Protein AF-A0A3D0HEE7-F1 (afdb_monomer_lite)

Structure (mmCIF, N/CA/C/O backbone):
data_AF-A0A3D0HEE7-F1
#
_entry.id   AF-A0A3D0HEE7-F1
#
loop_
_atom_site.group_PDB
_atom_site.id
_atom_site.type_symbol
_atom_site.label_atom_id
_atom_site.label_alt_id
_atom_site.label_comp_id
_atom_site.label_asym_id
_atom_site.label_entity_id
_atom_site.label_seq_id
_atom_site.pdbx_PDB_ins_code
_atom_site.Cartn_x
_atom_site.Cartn_y
_atom_site.Cartn_z
_atom_site.occupancy
_atom_site.B_iso_or_equiv
_atom_site.auth_seq_id
_atom_site.auth_comp_id
_atom_site.auth_asym_id
_atom_site.auth_atom_id
_atom_site.pdbx_PDB_model_num
ATOM 1 N N . MET A 1 1 ? 53.585 36.780 -58.826 1.00 62.38 1 MET A N 1
ATOM 2 C CA . MET A 1 1 ? 53.073 35.511 -59.386 1.00 62.38 1 MET A CA 1
ATOM 3 C C . MET A 1 1 ? 53.153 34.496 -58.259 1.00 62.38 1 MET A C 1
ATOM 5 O O . MET A 1 1 ? 54.187 34.485 -57.606 1.00 62.38 1 MET A O 1
ATOM 9 N N . LEU A 1 2 ? 52.079 33.764 -57.949 1.00 75.31 2 LEU A N 1
ATOM 10 C CA . LEU A 1 2 ? 52.122 32.747 -56.888 1.00 75.31 2 LEU A CA 1
ATOM 11 C C . LEU A 1 2 ? 53.076 31.621 -57.304 1.00 75.31 2 LEU A C 1
ATOM 13 O O . LEU A 1 2 ? 53.064 31.214 -58.468 1.00 75.31 2 LEU A O 1
ATOM 17 N N . SER A 1 3 ? 53.871 31.120 -56.365 1.00 85.75 3 SER A N 1
ATOM 18 C CA . SER A 1 3 ? 54.627 29.878 -56.530 1.00 85.75 3 SER A CA 1
ATOM 19 C C . SER A 1 3 ? 53.680 28.700 -56.788 1.00 85.75 3 SER A C 1
ATOM 21 O O . SER A 1 3 ? 52.496 28.739 -56.442 1.00 85.75 3 SER A O 1
ATOM 23 N N . ILE A 1 4 ? 54.189 27.620 -57.384 1.00 86.88 4 ILE A N 1
ATOM 24 C CA . ILE A 1 4 ? 53.381 26.418 -57.633 1.00 86.88 4 ILE A CA 1
ATOM 25 C C . ILE A 1 4 ? 52.840 25.830 -56.328 1.00 86.88 4 ILE A C 1
ATOM 27 O O . ILE A 1 4 ? 51.664 25.477 -56.265 1.00 86.88 4 ILE A O 1
ATOM 31 N N . ALA A 1 5 ? 53.643 25.831 -55.263 1.00 81.44 5 ALA A N 1
ATOM 32 C CA . ALA A 1 5 ? 53.202 25.420 -53.934 1.00 81.44 5 ALA A CA 1
ATOM 33 C C . ALA A 1 5 ? 52.016 26.265 -53.422 1.00 81.44 5 ALA A C 1
ATOM 35 O O . ALA A 1 5 ? 51.034 25.713 -52.927 1.00 81.44 5 ALA A O 1
ATOM 36 N N . GLU A 1 6 ? 52.047 27.590 -53.601 1.00 81.81 6 GLU A N 1
ATOM 37 C CA . GLU A 1 6 ? 50.934 28.475 -53.222 1.00 81.81 6 GLU A CA 1
ATOM 38 C C . GLU A 1 6 ? 49.688 28.258 -54.095 1.00 81.81 6 GLU A C 1
ATOM 40 O O . GLU A 1 6 ? 48.564 28.295 -53.587 1.00 81.81 6 GLU A O 1
ATOM 45 N N . ARG A 1 7 ? 49.856 27.990 -55.397 1.00 87.06 7 ARG A N 1
ATOM 46 C CA . ARG A 1 7 ? 48.740 27.661 -56.304 1.00 87.06 7 ARG A CA 1
ATOM 47 C C . ARG A 1 7 ? 48.080 26.335 -55.932 1.00 87.06 7 ARG A C 1
ATOM 49 O O . ARG A 1 7 ? 46.853 26.266 -55.886 1.00 87.06 7 ARG A O 1
ATOM 56 N N . ILE A 1 8 ? 48.875 25.318 -55.599 1.00 87.25 8 ILE A N 1
ATOM 57 C CA . ILE A 1 8 ? 48.394 24.028 -55.088 1.00 87.25 8 ILE A CA 1
ATOM 58 C C . ILE A 1 8 ? 47.672 24.227 -53.755 1.00 87.25 8 ILE A C 1
ATOM 60 O O . ILE A 1 8 ? 46.572 23.712 -53.576 1.00 87.25 8 ILE A O 1
ATOM 64 N N . MET A 1 9 ? 48.227 25.022 -52.837 1.00 82.75 9 MET A N 1
ATOM 65 C CA . MET A 1 9 ? 47.586 25.313 -51.552 1.00 82.75 9 MET A CA 1
ATOM 66 C C . MET A 1 9 ? 46.239 26.027 -51.736 1.00 82.75 9 MET A C 1
ATOM 68 O O . MET A 1 9 ? 45.242 25.639 -51.126 1.00 82.75 9 MET A O 1
ATOM 72 N N . LYS A 1 10 ? 46.172 27.012 -52.638 1.00 81.50 10 LYS A N 1
ATOM 73 C CA . LYS A 1 10 ? 44.930 27.702 -53.015 1.00 81.50 10 LYS A CA 1
ATOM 74 C C . LYS A 1 10 ? 43.906 26.738 -53.625 1.00 81.50 10 LYS A C 1
ATOM 76 O O . LYS A 1 10 ? 42.733 26.776 -53.252 1.00 81.50 10 LYS A O 1
ATOM 81 N N . ALA A 1 11 ? 44.335 25.863 -54.533 1.00 83.56 11 ALA A N 1
ATOM 82 C CA . ALA A 1 11 ? 43.492 24.838 -55.144 1.00 83.56 11 ALA A CA 1
ATOM 83 C C . ALA A 1 11 ? 42.947 23.850 -54.097 1.00 83.56 11 ALA A C 1
ATOM 85 O O . ALA A 1 11 ? 41.751 23.559 -54.091 1.00 83.56 11 ALA A O 1
ATOM 86 N N . ARG A 1 12 ? 43.797 23.424 -53.157 1.00 83.69 12 ARG A N 1
ATOM 87 C CA . ARG A 1 12 ? 43.468 22.530 -52.040 1.00 83.69 12 ARG A CA 1
ATOM 88 C C . ARG A 1 12 ? 42.413 23.131 -51.108 1.00 83.69 12 ARG A C 1
ATOM 90 O O . ARG A 1 12 ? 41.409 22.486 -50.827 1.00 83.69 12 ARG A O 1
ATOM 97 N N . ILE A 1 13 ? 42.593 24.387 -50.692 1.00 77.12 13 ILE A N 1
ATOM 98 C CA . ILE A 1 13 ? 41.612 25.115 -49.866 1.00 77.12 13 ILE A CA 1
ATOM 99 C C . ILE A 1 13 ? 40.290 25.278 -50.628 1.00 77.12 13 ILE A C 1
ATOM 101 O O . ILE A 1 13 ? 39.218 25.015 -50.085 1.00 77.12 13 ILE A O 1
ATOM 105 N N . SER A 1 14 ? 40.357 25.662 -51.907 1.00 79.56 14 SER A N 1
ATOM 106 C CA . SER A 1 14 ? 39.171 25.812 -52.757 1.00 79.56 14 SER A CA 1
ATOM 107 C C . SER A 1 14 ? 38.390 24.505 -52.916 1.00 79.56 14 SER A C 1
ATOM 109 O O . SER A 1 14 ? 37.164 24.559 -53.020 1.00 79.56 14 SER A O 1
ATOM 111 N N . LEU A 1 15 ? 39.072 23.359 -52.974 1.00 78.56 15 LEU A N 1
ATOM 112 C CA . LEU A 1 15 ? 38.446 22.046 -53.091 1.00 78.56 15 LEU A CA 1
ATOM 113 C C . LEU A 1 15 ? 37.768 21.642 -51.775 1.00 78.56 15 LEU A C 1
ATOM 115 O O . LEU A 1 15 ? 36.607 21.243 -51.793 1.00 78.56 15 LEU A O 1
ATOM 119 N N . SER A 1 16 ? 38.426 21.861 -50.633 1.00 75.69 16 SER A N 1
ATOM 120 C CA . SER A 1 16 ? 37.852 21.592 -49.307 1.00 75.69 16 SER A CA 1
ATOM 121 C C . SER A 1 16 ? 36.607 22.421 -48.985 1.00 75.69 16 SER A C 1
ATOM 123 O O . SER A 1 16 ? 35.701 21.917 -48.330 1.00 75.69 16 SER A O 1
ATOM 125 N N . LEU A 1 17 ? 36.533 23.670 -49.456 1.00 72.25 17 LEU A N 1
ATOM 126 C CA . LEU A 1 17 ? 35.349 24.519 -49.262 1.00 72.25 17 LEU A CA 1
ATOM 127 C C . LEU A 1 17 ? 34.154 24.087 -50.123 1.00 72.25 17 LEU A C 1
ATOM 129 O O . LEU A 1 17 ? 33.011 24.309 -49.738 1.00 72.25 17 LEU A O 1
ATOM 133 N N . ARG A 1 18 ? 34.412 23.500 -51.297 1.00 70.19 18 ARG A N 1
ATOM 134 C CA . ARG A 1 18 ? 33.369 23.076 -52.246 1.00 70.19 18 ARG A CA 1
ATOM 135 C C . ARG A 1 18 ? 32.916 21.636 -52.046 1.00 70.19 18 ARG A C 1
ATOM 137 O O . ARG A 1 18 ? 31.786 21.321 -52.390 1.00 70.19 18 ARG A O 1
ATOM 144 N N . GLN A 1 19 ? 33.788 20.781 -51.518 1.00 72.81 19 GLN A N 1
ATOM 145 C CA . GLN A 1 19 ? 33.532 19.360 -51.293 1.00 72.81 19 GLN A CA 1
ATOM 146 C C . GLN A 1 19 ? 33.894 19.001 -49.842 1.00 72.81 19 GLN A C 1
ATOM 148 O O . GLN A 1 19 ? 34.951 18.409 -49.598 1.00 72.81 19 GLN A O 1
ATOM 153 N N . PRO A 1 20 ? 33.041 19.363 -48.860 1.00 67.00 20 PRO A N 1
ATOM 154 C CA . PRO A 1 20 ? 33.352 19.226 -47.434 1.00 67.00 20 PRO A CA 1
ATOM 155 C C . PRO A 1 20 ? 33.678 17.788 -47.018 1.00 67.00 20 PRO A C 1
ATOM 157 O O . PRO A 1 20 ? 34.506 17.567 -46.139 1.00 67.00 20 PRO A O 1
ATOM 160 N N . TYR A 1 21 ? 33.075 16.803 -47.692 1.00 62.25 21 TYR A N 1
ATOM 161 C CA . TYR A 1 21 ? 33.286 15.383 -47.410 1.00 62.25 21 TYR A CA 1
ATOM 162 C C . TYR A 1 21 ? 34.691 14.894 -47.806 1.00 62.25 21 TYR A C 1
ATOM 164 O O . TYR A 1 21 ? 35.278 14.059 -47.127 1.00 62.25 21 TYR A O 1
ATOM 172 N N . LEU A 1 22 ? 35.280 15.474 -48.858 1.00 65.12 22 LEU A N 1
ATOM 173 C CA . LEU A 1 22 ? 36.634 15.157 -49.328 1.00 65.12 22 LEU A CA 1
ATOM 174 C C . LEU A 1 22 ? 37.719 15.987 -48.621 1.00 65.12 22 LEU A C 1
ATOM 176 O O . LEU A 1 22 ? 38.914 15.713 -48.758 1.00 65.12 22 LEU A O 1
ATOM 180 N N . ALA A 1 23 ? 37.319 16.998 -47.843 1.00 65.94 23 ALA A N 1
ATOM 181 C CA . ALA A 1 23 ? 38.228 17.950 -47.219 1.00 65.94 23 ALA A CA 1
ATOM 182 C C . ALA A 1 23 ? 39.166 17.305 -46.189 1.00 65.94 23 ALA A C 1
ATOM 184 O O . ALA A 1 23 ? 40.331 17.690 -46.108 1.00 65.94 23 ALA A O 1
ATOM 185 N N . SER A 1 24 ? 38.685 16.325 -45.420 1.00 69.94 24 SER A N 1
ATOM 186 C CA . SER A 1 24 ? 39.468 15.673 -44.363 1.00 69.94 24 SER A CA 1
ATOM 187 C C . SER A 1 24 ? 40.602 14.814 -44.930 1.00 69.94 24 SER A C 1
ATOM 189 O O . SER A 1 24 ? 41.731 14.902 -44.444 1.00 69.94 24 SER A O 1
ATOM 191 N N . ALA A 1 25 ? 40.329 14.043 -45.986 1.00 67.38 25 ALA A N 1
ATOM 192 C CA . ALA A 1 25 ? 41.329 13.261 -46.708 1.00 67.38 25 ALA A CA 1
ATOM 193 C C . ALA A 1 25 ? 42.332 14.191 -47.402 1.00 67.38 25 ALA A C 1
ATOM 195 O O . ALA A 1 25 ? 43.539 14.105 -47.170 1.00 67.38 25 ALA A O 1
ATOM 196 N N . LEU A 1 26 ? 41.829 15.173 -48.156 1.00 68.75 26 LEU A N 1
ATOM 197 C CA . LEU A 1 26 ? 42.674 16.103 -48.892 1.00 68.75 26 LEU A CA 1
ATOM 198 C C . LEU A 1 26 ? 43.578 16.938 -47.983 1.00 68.75 26 LEU A C 1
ATOM 200 O O . LEU A 1 26 ? 44.691 17.237 -48.393 1.00 68.75 26 LEU A O 1
ATOM 204 N N . MET A 1 27 ? 43.153 17.326 -46.776 1.00 73.62 27 MET A N 1
ATOM 205 C CA . MET A 1 27 ? 43.966 18.117 -45.832 1.00 73.62 27 MET A CA 1
ATOM 206 C C . MET A 1 27 ? 44.990 17.288 -45.047 1.00 73.62 27 MET A C 1
ATOM 208 O O . MET A 1 27 ? 45.925 17.855 -44.485 1.00 73.62 27 MET A O 1
ATOM 212 N N . ARG A 1 28 ? 44.856 15.959 -45.039 1.00 79.94 28 ARG A N 1
ATOM 213 C CA . ARG A 1 28 ? 45.776 15.051 -44.340 1.00 79.94 28 ARG A CA 1
ATOM 214 C C . ARG A 1 28 ? 46.882 14.495 -45.231 1.00 79.94 28 ARG A C 1
ATOM 216 O O . ARG A 1 28 ? 47.957 14.212 -44.716 1.00 79.94 28 ARG A O 1
ATOM 223 N N . LEU A 1 29 ? 46.653 14.388 -46.541 1.00 81.44 29 LEU A N 1
ATOM 224 C CA . LEU A 1 29 ? 47.665 13.900 -47.484 1.00 81.44 29 LEU A CA 1
ATOM 225 C C . LEU A 1 29 ? 48.810 14.922 -47.651 1.00 81.44 29 LEU A C 1
ATOM 227 O O . LEU A 1 29 ? 48.549 16.077 -48.012 1.00 81.44 29 LEU A O 1
ATOM 231 N N . PRO A 1 30 ? 50.081 14.563 -47.404 1.00 85.00 30 PRO A N 1
ATOM 232 C CA . PRO A 1 30 ? 51.214 15.408 -47.759 1.00 85.00 30 PRO A CA 1
ATOM 233 C C . PRO A 1 30 ? 51.262 15.621 -49.278 1.00 85.00 30 PRO A C 1
ATOM 235 O O . PRO A 1 30 ? 50.996 14.694 -50.037 1.00 85.00 30 PRO A O 1
ATOM 238 N N . ILE A 1 31 ? 51.597 16.838 -49.725 1.00 88.38 31 ILE A N 1
ATOM 239 C CA . ILE A 1 31 ? 51.805 17.145 -51.148 1.00 88.38 31 ILE A CA 1
ATOM 240 C C . ILE A 1 31 ? 53.261 17.557 -51.339 1.00 88.38 31 ILE A C 1
ATOM 242 O O . ILE A 1 31 ? 53.693 18.560 -50.766 1.00 88.38 31 ILE A O 1
ATOM 246 N N . VAL A 1 32 ? 54.010 16.781 -52.118 1.00 88.38 32 VAL A N 1
ATOM 247 C CA . VAL A 1 32 ? 55.464 16.913 -52.257 1.00 88.38 32 VAL A CA 1
ATOM 248 C C . VAL A 1 32 ? 55.847 17.062 -53.727 1.00 88.38 32 VAL A C 1
ATOM 250 O O . VAL A 1 32 ? 55.299 16.402 -54.607 1.00 88.38 32 VAL A O 1
ATOM 253 N N . GLU A 1 33 ? 56.800 17.949 -54.002 1.00 88.94 33 GLU A N 1
ATOM 254 C CA . GLU A 1 33 ? 57.370 18.104 -55.339 1.00 88.94 33 GLU A CA 1
ATOM 255 C C . GLU A 1 33 ? 58.234 16.881 -55.684 1.00 88.94 33 GLU A C 1
ATOM 257 O O . GLU A 1 33 ? 59.219 16.583 -55.000 1.00 88.94 33 GLU A O 1
ATOM 262 N N . ALA A 1 34 ? 57.892 16.178 -56.761 1.00 83.31 34 ALA A N 1
ATOM 263 C CA . ALA A 1 34 ? 58.688 15.070 -57.267 1.00 83.31 34 ALA A CA 1
ATOM 264 C C . ALA A 1 34 ? 59.794 15.616 -58.177 1.00 83.31 34 ALA A C 1
ATOM 266 O O . ALA A 1 34 ? 59.595 15.745 -59.384 1.00 83.31 34 ALA A O 1
ATOM 267 N N . ARG A 1 35 ? 60.967 15.924 -57.601 1.00 74.81 35 ARG A N 1
ATOM 268 C CA . ARG A 1 35 ? 62.171 16.421 -58.305 1.00 74.81 35 ARG A CA 1
ATOM 269 C C . ARG A 1 35 ? 62.713 15.403 -59.327 1.00 74.81 35 ARG A C 1
ATOM 271 O O . ARG A 1 35 ? 63.718 14.745 -59.079 1.00 74.81 35 ARG A O 1
ATOM 278 N N . GLY A 1 36 ? 62.018 15.255 -60.456 1.00 61.12 36 GLY A N 1
ATOM 279 C CA . GLY A 1 36 ? 62.330 14.345 -61.567 1.00 61.12 36 GLY A CA 1
ATOM 280 C C . GLY A 1 36 ? 61.667 12.961 -61.508 1.00 61.12 36 GLY A C 1
ATOM 281 O O . GLY A 1 36 ? 61.885 12.160 -62.407 1.00 61.12 36 GLY A O 1
ATOM 282 N N . GLY A 1 37 ? 60.867 12.664 -60.476 1.00 67.06 37 GLY A N 1
ATOM 283 C CA . GLY A 1 37 ? 60.304 11.322 -60.249 1.00 67.06 37 GLY A CA 1
ATOM 284 C C . GLY A 1 37 ? 58.913 11.062 -60.841 1.00 67.06 37 GLY A C 1
ATOM 285 O O . GLY A 1 37 ? 58.484 9.915 -60.880 1.00 67.06 37 GLY A O 1
ATOM 286 N N . CYS A 1 38 ? 58.195 12.098 -61.285 1.00 75.12 38 CYS A N 1
ATOM 287 C CA . CYS A 1 38 ? 56.841 11.971 -61.827 1.00 75.12 38 CYS A CA 1
ATOM 288 C C . CYS A 1 38 ? 56.672 12.893 -63.047 1.00 75.12 38 CYS A C 1
ATOM 290 O O . CYS A 1 38 ? 57.059 14.061 -62.962 1.00 75.12 38 CYS A O 1
ATOM 292 N N . PRO A 1 39 ? 56.117 12.415 -64.177 1.00 79.31 39 PRO A N 1
ATOM 293 C CA . PRO A 1 39 ? 55.866 13.258 -65.347 1.00 79.31 39 PRO A CA 1
ATOM 294 C C . PRO A 1 39 ? 54.726 14.268 -65.118 1.00 79.31 39 PRO A C 1
ATOM 296 O O . PRO A 1 39 ? 54.768 15.366 -65.675 1.00 79.31 39 PRO A O 1
ATOM 299 N N . THR A 1 40 ? 53.742 13.922 -64.281 1.00 86.44 40 THR A N 1
ATOM 300 C CA . THR A 1 40 ? 52.500 14.677 -64.038 1.00 86.44 40 THR A CA 1
ATOM 301 C C . THR A 1 40 ? 52.239 14.829 -62.532 1.00 86.44 40 THR A C 1
ATOM 303 O O . THR A 1 40 ? 53.121 15.276 -61.797 1.00 86.44 40 THR A O 1
ATOM 306 N N . PHE A 1 41 ? 51.033 14.511 -62.061 1.00 89.00 41 PHE A N 1
ATOM 307 C CA . PHE A 1 41 ? 50.750 14.231 -60.660 1.00 89.00 41 PHE A CA 1
ATOM 308 C C . PHE A 1 41 ? 50.663 12.710 -60.468 1.00 89.00 41 PHE A C 1
ATOM 310 O O . PHE A 1 41 ? 50.524 11.982 -61.451 1.00 89.00 41 PHE A O 1
ATOM 317 N N . ALA A 1 42 ? 50.855 12.250 -59.233 1.00 85.69 42 ALA A N 1
ATOM 318 C CA . ALA A 1 42 ? 50.716 10.846 -58.857 1.00 85.69 42 ALA A CA 1
ATOM 319 C C . ALA A 1 42 ? 50.397 10.708 -57.363 1.00 85.69 42 ALA A C 1
ATOM 321 O O . ALA A 1 42 ? 50.655 11.623 -56.573 1.00 85.69 42 ALA A O 1
ATOM 322 N N . THR A 1 43 ? 49.951 9.524 -56.949 1.00 86.38 43 THR A N 1
ATOM 323 C CA . THR A 1 43 ? 49.805 9.160 -55.538 1.00 86.38 43 THR A CA 1
ATOM 324 C C . THR A 1 43 ? 50.278 7.737 -55.251 1.00 86.38 43 THR A C 1
ATOM 326 O O . THR A 1 43 ? 50.143 6.844 -56.082 1.00 86.38 43 THR A O 1
ATOM 329 N N . ASP A 1 44 ? 50.822 7.521 -54.052 1.00 80.06 44 ASP A N 1
ATOM 330 C CA . ASP A 1 44 ? 51.111 6.192 -53.493 1.00 80.06 44 ASP A CA 1
ATOM 331 C C . ASP A 1 44 ? 50.023 5.711 -52.506 1.00 80.06 44 ASP A C 1
ATOM 333 O O . ASP A 1 44 ? 50.206 4.708 -51.817 1.00 80.06 44 ASP A O 1
ATOM 337 N N . GLY A 1 45 ? 48.899 6.436 -52.412 1.00 78.44 45 GLY A N 1
ATOM 338 C CA . GLY A 1 45 ? 47.826 6.196 -51.441 1.00 78.44 45 GLY A CA 1
ATOM 339 C C . GLY A 1 45 ? 47.967 6.987 -50.135 1.00 78.44 45 GLY A C 1
ATOM 340 O O . GLY A 1 45 ? 46.984 7.146 -49.412 1.00 78.44 45 GLY A O 1
ATOM 341 N N . PHE A 1 46 ? 49.151 7.533 -49.845 1.00 81.25 46 PHE A N 1
ATOM 342 C CA . PHE A 1 46 ? 49.441 8.266 -48.606 1.00 81.25 46 PHE A CA 1
ATOM 343 C C . PHE A 1 46 ? 49.979 9.678 -48.853 1.00 81.25 46 PHE A C 1
ATOM 345 O O . PHE A 1 46 ? 49.777 10.558 -48.018 1.00 81.25 46 PHE A O 1
ATOM 352 N N . THR A 1 47 ? 50.626 9.904 -49.993 1.00 83.19 47 THR A N 1
ATOM 353 C CA . THR A 1 47 ? 51.262 11.151 -50.421 1.00 83.19 47 THR A CA 1
ATOM 354 C C . THR A 1 47 ? 50.821 11.488 -51.843 1.00 83.19 47 THR A C 1
ATOM 356 O O . THR A 1 47 ? 50.669 10.605 -52.691 1.00 83.19 47 THR A O 1
ATOM 359 N N . LEU A 1 48 ? 50.615 12.778 -52.113 1.00 88.19 48 LEU A N 1
ATOM 360 C CA . LEU A 1 48 ? 50.447 13.302 -53.466 1.00 88.19 48 LEU A CA 1
ATOM 361 C C . LEU A 1 48 ? 51.774 13.879 -53.956 1.00 88.19 48 LEU A C 1
ATOM 363 O O . LEU A 1 48 ? 52.400 14.703 -53.286 1.00 88.19 48 LEU A O 1
ATOM 367 N N . PHE A 1 49 ? 52.177 13.483 -55.151 1.00 87.62 49 PHE A N 1
ATOM 368 C CA . PHE A 1 49 ? 53.383 13.945 -55.817 1.00 87.62 49 PHE A CA 1
ATOM 369 C C . PHE A 1 49 ? 53.010 14.831 -56.998 1.00 87.62 49 PHE A C 1
ATOM 371 O O . PHE A 1 49 ? 52.053 14.536 -57.712 1.00 87.62 49 PHE A O 1
ATOM 378 N N . TYR A 1 50 ? 53.770 15.900 -57.232 1.00 89.69 50 TYR A N 1
ATOM 379 C CA . TYR A 1 50 ? 53.565 16.759 -58.399 1.00 89.69 50 TYR A CA 1
ATOM 380 C C . TYR A 1 50 ? 54.869 17.105 -59.115 1.00 89.69 50 TYR A C 1
ATOM 382 O O . TYR A 1 50 ? 55.905 17.331 -58.489 1.00 89.69 50 TYR A O 1
ATOM 390 N N . SER A 1 51 ? 54.789 17.187 -60.440 1.00 88.62 51 SER A N 1
ATOM 391 C CA . SER A 1 51 ? 55.806 17.768 -61.312 1.00 88.62 51 SER A CA 1
ATOM 392 C C . SER A 1 51 ? 55.620 19.280 -61.396 1.00 88.62 51 SER A C 1
ATOM 394 O O . SER A 1 51 ? 54.579 19.758 -61.856 1.00 88.62 51 SER A O 1
ATOM 396 N N . GLU A 1 52 ? 56.629 20.053 -60.984 1.00 87.44 52 GLU A N 1
ATOM 397 C CA . GLU A 1 52 ? 56.572 21.518 -61.063 1.00 87.44 52 GLU A CA 1
ATOM 398 C C . GLU A 1 52 ? 56.375 21.987 -62.512 1.00 87.44 52 GLU A C 1
ATOM 400 O O . GLU A 1 52 ? 55.516 22.826 -62.787 1.00 87.44 52 GLU A O 1
ATOM 405 N N . ARG A 1 53 ? 57.106 21.380 -63.456 1.00 86.88 53 ARG A N 1
ATOM 406 C CA . ARG A 1 53 ? 57.019 21.691 -64.889 1.00 86.88 53 ARG A CA 1
ATOM 407 C C . ARG A 1 53 ? 55.613 21.459 -65.443 1.00 86.88 53 ARG A C 1
ATOM 409 O O . ARG A 1 53 ? 55.132 22.270 -66.229 1.00 86.88 53 ARG A O 1
ATOM 416 N N . TYR A 1 54 ? 54.958 20.369 -65.045 1.00 87.19 54 TYR A N 1
ATOM 417 C CA . TYR A 1 54 ? 53.590 20.080 -65.477 1.00 87.19 54 TYR A CA 1
ATOM 418 C C . TYR A 1 54 ? 52.590 21.052 -64.835 1.00 87.19 54 TYR A C 1
ATOM 420 O O . TYR A 1 54 ? 51.784 21.659 -65.535 1.00 87.19 54 TYR A O 1
ATOM 428 N N . ALA A 1 55 ? 52.701 21.289 -63.524 1.00 87.94 55 ALA A N 1
ATOM 429 C CA . ALA A 1 55 ? 51.823 22.199 -62.786 1.00 87.94 55 ALA A CA 1
ATOM 430 C C . ALA A 1 55 ? 51.921 23.668 -63.255 1.00 87.94 55 ALA A C 1
ATOM 432 O O . ALA A 1 55 ? 50.937 24.410 -63.184 1.00 87.94 55 ALA A O 1
ATOM 433 N N . GLN A 1 56 ? 53.085 24.100 -63.756 1.00 88.00 56 GLN A N 1
ATOM 434 C CA . GLN A 1 56 ? 53.267 25.416 -64.382 1.00 88.00 56 GLN A CA 1
ATOM 435 C C . GLN A 1 56 ? 52.408 25.596 -65.643 1.00 88.00 56 GLN A C 1
ATOM 437 O O . GLN A 1 56 ? 51.974 26.715 -65.911 1.00 88.00 56 GLN A O 1
ATOM 442 N N . GLY A 1 57 ? 52.144 24.517 -66.386 1.00 87.00 57 GLY A N 1
ATOM 443 C CA . GLY A 1 57 ? 51.361 24.543 -67.623 1.00 87.00 57 GLY A CA 1
ATOM 444 C C . GLY A 1 57 ? 49.842 24.514 -67.433 1.00 87.00 57 GLY A C 1
ATOM 445 O O . GLY A 1 57 ? 49.126 24.771 -68.394 1.00 87.00 57 GLY A O 1
ATOM 446 N N . LEU A 1 58 ? 49.353 24.218 -66.224 1.00 90.50 58 LEU A N 1
ATOM 447 C CA . LEU A 1 58 ? 47.921 24.117 -65.924 1.00 90.50 58 LEU A CA 1
ATOM 448 C C . LEU A 1 58 ? 47.338 25.461 -65.489 1.00 90.50 58 LEU A C 1
ATOM 450 O O . LEU A 1 58 ? 47.973 26.195 -64.719 1.00 90.50 58 LEU A O 1
ATOM 454 N N . ASP A 1 59 ? 46.099 25.750 -65.884 1.00 91.38 59 ASP A N 1
ATOM 455 C CA . ASP A 1 59 ? 45.330 26.841 -65.279 1.00 91.38 59 ASP A CA 1
ATOM 456 C C . ASP A 1 59 ? 44.804 26.476 -63.867 1.00 91.38 59 ASP A C 1
ATOM 458 O O . ASP A 1 59 ? 44.953 25.355 -63.380 1.00 91.38 59 ASP A O 1
ATOM 462 N N . ASP A 1 60 ? 44.223 27.440 -63.141 1.00 87.81 60 ASP A N 1
ATOM 463 C CA . ASP A 1 60 ? 43.735 27.215 -61.766 1.00 87.81 60 ASP A CA 1
ATOM 464 C C . ASP A 1 60 ? 42.529 26.243 -61.692 1.00 87.81 60 ASP A C 1
ATOM 466 O O . ASP A 1 60 ? 42.242 25.684 -60.627 1.00 87.81 60 ASP A O 1
ATOM 470 N N . ALA A 1 61 ? 41.772 26.057 -62.777 1.00 87.00 61 ALA A N 1
ATOM 471 C CA . ALA A 1 61 ? 40.675 25.093 -62.843 1.00 87.00 61 ALA A CA 1
ATOM 472 C C . ALA A 1 61 ? 41.203 23.680 -63.125 1.00 87.00 61 ALA A C 1
ATOM 474 O O . ALA A 1 61 ? 40.847 22.758 -62.392 1.00 87.00 61 ALA A O 1
ATOM 475 N N . GLU A 1 62 ? 42.110 23.540 -64.088 1.00 90.94 62 GLU A N 1
ATOM 476 C CA . GLU A 1 62 ? 42.798 22.293 -64.428 1.00 90.94 62 GLU A CA 1
ATOM 477 C C . GLU A 1 62 ? 43.640 21.773 -6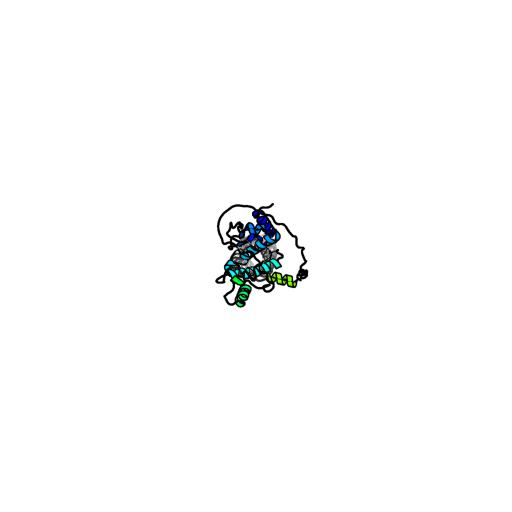3.258 1.00 90.94 62 GLU A C 1
ATOM 479 O O . GLU A 1 62 ? 43.566 20.593 -62.921 1.00 90.94 62 GLU A O 1
ATOM 484 N N . LEU A 1 63 ? 44.368 22.653 -62.558 1.00 90.56 63 LEU A N 1
ATOM 485 C CA . LEU A 1 63 ? 45.141 22.284 -61.367 1.00 90.56 63 LEU A CA 1
ATOM 486 C C . LEU A 1 63 ? 44.245 21.717 -60.256 1.00 90.56 63 LEU A C 1
ATOM 488 O O . LEU A 1 63 ? 44.616 20.756 -59.583 1.00 90.56 63 LEU A O 1
ATOM 492 N N . ARG A 1 64 ? 43.047 22.287 -60.066 1.00 89.25 64 ARG A N 1
ATOM 493 C CA . ARG A 1 64 ? 42.054 21.746 -59.121 1.00 89.25 64 ARG A CA 1
ATOM 494 C C . ARG A 1 64 ? 41.500 20.402 -59.582 1.00 89.25 64 ARG A C 1
ATOM 496 O O . ARG A 1 64 ? 41.307 19.534 -58.737 1.00 89.25 64 ARG A O 1
ATOM 503 N N . GLY A 1 65 ? 41.250 20.237 -60.880 1.00 88.81 65 GLY A N 1
ATOM 504 C CA . GLY A 1 65 ? 40.793 18.975 -61.462 1.00 88.81 65 GLY A CA 1
ATOM 505 C C . GLY A 1 65 ? 41.802 17.846 -61.271 1.00 88.81 65 GLY A C 1
ATOM 506 O O . GLY A 1 65 ? 41.429 16.783 -60.788 1.00 88.81 65 GLY A O 1
ATOM 507 N N . VAL A 1 66 ? 43.084 18.097 -61.550 1.00 90.50 66 VAL A N 1
ATOM 508 C CA . VAL A 1 66 ? 44.159 17.107 -61.360 1.00 90.50 66 VAL A CA 1
ATOM 509 C C . VAL A 1 66 ? 44.342 16.757 -59.881 1.00 90.50 66 VAL A C 1
ATOM 511 O O . VAL A 1 66 ? 44.451 15.588 -59.536 1.00 90.50 66 VAL A O 1
ATOM 514 N N . LEU A 1 67 ? 44.291 17.737 -58.974 1.00 89.31 67 LEU A N 1
ATOM 515 C CA . LEU A 1 67 ? 44.343 17.450 -57.534 1.00 89.31 67 LEU A CA 1
ATOM 516 C C . LEU A 1 67 ? 43.153 16.606 -57.054 1.00 89.31 67 LEU A C 1
ATOM 518 O O . LEU A 1 67 ? 43.324 15.739 -56.199 1.00 89.31 67 LEU A O 1
ATOM 522 N N . ALA A 1 68 ? 41.955 16.855 -57.587 1.00 89.25 68 ALA A N 1
ATOM 523 C CA . ALA A 1 68 ? 40.786 16.033 -57.296 1.00 89.25 68 ALA A CA 1
ATOM 524 C C . ALA A 1 68 ? 40.932 14.615 -57.875 1.00 89.25 68 ALA A C 1
ATOM 526 O O . ALA A 1 68 ? 40.553 13.658 -57.212 1.00 89.25 68 ALA A O 1
ATOM 527 N N . HIS A 1 69 ? 41.523 14.475 -59.063 1.00 91.38 69 HIS A N 1
ATOM 528 C CA . HIS A 1 69 ? 41.818 13.190 -59.703 1.00 91.38 69 HIS A CA 1
ATOM 529 C C . HIS A 1 69 ? 42.731 12.314 -58.843 1.00 91.38 69 HIS A C 1
ATOM 531 O O . HIS A 1 69 ? 42.342 11.202 -58.487 1.00 91.38 69 HIS A O 1
ATOM 537 N N . GLU A 1 70 ? 43.872 12.838 -58.397 1.00 91.00 70 GLU A N 1
ATOM 538 C CA . GLU A 1 70 ? 44.769 12.075 -57.520 1.00 91.00 70 GLU A CA 1
ATOM 539 C C . GLU A 1 70 ? 44.110 11.703 -56.190 1.00 91.00 70 GLU A C 1
ATOM 541 O O . GLU A 1 70 ? 44.283 10.598 -55.678 1.00 91.00 70 GLU A O 1
ATOM 546 N N . LEU A 1 71 ? 43.305 12.610 -55.630 1.00 88.38 71 LEU A N 1
ATOM 547 C CA . LEU A 1 71 ? 42.550 12.320 -54.417 1.00 88.38 71 LEU A CA 1
ATOM 548 C C . LEU A 1 71 ? 41.554 11.174 -54.638 1.00 88.38 71 LEU A C 1
ATOM 550 O O . LEU A 1 71 ? 41.387 10.336 -53.754 1.00 88.38 71 LEU A O 1
ATOM 554 N N . MET A 1 72 ? 40.907 11.112 -55.802 1.00 86.50 72 MET A N 1
ATOM 555 C CA . MET A 1 72 ? 39.953 10.052 -56.122 1.00 86.50 72 MET A CA 1
ATOM 556 C C . MET A 1 72 ? 40.619 8.680 -56.253 1.00 86.50 72 MET A C 1
ATOM 558 O O . MET A 1 72 ? 39.992 7.687 -55.884 1.00 86.50 72 MET A O 1
ATOM 562 N N . HIS A 1 73 ? 41.890 8.599 -56.662 1.00 86.88 73 HIS A N 1
ATOM 563 C CA . HIS A 1 73 ? 42.637 7.338 -56.594 1.00 86.88 73 HIS A CA 1
ATOM 564 C C . HIS A 1 73 ? 42.774 6.813 -55.161 1.00 86.88 73 HIS A C 1
ATOM 566 O O . HIS A 1 73 ? 42.667 5.603 -54.950 1.00 86.88 73 HIS A O 1
ATOM 572 N N . VAL A 1 74 ? 42.949 7.711 -54.183 1.00 85.06 74 VAL A N 1
ATOM 573 C CA . VAL A 1 74 ? 43.001 7.373 -52.751 1.00 85.06 74 VAL A CA 1
ATOM 574 C C . VAL A 1 74 ? 41.610 7.017 -52.222 1.00 85.06 74 VAL A C 1
ATOM 576 O O . VAL A 1 74 ? 41.431 5.985 -51.584 1.00 85.06 74 VAL A O 1
ATOM 579 N N . VAL A 1 75 ? 40.608 7.851 -52.511 1.00 84.75 75 VAL A N 1
ATOM 580 C CA . VAL A 1 75 ? 39.233 7.690 -52.001 1.00 84.75 75 VAL A CA 1
ATOM 581 C C . VAL A 1 75 ? 38.577 6.410 -52.516 1.00 84.75 75 VAL A C 1
ATOM 583 O O . VAL A 1 75 ? 37.847 5.761 -51.774 1.00 84.75 75 VAL A O 1
ATOM 586 N N . LEU A 1 76 ? 38.839 6.033 -53.769 1.00 84.00 76 LEU A N 1
ATOM 587 C CA . LEU A 1 76 ? 38.292 4.819 -54.380 1.00 84.00 76 LEU A CA 1
ATOM 588 C C . LEU A 1 76 ? 39.177 3.580 -54.185 1.00 84.00 76 LEU A C 1
ATOM 590 O O . LEU A 1 76 ? 38.903 2.557 -54.817 1.00 84.00 76 LEU A O 1
ATOM 594 N N . ASP A 1 77 ? 40.227 3.683 -53.363 1.00 82.88 77 ASP A N 1
ATOM 595 C CA . ASP A 1 77 ? 41.226 2.639 -53.107 1.00 82.88 77 ASP A CA 1
ATOM 596 C C . ASP A 1 77 ? 41.728 1.961 -54.396 1.00 82.88 77 ASP A C 1
ATOM 598 O O . ASP A 1 77 ? 41.707 0.738 -54.562 1.00 82.88 77 ASP A O 1
ATOM 602 N N . SER A 1 78 ? 42.157 2.777 -55.365 1.00 81.94 78 SER A N 1
ATOM 603 C CA . SER A 1 78 ? 42.621 2.276 -56.667 1.00 81.94 78 SER A CA 1
ATOM 604 C C . SER A 1 78 ? 43.841 1.360 -56.522 1.00 81.94 78 SER A C 1
ATOM 606 O O . SER A 1 78 ? 43.975 0.392 -57.271 1.00 81.94 78 SER A O 1
ATOM 608 N N . ALA A 1 79 ? 44.713 1.633 -55.546 1.00 77.81 79 ALA A N 1
ATOM 609 C CA . ALA A 1 79 ? 45.903 0.830 -55.279 1.00 77.81 79 ALA A CA 1
ATOM 610 C C . ALA A 1 79 ? 45.562 -0.530 -54.642 1.00 77.81 79 ALA A C 1
ATOM 612 O O . ALA A 1 79 ? 46.070 -1.554 -55.110 1.00 77.81 79 ALA A O 1
ATOM 613 N N . GLY A 1 80 ? 44.684 -0.567 -53.630 1.00 80.19 80 GLY A N 1
ATOM 614 C CA . GLY A 1 80 ? 44.275 -1.805 -52.958 1.00 80.19 80 GLY A CA 1
ATOM 615 C C . GLY A 1 80 ? 43.419 -2.714 -53.841 1.00 80.19 80 GLY A C 1
ATOM 616 O O . GLY A 1 80 ? 43.585 -3.936 -53.831 1.00 80.19 80 GLY A O 1
ATOM 617 N N . ARG A 1 81 ? 42.571 -2.129 -54.696 1.00 86.00 81 ARG A N 1
ATOM 618 C CA . ARG A 1 81 ? 41.683 -2.878 -55.607 1.00 86.00 81 ARG A CA 1
ATOM 619 C C . ARG A 1 81 ? 42.375 -3.486 -56.826 1.00 86.00 81 ARG A C 1
ATOM 621 O O . ARG A 1 81 ? 41.776 -4.334 -57.488 1.00 86.00 81 ARG A O 1
ATOM 628 N N . ARG A 1 82 ? 43.625 -3.110 -57.129 1.00 84.50 82 ARG A N 1
ATOM 629 C CA . ARG A 1 82 ? 44.353 -3.637 -58.298 1.00 84.50 82 ARG A CA 1
ATOM 630 C C . ARG A 1 82 ? 44.545 -5.154 -58.240 1.00 84.50 82 ARG A C 1
ATOM 632 O O . ARG A 1 82 ? 44.351 -5.818 -59.256 1.00 84.50 82 ARG A O 1
ATOM 639 N N . GLN A 1 83 ? 44.915 -5.693 -57.076 1.00 84.56 83 GLN A N 1
ATOM 640 C CA . GLN A 1 83 ? 45.268 -7.111 -56.902 1.00 84.56 83 GLN A CA 1
ATOM 641 C C . GLN A 1 83 ? 46.307 -7.569 -57.956 1.00 84.56 83 GLN A C 1
ATOM 643 O O . GLN A 1 83 ? 47.290 -6.863 -58.205 1.00 84.56 83 GLN A O 1
ATOM 648 N N . ASP A 1 84 ? 46.082 -8.714 -58.605 1.00 81.00 84 ASP A N 1
ATOM 649 C CA . ASP A 1 84 ? 46.990 -9.318 -59.590 1.00 81.00 84 ASP A CA 1
ATOM 650 C C . ASP A 1 84 ? 46.860 -8.722 -61.009 1.00 81.00 84 ASP A C 1
ATOM 652 O O . ASP A 1 84 ? 47.508 -9.186 -61.950 1.00 81.00 84 ASP A O 1
ATOM 656 N N . ARG A 1 85 ? 46.035 -7.679 -61.195 1.00 82.31 85 ARG A N 1
ATOM 657 C CA . ARG A 1 85 ? 45.819 -7.034 -62.500 1.00 82.31 85 ARG A CA 1
ATOM 658 C C . ARG A 1 85 ? 47.048 -6.255 -62.972 1.00 82.31 85 ARG A C 1
ATOM 660 O O . ARG A 1 85 ? 47.813 -5.699 -62.172 1.00 82.31 85 ARG A O 1
ATOM 667 N N . SER A 1 86 ? 47.192 -6.156 -64.296 1.00 81.69 86 SER A N 1
ATOM 668 C CA . SER A 1 86 ? 48.243 -5.360 -64.940 1.00 81.69 86 SER A CA 1
ATOM 669 C C . SER A 1 86 ? 48.162 -3.908 -64.479 1.00 81.69 86 SER A C 1
ATOM 671 O O . SER A 1 86 ? 47.130 -3.264 -64.647 1.00 81.69 86 SER A O 1
ATOM 673 N N . HIS A 1 87 ? 49.259 -3.384 -63.927 1.00 77.50 87 HIS A N 1
ATOM 674 C CA . HIS A 1 87 ? 49.321 -2.014 -63.414 1.00 77.50 87 HIS A CA 1
ATOM 675 C C . HIS A 1 87 ? 48.951 -0.974 -64.473 1.00 77.50 87 HIS A C 1
ATOM 677 O O . HIS A 1 87 ? 48.140 -0.096 -64.206 1.00 77.50 87 HIS A O 1
ATOM 683 N N . ALA A 1 88 ? 49.485 -1.107 -65.690 1.00 76.00 88 ALA A N 1
ATOM 684 C CA . ALA A 1 88 ? 49.227 -0.156 -66.768 1.00 76.00 88 ALA A CA 1
ATOM 685 C C . ALA A 1 88 ? 47.750 -0.148 -67.197 1.00 76.00 88 ALA A C 1
ATOM 687 O O . ALA A 1 88 ? 47.146 0.912 -67.321 1.00 76.00 88 ALA A O 1
ATOM 688 N N . LEU A 1 89 ? 47.154 -1.330 -67.386 1.00 78.44 89 LEU A N 1
ATOM 689 C CA . LEU A 1 89 ? 45.762 -1.439 -67.826 1.00 78.44 89 LEU A CA 1
ATOM 690 C C . LEU A 1 89 ? 44.777 -1.062 -66.711 1.00 78.44 89 LEU A C 1
ATOM 692 O O . LEU A 1 89 ? 43.751 -0.442 -66.976 1.00 78.44 89 LEU A O 1
ATOM 696 N N . TRP A 1 90 ? 45.110 -1.398 -65.462 1.00 85.00 90 TRP A N 1
ATOM 697 C CA . TRP A 1 90 ? 44.328 -1.013 -64.293 1.00 85.00 90 TRP A CA 1
ATOM 698 C C . TRP A 1 90 ? 44.308 0.497 -64.100 1.00 85.00 90 TRP A C 1
ATOM 700 O O . TRP A 1 90 ? 43.230 1.048 -63.915 1.00 85.00 90 TRP A O 1
ATOM 710 N N . ASN A 1 91 ? 45.463 1.160 -64.234 1.00 83.81 91 ASN A N 1
ATOM 711 C CA . ASN A 1 91 ? 45.537 2.615 -64.146 1.00 83.81 91 ASN A CA 1
ATOM 712 C C . ASN A 1 91 ? 44.644 3.277 -65.203 1.00 83.81 91 ASN A C 1
ATOM 714 O O . ASN A 1 91 ? 43.806 4.107 -64.881 1.00 83.81 91 ASN A O 1
ATOM 718 N N . VAL A 1 92 ? 44.730 2.822 -66.456 1.00 83.94 92 VAL A N 1
ATOM 719 C CA . VAL A 1 92 ? 43.873 3.322 -67.544 1.00 83.94 92 VAL A CA 1
ATOM 720 C C . VAL A 1 92 ? 42.384 3.123 -67.230 1.00 83.94 92 VAL A C 1
ATOM 722 O O . VAL A 1 92 ? 41.581 4.031 -67.443 1.00 83.94 92 VAL A O 1
ATOM 725 N N . ALA A 1 93 ? 42.001 1.956 -66.706 1.00 84.50 93 ALA A N 1
ATOM 726 C CA . ALA A 1 93 ? 40.617 1.674 -66.336 1.00 84.50 93 ALA A CA 1
ATOM 727 C C . ALA A 1 93 ? 40.118 2.581 -65.198 1.00 84.50 93 ALA A C 1
ATOM 729 O O . ALA A 1 93 ? 39.008 3.114 -65.280 1.00 84.50 93 ALA A O 1
ATOM 730 N N . THR A 1 94 ? 40.936 2.800 -64.164 1.00 88.69 94 THR A N 1
ATOM 731 C CA . THR A 1 94 ? 40.606 3.715 -63.063 1.00 88.69 94 THR A CA 1
ATOM 732 C C . THR A 1 94 ? 40.509 5.159 -63.536 1.00 88.69 94 THR A C 1
ATOM 734 O O . THR A 1 94 ? 39.573 5.855 -63.142 1.00 88.69 94 THR A O 1
ATOM 737 N N . ASP A 1 95 ? 41.390 5.588 -64.440 1.00 88.94 95 ASP A N 1
ATOM 738 C CA . ASP A 1 95 ? 41.414 6.957 -64.955 1.00 88.94 95 ASP A CA 1
ATOM 739 C C . ASP A 1 95 ? 40.140 7.269 -65.746 1.00 88.94 95 ASP A C 1
ATOM 741 O O . ASP A 1 95 ? 39.560 8.338 -65.561 1.00 88.94 95 ASP A O 1
ATOM 745 N N . TYR A 1 96 ? 39.644 6.335 -66.572 1.00 85.50 96 TYR A N 1
ATOM 746 C CA . TYR A 1 96 ? 38.370 6.513 -67.283 1.00 85.50 96 TYR A CA 1
ATOM 747 C C . TYR A 1 96 ? 37.192 6.732 -66.324 1.00 85.50 96 TYR A C 1
ATOM 749 O O . TYR A 1 96 ? 36.339 7.586 -66.582 1.00 85.50 96 TYR A O 1
ATOM 757 N N . VAL A 1 97 ? 37.146 5.982 -65.219 1.00 87.06 97 VAL A N 1
ATOM 758 C CA . VAL A 1 97 ? 36.077 6.093 -64.215 1.00 87.06 97 VAL A CA 1
ATOM 759 C C . VAL A 1 97 ? 36.205 7.395 -63.428 1.00 87.06 97 VAL A C 1
ATOM 761 O O . VAL A 1 97 ? 35.234 8.144 -63.315 1.00 87.06 97 VAL A O 1
ATOM 764 N N . ILE A 1 98 ? 37.403 7.709 -62.931 1.00 89.69 98 ILE A N 1
ATOM 765 C CA . ILE A 1 98 ? 37.665 8.920 -62.144 1.00 89.69 98 ILE A CA 1
ATOM 766 C C . ILE A 1 98 ? 37.407 10.173 -62.982 1.00 89.69 98 ILE A C 1
ATOM 768 O O . ILE A 1 98 ? 36.702 11.076 -62.529 1.00 89.69 98 ILE A O 1
ATOM 772 N N . ASN A 1 99 ? 37.906 10.222 -64.220 1.00 87.50 99 ASN A N 1
ATOM 773 C CA . ASN A 1 99 ? 37.672 11.354 -65.114 1.00 87.50 99 ASN A CA 1
ATOM 774 C C . ASN A 1 99 ? 36.185 11.507 -65.449 1.00 87.50 99 ASN A C 1
ATOM 776 O O . ASN A 1 99 ? 35.692 12.635 -65.522 1.00 87.50 99 ASN A O 1
ATOM 780 N N . GLY A 1 100 ? 35.455 10.395 -65.597 1.00 82.06 100 GLY A N 1
ATOM 781 C CA . GLY A 1 100 ? 34.002 10.397 -65.768 1.00 82.06 100 GLY A CA 1
ATOM 782 C C . GLY A 1 100 ? 33.273 11.035 -64.583 1.00 82.06 100 GLY A C 1
ATOM 783 O O . GLY A 1 100 ? 32.498 11.972 -64.779 1.00 82.06 100 GLY A O 1
ATOM 784 N N . ILE A 1 101 ? 33.575 10.586 -63.359 1.00 83.25 101 ILE A N 1
ATOM 785 C CA . ILE A 1 101 ? 32.989 11.120 -62.117 1.00 83.25 101 ILE A CA 1
ATOM 786 C C . ILE A 1 101 ? 33.306 12.612 -61.970 1.00 83.25 101 ILE A C 1
ATOM 788 O O . ILE A 1 101 ? 32.409 13.424 -61.754 1.00 83.25 101 ILE A O 1
ATOM 792 N N . LEU A 1 102 ? 34.572 13.004 -62.135 1.00 85.88 102 LEU A N 1
ATOM 793 C CA . LEU A 1 102 ? 34.988 14.398 -61.973 1.00 85.88 102 LEU A CA 1
ATOM 794 C C . LEU A 1 102 ? 34.344 15.323 -63.008 1.00 85.88 102 LEU A C 1
ATOM 796 O O . LEU A 1 102 ? 33.924 16.427 -62.657 1.00 85.88 102 LEU A O 1
ATOM 800 N N . THR A 1 103 ? 34.203 14.866 -64.255 1.00 84.06 103 THR A N 1
ATOM 801 C CA . THR A 1 103 ? 33.509 15.631 -65.301 1.00 84.06 103 THR A CA 1
ATOM 802 C C . THR A 1 103 ? 32.034 15.831 -64.945 1.00 84.06 103 THR A C 1
ATOM 804 O O . THR A 1 103 ? 31.525 16.944 -65.064 1.00 84.06 103 THR A O 1
ATOM 807 N N . GLN A 1 104 ? 31.356 14.795 -64.435 1.00 79.62 104 GLN A N 1
ATOM 808 C CA . GLN A 1 104 ? 29.967 14.897 -63.960 1.00 79.62 104 GLN A CA 1
ATOM 809 C C . GLN A 1 104 ? 29.828 15.837 -62.754 1.00 79.62 104 GLN A C 1
ATOM 811 O O . GLN A 1 104 ? 28.849 16.570 -62.648 1.00 79.62 104 GLN A O 1
ATOM 816 N N . CYS A 1 105 ? 30.836 15.884 -61.881 1.00 79.44 105 CYS A N 1
ATOM 817 C CA . CYS A 1 105 ? 30.904 16.827 -60.765 1.00 79.44 105 CYS A CA 1
ATOM 818 C C . CYS A 1 105 ? 31.321 18.256 -61.177 1.00 79.44 105 CYS A C 1
ATOM 820 O O . CYS A 1 105 ? 31.511 19.111 -60.307 1.00 79.44 105 CYS A O 1
ATOM 822 N N . GLY A 1 106 ? 31.476 18.535 -62.477 1.00 84.00 106 GLY A N 1
ATOM 823 C CA . GLY A 1 106 ? 31.780 19.867 -63.003 1.00 84.00 106 GLY A CA 1
ATOM 824 C C . GLY A 1 106 ? 33.241 20.302 -62.850 1.00 84.00 106 GLY A C 1
ATOM 825 O O . GLY A 1 106 ? 33.522 21.504 -62.850 1.00 84.00 106 GLY A O 1
ATOM 826 N N . PHE A 1 107 ? 34.179 19.362 -62.694 1.00 85.88 107 PHE A N 1
ATOM 827 C CA . PHE A 1 107 ? 35.610 19.670 -62.690 1.00 85.88 107 PHE A CA 1
ATOM 828 C C . PHE A 1 107 ? 36.154 19.853 -64.109 1.00 85.88 107 PHE A C 1
ATOM 830 O O . PHE A 1 107 ? 35.820 19.108 -65.027 1.00 85.88 107 PHE A O 1
ATOM 837 N N . THR A 1 108 ? 37.059 20.820 -64.266 1.00 88.31 108 THR A N 1
ATOM 838 C CA . THR A 1 108 ? 37.835 21.003 -65.496 1.00 88.31 108 THR A CA 1
ATOM 839 C C . THR A 1 108 ? 39.075 20.120 -65.440 1.00 88.31 108 THR A C 1
ATOM 841 O O . THR A 1 108 ? 39.923 20.315 -64.571 1.00 88.31 108 THR A O 1
ATOM 844 N N . LEU A 1 109 ? 39.191 19.163 -66.360 1.00 86.75 109 LEU A N 1
ATOM 845 C CA . LEU A 1 109 ? 40.376 18.316 -66.510 1.00 86.75 109 LEU A CA 1
ATOM 846 C C . LEU A 1 109 ? 41.254 18.813 -67.675 1.00 86.75 109 LEU A C 1
ATOM 848 O O . LEU A 1 109 ? 40.706 19.348 -68.645 1.00 86.75 109 LEU A O 1
ATOM 852 N N . PRO A 1 110 ? 42.589 18.631 -67.611 1.00 85.38 110 PRO A N 1
ATOM 853 C CA . PRO A 1 110 ? 43.485 18.989 -68.708 1.00 85.38 110 PRO A CA 1
ATOM 854 C C . PRO A 1 110 ? 43.115 18.281 -70.017 1.00 85.38 110 PRO A C 1
ATOM 856 O O . PRO A 1 110 ? 42.637 17.141 -70.028 1.00 85.38 110 PRO A O 1
ATOM 859 N N . ARG A 1 111 ? 43.374 18.943 -71.150 1.00 73.19 111 ARG A N 1
ATOM 860 C CA . ARG A 1 111 ? 43.166 18.342 -72.478 1.00 73.19 111 ARG A CA 1
ATOM 861 C C . ARG A 1 111 ? 44.033 17.089 -72.645 1.00 73.19 111 ARG A C 1
ATOM 863 O O . ARG A 1 111 ? 45.228 17.131 -72.383 1.00 73.19 111 ARG A O 1
ATOM 870 N N . GLY A 1 112 ? 43.432 16.008 -73.144 1.00 65.81 112 GLY A N 1
ATOM 871 C CA . GLY A 1 112 ? 44.111 14.721 -73.347 1.00 65.81 112 GLY A CA 1
ATOM 872 C C . GLY A 1 112 ? 43.877 13.687 -72.240 1.00 65.81 112 GLY A C 1
ATOM 873 O O . GLY A 1 112 ? 44.443 12.602 -72.319 1.00 65.81 112 GLY A O 1
ATOM 874 N N . GLY A 1 113 ? 43.044 13.990 -71.236 1.00 68.00 113 GLY A N 1
ATOM 875 C CA . GLY A 1 113 ? 42.614 13.009 -70.235 1.00 68.00 113 GLY A CA 1
ATOM 876 C C . GLY A 1 113 ? 41.765 11.872 -70.823 1.00 68.00 113 GLY A C 1
ATOM 877 O O . GLY A 1 113 ? 40.997 12.071 -71.767 1.00 68.00 113 GLY A O 1
ATOM 878 N N . LEU A 1 114 ? 41.888 10.679 -70.238 1.00 76.25 114 LEU A N 1
ATOM 879 C CA . LEU A 1 114 ? 41.135 9.483 -70.621 1.00 76.25 114 LEU A CA 1
ATOM 880 C C . LEU A 1 114 ? 39.652 9.650 -70.262 1.00 76.25 114 LEU A C 1
ATOM 882 O O . LEU A 1 114 ? 39.278 9.505 -69.100 1.00 76.25 114 LEU A O 1
ATOM 886 N N . LEU A 1 115 ? 38.802 9.957 -71.244 1.00 78.12 115 LEU A N 1
ATOM 887 C CA . LEU A 1 115 ? 37.359 10.121 -71.050 1.00 78.12 115 LEU A CA 1
ATOM 888 C C . LEU A 1 115 ? 36.580 9.432 -72.174 1.00 78.12 115 LEU A C 1
ATOM 890 O O . LEU A 1 115 ? 36.845 9.646 -73.354 1.00 78.12 115 LEU A O 1
ATOM 894 N N . SER A 1 116 ? 35.589 8.617 -71.814 1.00 76.00 116 SER A N 1
ATOM 895 C CA . SER A 1 116 ? 34.705 7.977 -72.787 1.00 76.00 116 SER A CA 1
ATOM 896 C C . SER A 1 116 ? 33.308 7.781 -72.210 1.00 76.00 116 SER A C 1
ATOM 898 O O . SER A 1 116 ? 33.154 7.173 -71.153 1.00 76.00 116 SER A O 1
ATOM 900 N N . SER A 1 117 ? 32.276 8.240 -72.926 1.00 73.75 117 SER A N 1
ATOM 901 C CA . SER A 1 117 ? 30.871 8.054 -72.531 1.00 73.75 117 SER A CA 1
ATOM 902 C C . SER A 1 117 ? 30.468 6.579 -72.443 1.00 73.75 117 SER A C 1
ATOM 904 O O . SER A 1 117 ? 29.544 6.243 -71.710 1.00 73.75 117 SER A O 1
ATOM 906 N N . ARG A 1 118 ? 31.199 5.689 -73.129 1.00 75.81 118 ARG A N 1
ATOM 907 C CA . ARG A 1 118 ? 30.968 4.237 -73.104 1.00 75.81 118 ARG A CA 1
ATOM 908 C C . ARG A 1 118 ? 31.167 3.611 -71.723 1.00 75.81 118 ARG A C 1
ATOM 910 O O . ARG A 1 118 ? 30.576 2.582 -71.448 1.00 75.81 118 ARG A O 1
ATOM 917 N N . PHE A 1 119 ? 32.016 4.217 -70.894 1.00 79.12 119 PHE A N 1
ATOM 918 C CA . PHE A 1 119 ? 32.335 3.740 -69.548 1.00 79.12 119 PHE A CA 1
ATOM 919 C C . PHE A 1 119 ? 31.549 4.490 -68.468 1.00 79.12 119 PHE A C 1
ATOM 921 O O . PHE A 1 119 ? 31.818 4.344 -67.277 1.00 79.12 119 PHE A O 1
ATOM 928 N N . SER A 1 120 ? 30.581 5.318 -68.874 1.00 72.75 120 SER A N 1
ATOM 929 C CA . SER A 1 120 ? 29.704 5.997 -67.932 1.00 72.75 120 SER A CA 1
ATOM 930 C C . SER A 1 120 ? 28.908 4.959 -67.141 1.00 72.75 120 SER A C 1
ATOM 932 O O . SER A 1 120 ? 28.364 4.026 -67.725 1.00 72.75 120 SER A O 1
ATOM 934 N N . LEU A 1 121 ? 28.853 5.124 -65.816 1.00 74.25 121 LEU A N 1
ATOM 935 C CA . LEU A 1 121 ? 28.185 4.216 -64.870 1.00 74.25 121 LEU A CA 1
ATOM 936 C C . LEU A 1 121 ? 28.831 2.825 -64.706 1.00 74.25 121 LEU A C 1
ATOM 938 O O . LEU A 1 121 ? 28.250 1.971 -64.040 1.00 74.25 121 LEU A O 1
ATOM 942 N N . MET A 1 122 ? 30.027 2.593 -65.256 1.00 81.00 122 MET A N 1
ATOM 943 C CA . MET A 1 122 ? 30.785 1.353 -65.039 1.00 81.00 122 MET A CA 1
ATOM 944 C C . MET A 1 122 ? 31.770 1.485 -63.869 1.00 81.00 122 MET A C 1
ATOM 946 O O . MET A 1 122 ? 32.290 2.568 -63.593 1.00 81.00 122 MET A O 1
ATOM 950 N N . THR A 1 123 ? 32.070 0.371 -63.195 1.00 87.56 123 THR A N 1
ATOM 951 C CA . THR A 1 123 ? 33.156 0.302 -62.201 1.00 87.56 123 THR A CA 1
ATOM 952 C C . THR A 1 123 ? 34.518 0.123 -62.875 1.00 87.56 123 THR A C 1
ATOM 954 O O . THR A 1 123 ? 34.606 -0.327 -64.017 1.00 87.56 123 THR A O 1
ATOM 957 N N . ALA A 1 124 ? 35.607 0.426 -62.159 1.00 85.44 124 ALA A N 1
ATOM 958 C CA . ALA A 1 124 ? 36.968 0.246 -62.677 1.00 85.44 124 ALA A CA 1
ATOM 959 C C . ALA A 1 124 ? 37.254 -1.211 -63.090 1.00 85.44 124 ALA A C 1
ATOM 961 O O . ALA A 1 124 ? 37.926 -1.442 -64.090 1.00 85.44 124 ALA A O 1
ATOM 962 N N . GLU A 1 125 ? 36.694 -2.194 -62.381 1.00 90.44 125 GLU A N 1
ATOM 963 C CA . GLU A 1 125 ? 36.775 -3.613 -62.743 1.00 90.44 125 GLU A CA 1
ATOM 964 C C . GLU A 1 125 ? 36.061 -3.898 -64.062 1.00 90.44 125 GLU A C 1
ATOM 966 O O . GLU A 1 125 ? 36.637 -4.533 -64.936 1.00 90.44 125 GLU A O 1
ATOM 971 N N . GLN A 1 126 ? 34.839 -3.393 -64.241 1.00 86.94 126 GLN A N 1
ATOM 972 C CA . GLN A 1 126 ? 34.090 -3.596 -65.483 1.00 86.94 126 GLN A CA 1
ATOM 973 C C . GLN A 1 126 ? 34.798 -2.953 -66.679 1.00 86.94 126 GLN A C 1
ATOM 975 O O . GLN A 1 126 ? 34.852 -3.542 -67.754 1.00 86.94 126 GLN A O 1
ATOM 980 N N . VAL A 1 127 ? 35.373 -1.760 -66.491 1.00 83.62 127 VAL A N 1
ATOM 981 C CA . VAL A 1 127 ? 36.175 -1.095 -67.526 1.00 83.62 127 VAL A CA 1
ATOM 982 C C . VAL A 1 127 ? 37.445 -1.892 -67.824 1.00 83.62 127 VAL A C 1
ATOM 984 O O . VAL A 1 127 ? 37.808 -2.040 -68.987 1.00 83.62 127 VAL A O 1
ATOM 987 N N . TYR A 1 128 ? 38.108 -2.435 -66.800 1.00 84.94 128 TYR A N 1
ATOM 988 C CA . TYR A 1 128 ? 39.298 -3.266 -66.971 1.00 84.94 128 TYR A CA 1
ATOM 989 C C . TYR A 1 128 ? 39.005 -4.531 -67.788 1.00 84.94 128 TYR A C 1
ATOM 991 O O . TYR A 1 128 ? 39.732 -4.803 -68.742 1.00 84.94 128 TYR A O 1
ATOM 999 N N . GLU A 1 129 ? 37.938 -5.264 -67.459 1.00 86.88 129 GLU A N 1
ATOM 1000 C CA . GLU A 1 129 ? 37.534 -6.468 -68.201 1.00 86.88 129 GLU A CA 1
ATOM 1001 C C . GLU A 1 129 ? 37.142 -6.131 -69.648 1.00 86.88 129 GLU A C 1
ATOM 1003 O O . GLU A 1 129 ? 37.601 -6.783 -70.580 1.00 86.88 129 GLU A O 1
ATOM 1008 N N . GLU A 1 130 ? 36.390 -5.049 -69.867 1.00 83.88 130 GLU A N 1
ATOM 1009 C CA . GLU A 1 130 ? 36.006 -4.604 -71.215 1.00 83.88 130 GLU A CA 1
ATOM 1010 C C . GLU A 1 130 ? 37.227 -4.216 -72.073 1.00 83.88 130 GLU A C 1
ATOM 1012 O O . GLU A 1 130 ? 37.262 -4.455 -73.285 1.00 83.88 130 GLU A O 1
ATOM 1017 N N . LEU A 1 131 ? 38.254 -3.615 -71.460 1.00 81.25 131 LEU A N 1
ATOM 1018 C CA . LEU A 1 131 ? 39.515 -3.303 -72.136 1.00 81.25 131 LEU A CA 1
ATOM 1019 C C . LEU A 1 131 ? 40.359 -4.563 -72.405 1.00 81.25 131 LEU A C 1
ATOM 1021 O O . LEU A 1 131 ? 41.089 -4.592 -73.399 1.00 81.25 131 LEU A O 1
ATOM 1025 N N . LEU A 1 132 ? 40.251 -5.586 -71.551 1.00 80.25 132 LEU A N 1
ATOM 1026 C CA . LEU A 1 132 ? 40.949 -6.867 -71.678 1.00 80.25 132 LEU A CA 1
ATOM 1027 C C . LEU A 1 132 ? 40.338 -7.742 -72.788 1.00 80.25 132 LEU A C 1
ATOM 1029 O O . LEU A 1 132 ? 41.072 -8.246 -73.643 1.00 80.25 132 LEU A O 1
ATOM 1033 N N . ASP A 1 133 ? 39.008 -7.860 -72.829 1.00 72.38 133 ASP A N 1
ATOM 1034 C CA . ASP A 1 133 ? 38.265 -8.693 -73.789 1.00 72.38 133 ASP A CA 1
ATOM 1035 C C . ASP A 1 133 ? 38.416 -8.206 -75.235 1.00 72.38 133 ASP A C 1
ATOM 1037 O O . ASP A 1 133 ? 38.501 -8.994 -76.180 1.00 72.38 133 ASP A O 1
ATOM 1041 N N . ARG A 1 134 ? 38.509 -6.887 -75.433 1.00 64.19 134 ARG A N 1
ATOM 1042 C CA . ARG A 1 134 ? 38.626 -6.296 -76.775 1.00 64.19 134 ARG A CA 1
ATOM 1043 C C . ARG A 1 134 ? 39.994 -6.487 -77.425 1.00 64.19 134 ARG A C 1
ATOM 1045 O O . ARG A 1 134 ? 40.117 -6.255 -78.630 1.00 64.19 134 ARG A O 1
ATOM 1052 N N . LYS A 1 135 ? 41.028 -6.881 -76.677 1.00 55.12 135 LYS A N 1
ATOM 1053 C CA . LYS A 1 135 ? 42.389 -7.040 -77.205 1.00 55.12 135 LYS A CA 1
ATOM 1054 C C . LYS A 1 135 ? 43.082 -8.218 -76.540 1.00 55.12 135 LYS A C 1
ATOM 1056 O O . LYS A 1 135 ? 43.737 -8.053 -75.519 1.00 55.12 135 LYS A O 1
ATOM 1061 N N . GLY A 1 136 ? 43.007 -9.389 -77.172 1.00 50.44 136 GLY A N 1
ATOM 1062 C CA . GLY A 1 136 ? 43.731 -10.587 -76.748 1.00 50.44 136 GLY A CA 1
ATOM 1063 C C . GLY A 1 136 ? 45.221 -10.324 -76.483 1.00 50.44 136 GLY A C 1
ATOM 1064 O O . GLY A 1 136 ? 46.033 -10.342 -77.403 1.00 50.44 136 GLY A O 1
ATOM 1065 N N . GLY A 1 137 ? 45.564 -10.074 -75.217 1.00 51.28 137 GLY A N 1
ATOM 1066 C CA . GLY A 1 137 ? 46.865 -10.225 -74.555 1.00 51.28 137 GLY A CA 1
ATOM 1067 C C . GLY A 1 137 ? 48.126 -9.542 -75.112 1.00 51.28 137 GLY A C 1
ATOM 1068 O O . GLY A 1 137 ? 49.138 -9.560 -74.418 1.00 51.28 137 GLY A O 1
ATOM 1069 N N . ARG A 1 138 ? 48.149 -8.964 -76.319 1.00 47.31 138 ARG A N 1
ATOM 1070 C CA . ARG A 1 138 ? 49.377 -8.421 -76.942 1.00 47.31 138 ARG A CA 1
ATOM 1071 C C . ARG A 1 138 ? 49.112 -7.170 -77.784 1.00 47.31 138 ARG A C 1
ATOM 1073 O O . ARG A 1 138 ? 49.159 -7.251 -79.001 1.00 47.31 138 ARG A O 1
ATOM 1080 N N . ALA A 1 139 ? 48.808 -6.041 -77.142 1.00 51.31 139 ALA A N 1
ATOM 1081 C CA . ALA A 1 139 ? 49.031 -4.673 -77.660 1.00 51.31 139 ALA A CA 1
ATOM 1082 C C . ALA A 1 139 ? 48.489 -3.620 -76.668 1.00 51.31 139 ALA A C 1
ATOM 1084 O O . ALA A 1 139 ? 47.722 -2.732 -77.042 1.00 51.31 139 ALA A O 1
ATOM 1085 N N . ILE A 1 140 ? 48.818 -3.741 -75.376 1.00 49.88 140 ILE A N 1
ATOM 1086 C CA . ILE A 1 140 ? 48.424 -2.729 -74.377 1.00 49.88 140 ILE A CA 1
ATOM 1087 C C . ILE A 1 140 ? 49.293 -1.470 -74.547 1.00 49.88 140 ILE A C 1
ATOM 1089 O O . ILE A 1 140 ? 48.776 -0.358 -74.494 1.00 49.88 140 ILE A O 1
ATOM 1093 N N . GLU A 1 141 ? 50.581 -1.645 -74.861 1.00 47.59 141 GLU A N 1
ATOM 1094 C CA . GLU A 1 141 ? 51.550 -0.555 -75.061 1.00 47.59 141 GLU A CA 1
ATOM 1095 C C . GLU A 1 141 ? 51.300 0.281 -76.328 1.00 47.59 141 GLU A C 1
ATOM 1097 O O . GLU A 1 141 ? 51.655 1.451 -76.346 1.00 47.59 141 GLU A O 1
ATOM 1102 N N . GLU A 1 142 ? 50.669 -0.293 -77.360 1.00 46.97 142 GLU A N 1
ATOM 1103 C CA . GLU A 1 142 ? 50.304 0.410 -78.605 1.00 46.97 142 GLU A CA 1
ATOM 1104 C C . GLU A 1 142 ? 48.953 1.146 -78.516 1.00 46.97 142 GLU A C 1
ATOM 1106 O O . GLU A 1 142 ? 48.678 2.007 -79.348 1.00 46.97 142 GLU A O 1
ATOM 1111 N N . PHE A 1 143 ? 48.091 0.797 -77.546 1.00 48.75 143 PHE A N 1
ATOM 1112 C CA . PHE A 1 143 ? 46.777 1.430 -77.353 1.00 48.75 143 PHE A CA 1
ATOM 1113 C C . PHE A 1 143 ? 46.803 2.624 -76.389 1.00 48.75 143 PHE A C 1
ATOM 1115 O O . PHE A 1 143 ? 46.300 3.698 -76.717 1.00 48.75 143 PHE A O 1
ATOM 1122 N N . ILE A 1 144 ? 47.489 2.475 -75.249 1.00 48.88 144 ILE A N 1
ATOM 1123 C CA . ILE A 1 144 ? 48.221 3.603 -74.635 1.00 48.88 144 ILE A CA 1
ATOM 1124 C C . ILE A 1 144 ? 49.112 4.162 -75.768 1.00 48.88 144 ILE A C 1
ATOM 1126 O O . ILE A 1 144 ? 49.415 3.418 -76.662 1.00 48.88 144 ILE A O 1
ATOM 1130 N N . ALA A 1 145 ? 49.534 5.405 -75.888 1.00 42.84 145 ALA A N 1
ATOM 1131 C CA . ALA A 1 145 ? 50.181 5.919 -77.124 1.00 42.84 145 ALA A CA 1
ATOM 1132 C C . ALA A 1 145 ? 49.262 6.123 -78.353 1.00 42.84 145 ALA A C 1
ATOM 1134 O O . ALA A 1 145 ? 49.413 7.170 -78.974 1.00 42.84 145 ALA A O 1
ATOM 1135 N N . SER A 1 146 ? 48.298 5.251 -78.704 1.00 42.84 146 SER A N 1
ATOM 1136 C CA . SER A 1 146 ? 47.322 5.576 -79.777 1.00 42.84 146 SER A CA 1
ATOM 1137 C C . SER A 1 146 ? 46.133 6.411 -79.291 1.00 42.84 146 SER A C 1
ATOM 1139 O O . SER A 1 146 ? 45.660 7.281 -80.015 1.00 42.84 146 SER A O 1
ATOM 1141 N N . ASP A 1 147 ? 45.659 6.152 -78.067 1.00 40.09 147 ASP A N 1
ATOM 1142 C CA . ASP A 1 147 ? 44.580 6.909 -77.401 1.00 40.09 147 ASP A CA 1
ATOM 1143 C C . ASP A 1 147 ? 45.145 8.012 -76.475 1.00 40.09 147 ASP A C 1
ATOM 1145 O O . ASP A 1 147 ? 44.403 8.792 -75.881 1.00 40.09 147 ASP A O 1
ATOM 1149 N N . SER A 1 148 ? 46.478 8.100 -76.364 1.00 38.97 148 SER A N 1
ATOM 1150 C CA . SER A 1 148 ? 47.199 9.155 -75.646 1.00 38.97 148 SER A CA 1
ATOM 1151 C C . SER A 1 148 ? 47.643 10.247 -76.627 1.00 38.97 148 SER A C 1
ATOM 1153 O O . SER A 1 148 ? 48.532 10.023 -77.444 1.00 38.97 148 SER A O 1
ATOM 1155 N N . LEU A 1 149 ? 47.080 11.457 -76.538 1.00 35.66 149 LEU A N 1
ATOM 1156 C CA . LEU A 1 149 ? 47.680 12.636 -77.184 1.00 35.66 149 LEU A CA 1
ATOM 1157 C C . LEU A 1 149 ? 48.937 13.081 -76.396 1.00 35.66 149 LEU A C 1
ATOM 1159 O O . LEU A 1 149 ? 49.020 12.862 -75.188 1.00 35.66 149 LEU A O 1
ATOM 1163 N N . PRO A 1 150 ? 49.962 13.638 -77.065 1.00 35.00 150 PRO A N 1
ATOM 1164 C CA . PRO A 1 150 ? 51.362 13.366 -76.754 1.00 35.00 150 PRO A CA 1
ATOM 1165 C C . PRO A 1 150 ? 51.880 14.157 -75.552 1.00 35.00 150 PRO A C 1
ATOM 1167 O O . PRO A 1 150 ? 52.206 15.335 -75.667 1.00 35.00 150 PRO A O 1
ATOM 1170 N N . ILE A 1 151 ? 52.090 13.479 -74.427 1.00 32.34 151 ILE A N 1
ATOM 1171 C CA . ILE A 1 151 ? 53.098 13.874 -73.438 1.00 32.34 151 ILE A CA 1
ATOM 1172 C C . ILE A 1 151 ? 53.763 12.594 -72.949 1.00 32.34 151 ILE A C 1
ATOM 1174 O O . ILE A 1 151 ? 53.418 12.119 -71.881 1.00 32.34 151 ILE A O 1
ATOM 1178 N N . LEU A 1 152 ? 54.641 11.992 -73.761 1.00 32.75 152 LEU A N 1
ATOM 1179 C CA . LEU A 1 152 ? 55.699 11.061 -73.323 1.00 32.75 152 LEU A CA 1
ATOM 1180 C C . LEU A 1 152 ? 56.458 10.494 -74.533 1.00 32.75 152 LEU A C 1
ATOM 1182 O O . LEU A 1 152 ? 56.416 9.303 -74.793 1.00 32.75 152 LEU A O 1
ATOM 1186 N N . GLN A 1 153 ? 57.186 11.332 -75.276 1.00 29.19 153 GLN A N 1
ATOM 1187 C CA . GLN A 1 153 ? 58.324 10.855 -76.075 1.00 29.19 153 GLN A CA 1
ATOM 1188 C C . GLN A 1 153 ? 59.386 11.953 -76.186 1.00 29.19 153 GLN A C 1
ATOM 1190 O O . GLN A 1 153 ? 59.267 12.851 -77.017 1.00 29.19 153 GLN A O 1
ATOM 1195 N N . LYS A 1 154 ? 60.409 11.879 -75.324 1.00 25.88 154 LYS A N 1
ATOM 1196 C CA . LYS A 1 154 ? 61.843 12.035 -75.646 1.00 25.88 154 LYS A CA 1
ATOM 1197 C C . LYS A 1 154 ? 62.655 12.249 -74.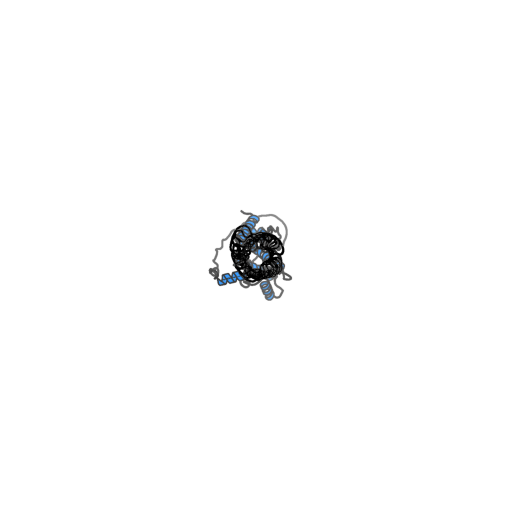367 1.00 25.88 154 LYS A C 1
ATOM 1199 O O . LYS A 1 154 ? 62.795 13.374 -73.911 1.00 25.88 154 LYS A O 1
ATOM 1204 N N . GLU A 1 155 ? 63.276 11.184 -73.881 1.00 27.86 155 GLU A N 1
ATOM 1205 C CA . GLU A 1 155 ? 64.648 11.261 -73.376 1.00 27.86 155 GLU A CA 1
ATOM 1206 C C . GLU A 1 155 ? 65.377 9.995 -73.812 1.00 27.86 155 GLU A C 1
ATOM 1208 O O . GLU A 1 155 ? 65.162 8.941 -73.230 1.00 27.86 155 GLU A O 1
ATOM 1213 N N . GLN A 1 156 ? 66.215 10.107 -74.846 1.00 28.34 156 GLN A N 1
ATOM 1214 C CA . GLN A 1 156 ? 67.501 9.415 -74.938 1.00 28.34 156 GLN A CA 1
ATOM 1215 C C . GLN A 1 156 ? 68.408 10.221 -75.876 1.00 28.34 156 GLN A C 1
ATOM 1217 O O . GLN A 1 156 ? 68.071 10.391 -77.043 1.00 28.34 156 GLN A O 1
ATOM 1222 N N . GLU A 1 157 ? 69.501 10.749 -75.312 1.00 26.80 157 GLU A N 1
ATOM 1223 C CA . GLU A 1 157 ? 70.873 10.828 -75.859 1.00 26.80 157 GLU A CA 1
ATOM 1224 C C . GLU A 1 157 ? 71.619 12.106 -75.415 1.00 26.80 157 GLU A C 1
ATOM 1226 O O . GLU A 1 157 ? 71.268 13.216 -75.791 1.00 26.80 157 GLU A O 1
ATOM 1231 N N . GLY A 1 158 ? 72.679 11.902 -74.619 1.00 25.86 158 GLY A N 1
ATOM 1232 C CA . GLY A 1 158 ? 74.024 12.443 -74.872 1.00 25.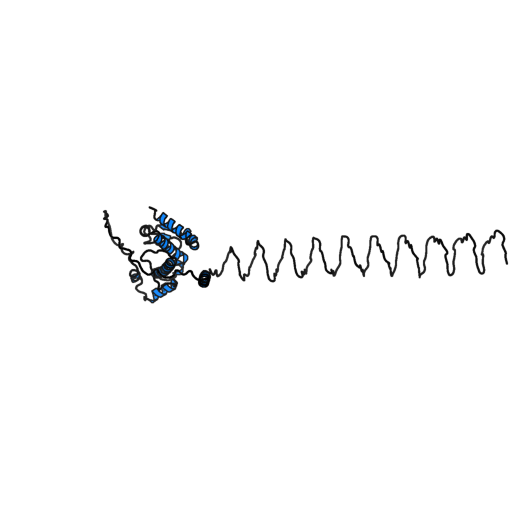86 158 GLY A CA 1
ATOM 1233 C C . GLY A 1 158 ? 74.317 13.949 -74.756 1.00 25.86 158 GLY A C 1
ATOM 1234 O O . GLY A 1 158 ? 73.983 14.720 -75.638 1.00 25.86 158 GLY A O 1
ATOM 1235 N N . ASP A 1 159 ? 75.123 14.280 -73.738 1.00 25.53 159 ASP A N 1
ATOM 1236 C CA . ASP A 1 159 ? 76.314 15.161 -73.768 1.00 25.53 159 ASP A CA 1
ATOM 1237 C C . ASP A 1 159 ? 76.222 16.639 -74.243 1.00 25.53 159 ASP A C 1
ATOM 1239 O O . ASP A 1 159 ? 75.931 16.954 -75.389 1.00 25.53 159 ASP A O 1
ATOM 1243 N N . GLY A 1 160 ? 76.673 17.547 -73.364 1.00 27.31 160 GLY A N 1
ATOM 1244 C CA . GLY A 1 160 ? 77.605 18.617 -73.746 1.00 27.31 160 GLY A CA 1
ATOM 1245 C C . GLY A 1 160 ? 77.090 19.905 -74.418 1.00 27.31 160 GLY A C 1
ATOM 1246 O O . GLY A 1 160 ? 76.820 19.947 -75.609 1.00 27.31 160 GLY A O 1
ATOM 1247 N N . ARG A 1 161 ? 77.260 21.018 -73.678 1.00 26.34 161 ARG A N 1
ATOM 1248 C CA . ARG A 1 161 ? 77.452 22.432 -74.109 1.00 26.34 161 ARG A CA 1
ATOM 1249 C C . ARG A 1 161 ? 76.226 23.342 -74.329 1.00 26.34 161 ARG A C 1
ATOM 1251 O O . ARG A 1 161 ? 75.468 23.218 -75.273 1.00 26.34 161 ARG A O 1
ATOM 1258 N N . SER A 1 162 ? 76.198 24.379 -73.480 1.00 28.94 162 SER A N 1
ATOM 1259 C CA . SER A 1 162 ? 75.999 25.817 -73.756 1.00 28.94 162 SER A CA 1
ATOM 1260 C C . SER A 1 162 ? 75.167 26.252 -74.974 1.00 28.94 162 SER A C 1
ATOM 1262 O O . SER A 1 162 ? 75.609 26.116 -76.111 1.00 28.94 162 SER A O 1
ATOM 1264 N N . GLY A 1 163 ? 74.107 27.025 -74.700 1.00 26.12 163 GLY A N 1
ATOM 1265 C CA . GLY A 1 163 ? 73.816 28.228 -75.485 1.00 26.12 163 GLY A CA 1
ATOM 1266 C C . GLY A 1 163 ? 72.402 28.375 -76.053 1.00 26.12 163 GLY A C 1
ATOM 1267 O O . GLY A 1 163 ? 72.067 27.760 -77.051 1.00 26.12 163 GLY A O 1
ATOM 1268 N N . ARG A 1 164 ? 71.695 29.375 -75.504 1.00 23.81 164 ARG A N 1
ATOM 1269 C CA . ARG A 1 164 ? 70.769 30.311 -76.180 1.00 23.81 164 ARG A CA 1
ATOM 1270 C C . ARG A 1 164 ? 69.384 29.804 -76.635 1.00 23.81 164 ARG A C 1
ATOM 1272 O O . ARG A 1 164 ? 69.244 28.986 -77.531 1.00 23.81 164 ARG A O 1
ATOM 1279 N N . LEU A 1 165 ? 68.359 30.447 -76.067 1.00 29.92 165 LEU A N 1
ATOM 1280 C CA . LEU A 1 165 ? 66.984 30.522 -76.580 1.00 29.92 165 LEU A CA 1
ATOM 1281 C C . LEU A 1 165 ? 66.947 31.073 -78.019 1.00 29.92 165 LEU A C 1
ATOM 1283 O O . LEU A 1 165 ? 67.771 31.929 -78.365 1.00 29.92 165 LEU A O 1
ATOM 1287 N N . PRO A 1 166 ? 65.904 30.711 -78.784 1.00 25.78 166 PRO A N 1
ATOM 1288 C CA . PRO A 1 166 ? 65.128 31.762 -79.432 1.00 25.78 166 PRO A CA 1
ATOM 1289 C C . PRO A 1 166 ? 63.614 31.619 -79.217 1.00 25.78 166 PRO A C 1
ATOM 1291 O O . PRO A 1 166 ? 63.043 30.531 -79.241 1.00 25.78 166 PRO A O 1
ATOM 1294 N N . GLU A 1 167 ? 62.988 32.779 -79.026 1.00 30.48 167 GLU A N 1
ATOM 1295 C CA . GLU A 1 167 ? 61.553 33.032 -79.129 1.00 30.48 167 GLU A CA 1
ATOM 1296 C C . GLU A 1 167 ? 61.046 32.739 -80.547 1.00 30.48 167 GLU A C 1
ATOM 1298 O O . GLU A 1 167 ? 61.685 33.143 -81.521 1.00 30.48 167 GLU A O 1
ATOM 1303 N N . VAL A 1 168 ?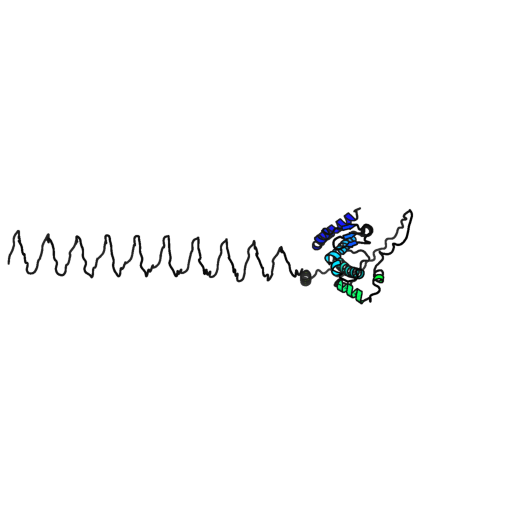 59.859 32.133 -80.672 1.00 26.69 168 VAL A N 1
ATOM 1304 C CA . VAL A 1 168 ? 59.026 32.265 -81.877 1.00 26.69 168 VAL A CA 1
ATOM 1305 C C . VAL A 1 168 ? 57.560 32.391 -81.470 1.00 26.69 168 VAL A C 1
ATOM 1307 O O . VAL A 1 168 ? 56.993 31.538 -80.791 1.00 26.69 168 VAL A O 1
ATOM 1310 N N . SER A 1 169 ? 56.983 33.506 -81.895 1.00 26.64 169 SER A N 1
ATOM 1311 C CA . SER A 1 169 ? 55.606 33.939 -81.704 1.00 26.64 169 SER A CA 1
ATOM 1312 C C . SER A 1 169 ? 54.627 33.290 -82.696 1.00 26.64 169 SER A C 1
ATOM 1314 O O . SER A 1 169 ? 54.998 33.017 -83.835 1.00 26.64 169 SER A O 1
ATOM 1316 N N . ALA A 1 170 ? 53.352 33.260 -82.272 1.00 23.47 170 ALA A N 1
ATOM 1317 C CA . ALA A 1 170 ? 52.093 33.238 -83.048 1.00 23.47 170 ALA A CA 1
ATOM 1318 C C . ALA A 1 170 ? 51.434 31.868 -83.358 1.00 23.47 170 ALA A C 1
ATOM 1320 O O . ALA A 1 170 ? 52.143 30.875 -83.484 1.00 23.47 170 ALA A O 1
ATOM 1321 N N . PRO A 1 171 ? 50.096 31.799 -83.587 1.00 27.05 171 PRO A N 1
ATOM 1322 C CA . PRO A 1 171 ? 49.021 32.779 -83.348 1.00 27.05 171 PRO A CA 1
ATOM 1323 C C . PRO A 1 171 ? 47.834 32.232 -82.512 1.00 27.05 171 PRO A C 1
ATOM 1325 O O . PRO A 1 171 ? 47.648 31.033 -82.320 1.00 27.05 171 PRO A O 1
ATOM 1328 N N . LEU A 1 172 ? 46.992 33.160 -82.047 1.00 30.36 172 LEU A N 1
ATOM 1329 C CA . LEU A 1 172 ? 45.660 32.918 -81.486 1.00 30.36 172 LEU A CA 1
ATOM 1330 C C . LEU A 1 172 ? 44.756 32.264 -82.547 1.00 30.36 172 LEU A C 1
ATOM 1332 O O . LEU A 1 172 ? 44.478 32.885 -83.570 1.00 30.36 172 LEU A O 1
ATOM 1336 N N . VAL A 1 173 ? 44.283 31.040 -82.299 1.00 28.72 173 VAL A N 1
ATOM 1337 C CA . VAL A 1 173 ? 43.207 30.416 -83.086 1.00 28.72 173 VAL A CA 1
ATOM 1338 C C . VAL A 1 173 ? 41.906 30.543 -82.302 1.00 28.72 173 VAL A C 1
ATOM 1340 O O . VAL A 1 173 ? 41.817 30.150 -81.138 1.00 28.72 173 VAL A O 1
ATOM 1343 N N . GLU A 1 174 ? 40.925 31.159 -82.954 1.00 27.41 174 GLU A N 1
ATOM 1344 C CA . GLU A 1 174 ? 39.586 31.446 -82.455 1.00 27.41 174 GLU A CA 1
ATOM 1345 C C . GLU A 1 174 ? 38.882 30.206 -81.886 1.00 27.41 174 GLU A C 1
ATOM 1347 O O . GLU A 1 174 ? 38.930 29.107 -82.441 1.00 27.41 174 GLU A O 1
ATOM 1352 N N . ARG A 1 175 ? 38.186 30.409 -80.762 1.00 30.17 175 ARG A N 1
ATOM 1353 C CA . ARG A 1 175 ? 37.266 29.438 -80.166 1.00 30.17 175 ARG A CA 1
ATOM 1354 C C . ARG A 1 175 ? 36.064 29.248 -81.095 1.00 30.17 175 ARG A C 1
ATOM 1356 O O . ARG A 1 175 ? 35.139 30.057 -81.054 1.00 30.17 175 ARG A O 1
ATOM 1363 N N . SER A 1 176 ? 36.028 28.165 -81.867 1.00 28.67 176 SER A N 1
ATOM 1364 C CA . SER A 1 176 ? 34.761 27.669 -82.405 1.00 28.67 176 SER A CA 1
ATOM 1365 C C . SER A 1 176 ? 33.996 26.943 -81.292 1.00 28.67 176 SER A C 1
ATOM 1367 O O . SER A 1 176 ? 34.533 26.108 -80.562 1.00 28.67 176 SER A O 1
ATOM 1369 N N . ALA A 1 177 ? 32.747 27.357 -81.095 1.00 29.41 177 ALA A N 1
ATOM 1370 C CA . ALA A 1 177 ? 31.843 26.820 -80.094 1.00 29.41 177 ALA A CA 1
ATOM 1371 C C . ALA A 1 177 ? 31.523 25.347 -80.388 1.00 29.41 177 ALA A C 1
ATOM 1373 O O . ALA A 1 177 ? 31.181 24.998 -81.517 1.00 29.41 177 ALA A O 1
ATOM 1374 N N . ASN A 1 178 ? 31.616 24.493 -79.367 1.00 29.06 178 ASN A N 1
ATOM 1375 C CA . ASN A 1 178 ? 31.190 23.101 -79.446 1.00 29.06 178 ASN A CA 1
ATOM 1376 C C . ASN A 1 178 ? 29.707 23.021 -79.017 1.00 29.06 178 ASN A C 1
ATOM 1378 O O . ASN A 1 178 ? 29.413 23.376 -77.873 1.00 29.06 178 ASN A O 1
ATOM 1382 N N . PRO A 1 179 ? 28.766 22.590 -79.875 1.00 30.62 179 PRO A N 1
ATOM 1383 C CA . PRO A 1 179 ? 27.323 22.671 -79.619 1.00 30.62 179 PRO A CA 1
ATOM 1384 C C . PRO A 1 179 ? 26.770 21.506 -78.768 1.00 30.62 179 PRO A C 1
ATOM 1386 O O . PRO A 1 179 ? 25.670 21.027 -79.005 1.00 30.62 179 PRO A O 1
ATOM 1389 N N . ALA A 1 180 ? 27.523 21.034 -77.770 1.00 29.64 180 ALA A N 1
ATOM 1390 C CA . ALA A 1 180 ? 27.162 19.862 -76.956 1.00 29.64 180 ALA A CA 1
ATOM 1391 C C . ALA A 1 180 ? 26.843 20.182 -75.478 1.00 29.64 180 ALA A C 1
ATOM 1393 O O . ALA A 1 180 ? 26.847 19.284 -74.642 1.00 29.64 180 ALA A O 1
ATOM 1394 N N . LEU A 1 181 ? 26.579 21.449 -75.142 1.00 34.34 181 LEU A N 1
ATOM 1395 C CA . LEU A 1 181 ? 26.206 21.894 -73.790 1.00 34.34 181 LEU A CA 1
ATOM 1396 C C . LEU A 1 181 ? 24.778 22.453 -73.777 1.00 34.34 181 LEU A C 1
ATOM 1398 O O . LEU A 1 181 ? 24.542 23.611 -73.455 1.00 34.34 181 LEU A O 1
ATOM 1402 N N . GLU A 1 182 ? 23.816 21.621 -74.158 1.00 34.50 182 GLU A N 1
ATOM 1403 C CA . GLU A 1 182 ? 22.398 21.927 -73.973 1.00 34.50 182 GLU A CA 1
ATOM 1404 C C . GLU A 1 182 ? 21.636 20.629 -73.688 1.00 34.50 182 GLU A C 1
ATOM 1406 O O . GLU A 1 182 ? 20.872 20.138 -74.508 1.00 34.50 182 GLU A O 1
ATOM 1411 N N . LEU A 1 183 ? 21.907 20.009 -72.535 1.00 38.81 183 LEU A N 1
ATOM 1412 C CA . LEU A 1 183 ? 20.968 19.084 -71.905 1.00 38.81 183 LEU A CA 1
ATOM 1413 C C . LEU A 1 183 ? 21.269 18.964 -70.404 1.00 38.81 183 LEU A C 1
ATOM 1415 O O . LEU A 1 183 ? 22.429 18.855 -70.013 1.00 38.81 183 LEU A O 1
ATOM 1419 N N . ALA A 1 184 ? 20.195 18.936 -69.611 1.00 35.16 184 ALA A N 1
ATOM 1420 C CA . ALA A 1 184 ? 20.113 18.826 -68.150 1.00 35.16 184 ALA A CA 1
ATOM 1421 C C . ALA A 1 184 ? 20.229 20.142 -67.348 1.00 35.16 184 ALA A C 1
ATOM 1423 O O . ALA A 1 184 ? 21.156 20.353 -66.571 1.00 35.16 184 ALA A O 1
ATOM 1424 N N . SER A 1 185 ? 19.215 21.003 -67.484 1.00 39.16 185 SER A N 1
ATOM 1425 C CA . SER A 1 185 ? 18.886 22.067 -66.521 1.00 39.16 185 SER A CA 1
ATOM 1426 C C . SER A 1 185 ? 17.581 21.786 -65.760 1.00 39.16 185 SER A C 1
ATOM 1428 O O . SER A 1 185 ? 16.868 22.722 -65.404 1.00 39.16 185 SER A O 1
ATOM 1430 N N . GLU A 1 186 ? 17.228 20.521 -65.539 1.00 50.84 186 GLU A N 1
ATOM 1431 C CA . GLU A 1 186 ? 16.061 20.164 -64.728 1.00 50.84 186 GLU A CA 1
ATOM 1432 C C . GLU A 1 186 ? 16.529 19.729 -63.341 1.00 50.84 186 GLU A C 1
ATOM 1434 O O . GLU A 1 186 ? 17.354 18.825 -63.200 1.00 50.84 186 GLU A O 1
ATOM 1439 N N . GLU A 1 187 ? 16.046 20.428 -62.308 1.00 46.56 187 GLU A N 1
ATOM 1440 C CA . GLU A 1 187 ? 16.222 19.967 -60.935 1.00 46.56 187 GLU A CA 1
ATOM 1441 C C . GLU A 1 187 ? 15.596 18.575 -60.792 1.00 46.56 187 GLU A C 1
ATOM 1443 O O . GLU A 1 187 ? 14.453 18.397 -61.217 1.00 46.56 187 GLU A O 1
ATOM 1448 N N . PRO A 1 188 ? 16.286 17.615 -60.150 1.00 56.97 188 PRO A N 1
ATOM 1449 C CA . PRO A 1 188 ? 15.718 16.298 -59.933 1.00 56.97 188 PRO A CA 1
ATOM 1450 C C . PRO A 1 188 ? 14.425 16.415 -59.125 1.00 56.97 188 PRO A C 1
ATOM 1452 O O . PRO A 1 188 ? 14.344 17.176 -58.147 1.00 56.97 188 PRO A O 1
ATOM 1455 N N . ASP A 1 189 ? 13.405 15.680 -59.552 1.00 62.03 189 ASP A N 1
ATOM 1456 C CA . ASP A 1 189 ? 12.116 15.641 -58.871 1.00 62.03 189 ASP A CA 1
ATOM 1457 C C . ASP A 1 189 ? 12.238 14.982 -57.481 1.00 62.03 189 ASP A C 1
ATOM 1459 O O . ASP A 1 189 ? 13.296 14.491 -57.084 1.00 62.03 189 ASP A O 1
ATOM 1463 N N . ALA A 1 190 ? 11.170 15.021 -56.680 1.00 53.94 190 ALA A N 1
ATOM 1464 C CA . ALA A 1 190 ? 11.202 14.510 -55.308 1.00 53.94 190 ALA A CA 1
ATOM 1465 C C . ALA A 1 190 ? 11.539 13.010 -55.230 1.00 53.94 190 ALA A C 1
ATOM 1467 O O . ALA A 1 190 ? 12.156 12.586 -54.256 1.00 53.94 190 ALA A O 1
ATOM 1468 N N . GLU A 1 191 ? 11.183 12.231 -56.251 1.00 52.38 191 GLU A N 1
ATOM 1469 C CA . GLU A 1 191 ? 11.407 10.787 -56.326 1.00 52.38 191 GLU A CA 1
ATOM 1470 C C . GLU A 1 191 ? 12.844 10.480 -56.767 1.00 52.38 191 GLU A C 1
ATOM 1472 O O . GLU A 1 191 ? 13.503 9.621 -56.184 1.00 52.38 191 GLU A O 1
ATOM 1477 N N . GLN A 1 192 ? 13.390 11.267 -57.696 1.00 53.47 192 GLN A N 1
ATOM 1478 C CA . GLN A 1 192 ? 14.804 11.260 -58.072 1.00 53.47 192 GLN A CA 1
ATOM 1479 C C . GLN A 1 192 ? 15.696 11.738 -56.921 1.00 53.47 192 GLN A C 1
ATOM 1481 O O . GLN A 1 192 ? 16.748 11.150 -56.678 1.00 53.47 192 GLN A O 1
ATOM 1486 N N . LYS A 1 193 ? 15.274 12.754 -56.159 1.00 55.34 193 LYS A N 1
ATOM 1487 C CA . LYS A 1 193 ? 15.950 13.210 -54.933 1.00 55.34 193 LYS A CA 1
ATOM 1488 C C . LYS A 1 193 ? 15.938 12.114 -53.860 1.00 55.34 193 LYS A C 1
ATOM 1490 O O . LYS A 1 193 ? 16.978 11.867 -53.255 1.00 55.34 193 LYS A O 1
ATOM 1495 N N . GLU A 1 194 ? 14.817 11.415 -53.664 1.00 52.84 194 GLU A N 1
ATOM 1496 C CA . GLU A 1 194 ? 14.719 10.248 -52.766 1.00 52.84 194 GLU A CA 1
ATOM 1497 C C . GLU A 1 194 ? 15.594 9.081 -53.247 1.00 52.84 194 GLU A C 1
ATOM 1499 O O . GLU A 1 194 ? 16.299 8.476 -52.445 1.00 52.84 194 GLU A O 1
ATOM 1504 N N . ALA A 1 195 ? 15.629 8.798 -54.551 1.00 49.94 195 ALA A N 1
ATOM 1505 C CA . ALA A 1 195 ? 16.462 7.748 -55.136 1.00 49.94 195 ALA A CA 1
ATOM 1506 C C . ALA A 1 195 ? 17.964 8.060 -55.016 1.00 49.94 195 ALA A C 1
ATOM 1508 O O . ALA A 1 195 ? 18.754 7.174 -54.688 1.00 49.94 195 ALA A O 1
ATOM 1509 N N . ILE A 1 196 ? 18.358 9.323 -55.201 1.00 49.00 196 ILE A N 1
ATOM 1510 C CA . ILE A 1 196 ? 19.727 9.805 -54.969 1.00 49.00 196 ILE A CA 1
ATOM 1511 C C . ILE A 1 196 ? 20.080 9.698 -53.478 1.00 49.00 196 ILE A C 1
ATOM 1513 O O . ILE A 1 196 ? 21.153 9.204 -53.140 1.00 49.00 196 ILE A O 1
ATOM 1517 N N . LEU A 1 197 ? 19.171 10.075 -52.573 1.00 49.84 197 LEU A N 1
ATOM 1518 C CA . LEU A 1 197 ? 19.363 9.921 -51.126 1.00 49.84 197 LEU A CA 1
ATOM 1519 C C . LEU A 1 197 ? 19.455 8.446 -50.699 1.00 49.84 197 LEU A C 1
ATOM 1521 O O . LEU A 1 197 ? 20.260 8.118 -49.828 1.00 49.84 197 LEU A O 1
ATOM 1525 N N . ARG A 1 198 ? 18.699 7.543 -51.337 1.00 47.81 198 ARG A N 1
ATOM 1526 C CA . ARG A 1 198 ? 18.826 6.087 -51.145 1.00 47.81 198 ARG A CA 1
ATOM 1527 C C . ARG A 1 198 ? 20.151 5.546 -51.675 1.00 47.81 198 ARG A C 1
ATOM 1529 O O . ARG A 1 198 ? 20.735 4.689 -51.022 1.00 47.81 198 ARG A O 1
ATOM 1536 N N . GLY A 1 199 ? 20.650 6.066 -52.797 1.00 40.41 199 GLY A N 1
ATOM 1537 C CA . GLY A 1 199 ? 21.968 5.724 -53.345 1.00 40.41 199 GLY A CA 1
ATOM 1538 C C . GLY A 1 199 ? 23.150 6.237 -52.508 1.00 40.41 199 GLY A C 1
ATOM 1539 O O . GLY A 1 199 ? 24.235 5.671 -52.578 1.00 40.41 199 GLY A O 1
ATOM 1540 N N . ILE A 1 200 ? 22.935 7.268 -51.680 1.00 44.72 200 ILE A N 1
ATOM 1541 C CA . ILE A 1 200 ? 23.910 7.832 -50.724 1.00 44.72 200 ILE A CA 1
ATOM 1542 C C . ILE A 1 200 ? 23.721 7.229 -49.312 1.00 44.72 200 ILE A C 1
ATOM 1544 O O . ILE A 1 200 ? 24.272 7.723 -48.326 1.00 44.72 200 ILE A O 1
ATOM 1548 N N . ARG A 1 201 ? 22.968 6.130 -49.154 1.00 44.16 201 ARG A N 1
ATOM 1549 C CA . ARG A 1 201 ? 22.999 5.393 -47.885 1.00 44.16 201 ARG A CA 1
ATOM 1550 C C . ARG A 1 201 ? 24.368 4.742 -47.714 1.00 44.16 201 ARG A C 1
ATOM 1552 O O . ARG A 1 201 ? 24.705 3.775 -48.387 1.00 44.16 201 ARG A O 1
ATOM 1559 N N . LEU A 1 202 ? 25.137 5.263 -46.761 1.00 44.28 202 LEU A N 1
ATOM 1560 C CA . LEU A 1 202 ? 26.279 4.560 -46.196 1.00 44.28 202 LEU A CA 1
ATOM 1561 C C . LEU A 1 202 ? 25.726 3.343 -45.432 1.00 44.28 202 LEU A C 1
ATOM 1563 O O . LEU A 1 202 ? 25.307 3.463 -44.281 1.00 44.28 202 LEU A O 1
ATOM 1567 N N . GLU A 1 203 ? 25.653 2.180 -46.078 1.00 44.50 203 GLU A N 1
ATOM 1568 C CA . GLU A 1 203 ? 25.396 0.922 -45.374 1.00 44.50 203 GLU A CA 1
ATOM 1569 C C . GLU A 1 203 ? 26.632 0.572 -44.545 1.00 44.50 203 GLU A C 1
ATOM 1571 O O . GLU A 1 203 ? 27.582 -0.059 -45.008 1.00 44.50 203 GLU A O 1
ATOM 1576 N N . ILE A 1 204 ? 26.638 1.012 -43.288 1.00 51.97 204 ILE A N 1
ATOM 1577 C CA . ILE A 1 204 ? 27.593 0.514 -42.306 1.00 51.97 204 ILE A CA 1
ATOM 1578 C C . ILE A 1 204 ? 27.101 -0.876 -41.891 1.00 51.97 204 ILE A C 1
ATOM 1580 O O . ILE A 1 204 ? 26.291 -1.009 -40.978 1.00 51.97 204 ILE A O 1
ATOM 1584 N N . ALA A 1 205 ? 27.577 -1.914 -42.584 1.00 46.94 205 ALA A N 1
ATOM 1585 C CA . ALA A 1 205 ? 27.209 -3.311 -42.323 1.00 46.94 205 ALA A CA 1
ATOM 1586 C C . ALA A 1 205 ? 27.514 -3.758 -40.876 1.00 46.94 205 ALA A C 1
ATOM 1588 O O . ALA A 1 205 ? 26.879 -4.671 -40.354 1.00 46.94 205 ALA A O 1
ATOM 1589 N N . SER A 1 206 ? 28.463 -3.092 -40.212 1.00 49.34 206 SER A N 1
ATOM 1590 C CA . SER A 1 206 ? 28.705 -3.202 -38.774 1.00 49.34 206 SER A CA 1
ATOM 1591 C C . SER A 1 206 ? 29.522 -2.005 -38.290 1.00 49.34 206 SER A C 1
ATOM 1593 O O . SER A 1 206 ? 30.611 -1.758 -38.810 1.00 49.34 206 SER A O 1
ATOM 1595 N N . ALA A 1 207 ? 29.030 -1.279 -37.287 1.00 54.88 207 ALA A N 1
ATOM 1596 C CA . ALA A 1 207 ? 29.823 -0.295 -36.557 1.00 54.88 207 ALA A CA 1
ATOM 1597 C C . ALA A 1 207 ? 30.289 -0.923 -35.239 1.00 54.88 207 ALA A C 1
ATOM 1599 O O . ALA A 1 207 ? 29.469 -1.268 -34.393 1.00 54.88 207 ALA A O 1
ATOM 1600 N N . SER A 1 208 ? 31.599 -1.062 -35.045 1.00 53.00 208 SER A N 1
ATOM 1601 C CA . SER A 1 208 ? 32.184 -1.350 -33.732 1.00 53.00 208 SER A CA 1
ATOM 1602 C C . SER A 1 208 ? 32.801 -0.062 -33.185 1.00 53.00 208 SER A C 1
ATOM 1604 O O . SER A 1 208 ? 33.799 0.411 -33.728 1.00 53.00 208 SER A O 1
ATOM 1606 N N . GLY A 1 209 ? 32.209 0.529 -32.144 1.00 57.47 209 GLY A N 1
ATOM 1607 C CA . GLY A 1 209 ? 32.694 1.774 -31.535 1.00 57.47 209 GLY A CA 1
ATOM 1608 C C . GLY A 1 209 ? 31.575 2.672 -31.003 1.00 57.47 209 GLY A C 1
ATOM 1609 O O . GLY A 1 209 ? 30.410 2.289 -30.993 1.00 57.47 209 GLY A O 1
ATOM 1610 N N . SER A 1 210 ? 31.939 3.874 -30.548 1.00 54.91 210 SER A N 1
ATOM 1611 C CA . SER A 1 210 ? 30.983 4.908 -30.128 1.00 54.91 210 SER A CA 1
ATOM 1612 C C . SER A 1 210 ? 30.396 5.600 -31.359 1.00 54.91 210 SER A C 1
ATOM 1614 O O . SER A 1 210 ? 31.148 6.182 -32.140 1.00 54.91 210 SER A O 1
ATOM 1616 N N . LEU A 1 211 ? 29.073 5.556 -31.523 1.00 64.88 211 LEU A N 1
ATOM 1617 C CA . LEU A 1 211 ? 28.354 6.269 -32.579 1.00 64.88 211 LEU A CA 1
ATOM 1618 C C . LEU A 1 211 ? 27.705 7.525 -31.982 1.00 64.88 211 LEU A C 1
ATOM 1620 O O . LEU A 1 211 ? 26.755 7.422 -31.212 1.00 64.88 211 LEU A O 1
ATOM 1624 N N . ASP A 1 212 ? 28.230 8.701 -32.324 1.00 62.28 212 ASP A N 1
ATOM 1625 C CA . ASP A 1 212 ? 27.623 9.989 -31.973 1.00 62.28 212 ASP A CA 1
ATOM 1626 C C . ASP A 1 212 ? 26.631 10.386 -33.077 1.00 62.28 212 ASP A C 1
ATOM 1628 O O . ASP A 1 212 ? 27.031 10.659 -34.212 1.00 62.28 212 ASP A O 1
ATOM 1632 N N . VAL A 1 213 ? 25.331 10.338 -32.773 1.00 64.94 213 VAL A N 1
ATOM 1633 C CA . VAL A 1 213 ? 24.261 10.656 -33.730 1.00 64.94 213 VAL A CA 1
ATOM 1634 C C . VAL A 1 213 ? 23.593 11.962 -33.330 1.00 64.94 213 VAL A C 1
ATOM 1636 O O . VAL A 1 213 ? 22.829 12.020 -32.369 1.00 64.94 213 VAL A O 1
ATOM 1639 N N . ALA A 1 214 ? 23.797 13.002 -34.135 1.00 53.66 214 ALA A N 1
ATOM 1640 C CA . ALA A 1 214 ? 22.983 14.210 -34.084 1.00 53.66 214 ALA A CA 1
ATOM 1641 C C . ALA A 1 214 ? 21.653 13.969 -34.832 1.00 53.66 214 ALA A C 1
ATOM 1643 O O . ALA A 1 214 ? 21.504 14.364 -35.988 1.00 53.66 214 ALA A O 1
ATOM 1644 N N . GLY A 1 215 ? 20.702 13.264 -34.206 1.00 61.88 215 GLY A N 1
ATOM 1645 C CA . GLY A 1 215 ? 19.392 12.967 -34.803 1.00 61.88 215 GLY A CA 1
ATOM 1646 C C . GLY A 1 215 ? 18.628 11.816 -34.136 1.00 61.88 215 GLY A C 1
ATOM 1647 O O . GLY A 1 215 ? 19.032 11.296 -33.101 1.00 61.88 215 GLY A O 1
ATOM 1648 N N . THR A 1 216 ? 17.503 11.415 -34.735 1.00 52.53 216 THR A N 1
ATOM 1649 C CA . THR A 1 216 ? 16.697 10.271 -34.282 1.00 52.53 216 THR A CA 1
ATOM 1650 C C . THR A 1 216 ? 17.283 8.964 -34.808 1.00 52.53 216 THR A C 1
ATOM 1652 O O . THR A 1 216 ? 17.377 8.768 -36.019 1.00 52.53 216 THR A O 1
ATOM 1655 N N . ILE A 1 217 ? 17.619 8.039 -33.909 1.00 64.81 217 ILE A N 1
ATOM 1656 C CA . ILE A 1 217 ? 17.924 6.652 -34.272 1.00 64.81 217 ILE A CA 1
ATOM 1657 C C . ILE A 1 217 ? 16.601 5.883 -34.284 1.00 64.81 217 ILE A C 1
ATOM 1659 O O . ILE A 1 217 ? 15.950 5.755 -33.253 1.00 64.81 217 ILE A O 1
ATOM 1663 N N . THR A 1 218 ? 16.191 5.384 -35.450 1.00 60.09 218 THR A N 1
ATOM 1664 C CA . THR A 1 218 ? 15.110 4.393 -35.560 1.00 60.09 218 THR A CA 1
ATOM 1665 C C . THR A 1 218 ? 15.761 3.066 -35.910 1.00 60.09 218 THR A C 1
ATOM 1667 O O . THR A 1 218 ? 16.254 2.901 -37.025 1.00 60.09 218 THR A O 1
ATOM 1670 N N . ALA A 1 219 ? 15.836 2.155 -34.946 1.00 64.19 219 ALA A N 1
ATOM 1671 C CA . ALA A 1 219 ? 16.447 0.849 -35.131 1.00 64.19 219 ALA A CA 1
ATOM 1672 C C . ALA A 1 219 ? 15.703 -0.192 -34.293 1.00 64.19 219 ALA A C 1
ATOM 1674 O O . ALA A 1 219 ? 15.403 0.067 -33.128 1.00 64.19 219 ALA A O 1
ATOM 1675 N N . ASP A 1 220 ? 15.504 -1.386 -34.850 1.00 59.59 220 ASP A N 1
ATOM 1676 C CA . ASP A 1 220 ? 15.240 -2.598 -34.067 1.00 59.59 220 ASP A CA 1
ATOM 1677 C C . ASP A 1 220 ? 16.569 -3.032 -33.425 1.00 59.59 220 ASP A C 1
ATOM 1679 O O . ASP A 1 220 ? 17.209 -4.009 -33.816 1.00 59.59 220 ASP A O 1
ATOM 1683 N N . ALA A 1 221 ? 17.074 -2.198 -32.516 1.00 62.91 221 ALA A N 1
ATOM 1684 C CA . ALA A 1 221 ? 18.389 -2.357 -31.921 1.00 62.91 221 ALA A CA 1
ATOM 1685 C C . ALA A 1 221 ? 18.295 -3.197 -30.647 1.00 62.91 221 ALA A C 1
ATOM 1687 O O . ALA A 1 221 ? 17.671 -2.803 -29.664 1.00 62.91 221 ALA A O 1
ATOM 1688 N N . VAL A 1 222 ? 18.987 -4.336 -30.631 1.00 64.25 222 VAL A N 1
ATOM 1689 C CA . VAL A 1 222 ? 19.287 -5.052 -29.388 1.00 64.25 222 VAL A CA 1
ATOM 1690 C C . VAL A 1 222 ? 20.508 -4.386 -28.760 1.00 64.25 222 VAL A C 1
ATOM 1692 O O . VAL A 1 222 ? 21.646 -4.658 -29.140 1.00 64.25 222 VAL A O 1
ATOM 1695 N N . GLN A 1 223 ? 20.279 -3.483 -27.806 1.00 70.25 223 GLN A N 1
ATOM 1696 C CA . GLN A 1 223 ? 21.363 -2.894 -27.025 1.00 70.25 223 GLN A CA 1
ATOM 1697 C C . GLN A 1 223 ? 21.902 -3.940 -26.042 1.00 70.25 223 GLN A C 1
ATOM 1699 O O . GLN A 1 223 ? 21.273 -4.257 -25.035 1.00 70.25 223 GLN A O 1
ATOM 1704 N N . THR A 1 224 ? 23.095 -4.466 -26.308 1.00 67.88 224 THR A N 1
ATOM 1705 C CA . THR A 1 224 ? 23.822 -5.309 -25.354 1.00 67.88 224 THR A CA 1
ATOM 1706 C C . THR A 1 224 ? 24.808 -4.452 -24.558 1.00 67.88 224 THR A C 1
ATOM 1708 O O . THR A 1 224 ? 25.709 -3.852 -25.143 1.00 67.88 224 THR A O 1
ATOM 1711 N N . GLY A 1 225 ? 24.660 -4.388 -23.231 1.00 70.56 225 GLY A N 1
ATOM 1712 C CA . GLY A 1 225 ? 25.540 -3.625 -22.332 1.00 70.56 225 GLY A CA 1
ATOM 1713 C C . GLY A 1 225 ? 24.850 -2.439 -21.646 1.00 70.56 225 GLY A C 1
ATOM 1714 O O . GLY A 1 225 ? 23.628 -2.340 -21.644 1.00 70.56 225 GLY A O 1
ATOM 1715 N N . SER A 1 226 ? 25.633 -1.548 -21.027 1.00 73.94 226 SER A N 1
ATOM 1716 C CA . SER A 1 226 ? 25.109 -0.367 -20.323 1.00 73.94 226 SER A CA 1
ATOM 1717 C C . SER A 1 226 ? 24.742 0.737 -21.314 1.00 73.94 226 SER A C 1
ATOM 1719 O O . SER A 1 226 ? 25.580 1.133 -22.121 1.00 73.94 226 SER A O 1
ATOM 1721 N N . SER A 1 227 ? 23.526 1.267 -21.209 1.00 76.62 227 SER A N 1
ATOM 1722 C CA . SER A 1 227 ? 23.089 2.486 -21.894 1.00 76.62 227 SER A CA 1
ATOM 1723 C C . SER A 1 227 ? 22.854 3.584 -20.861 1.00 76.62 227 SER A C 1
ATOM 1725 O O . SER A 1 227 ? 22.391 3.303 -19.756 1.00 76.62 227 SER A O 1
ATOM 1727 N N . THR A 1 228 ? 23.182 4.825 -21.211 1.00 81.12 228 THR A N 1
ATOM 1728 C CA . THR A 1 228 ? 22.882 6.001 -20.390 1.00 81.12 228 THR A CA 1
ATOM 1729 C C . THR A 1 228 ? 22.085 6.972 -21.242 1.00 81.12 228 THR A C 1
ATOM 1731 O O . THR A 1 228 ? 22.618 7.541 -22.192 1.00 81.12 228 THR A O 1
ATOM 1734 N N . VAL A 1 229 ? 20.826 7.197 -20.875 1.00 83.06 229 VAL A N 1
ATOM 1735 C CA . VAL A 1 229 ? 19.979 8.230 -21.475 1.00 83.06 229 VAL A CA 1
ATOM 1736 C C . VAL A 1 229 ? 19.972 9.428 -20.526 1.00 83.06 229 VAL A C 1
ATOM 1738 O O . VAL A 1 229 ? 19.590 9.314 -19.366 1.00 83.06 229 VAL A O 1
ATOM 1741 N N . THR A 1 230 ? 20.445 10.584 -20.992 1.00 79.44 230 THR A N 1
ATOM 1742 C CA . THR A 1 230 ? 20.499 11.830 -20.199 1.00 79.44 230 THR A CA 1
ATOM 1743 C C . THR A 1 230 ? 19.246 12.699 -20.349 1.00 79.44 230 THR A C 1
ATOM 1745 O O . THR A 1 230 ? 19.117 13.717 -19.670 1.00 79.44 230 THR A O 1
ATOM 1748 N N . GLY A 1 231 ? 18.331 12.306 -21.238 1.00 81.12 231 GLY A N 1
ATOM 1749 C CA . GLY A 1 231 ? 17.045 12.955 -21.486 1.00 81.12 231 GLY A CA 1
ATOM 1750 C C . GLY A 1 231 ? 15.856 12.084 -21.079 1.00 81.12 231 GLY A C 1
ATOM 1751 O O . GLY A 1 231 ? 15.994 11.112 -20.343 1.00 81.12 231 GLY A O 1
ATOM 1752 N N . SER A 1 232 ? 14.669 12.444 -21.567 1.00 81.06 232 SER A N 1
ATOM 1753 C CA . SER A 1 232 ? 13.457 11.647 -21.371 1.00 81.06 232 SER A CA 1
ATOM 1754 C C . SER A 1 232 ? 13.441 10.448 -22.313 1.00 81.06 232 SER A C 1
ATOM 1756 O O . SER A 1 232 ? 13.580 10.604 -23.524 1.00 81.06 232 SER A O 1
ATOM 1758 N N . GLU A 1 233 ? 13.213 9.269 -21.754 1.00 83.69 233 GLU A N 1
ATOM 1759 C CA . GLU A 1 233 ? 12.949 8.042 -22.495 1.00 83.69 233 GLU A CA 1
ATOM 1760 C C . GLU A 1 233 ? 11.471 7.678 -22.329 1.00 83.69 233 GLU A C 1
ATOM 1762 O O . GLU A 1 233 ? 10.893 7.852 -21.254 1.00 83.69 233 GLU A O 1
ATOM 1767 N N . SER A 1 234 ? 10.840 7.207 -23.401 1.00 86.00 234 SER A N 1
ATOM 1768 C CA . SER A 1 234 ? 9.473 6.697 -23.364 1.00 86.00 234 SER A CA 1
ATOM 1769 C C . SER A 1 234 ? 9.471 5.291 -23.933 1.00 86.00 234 SER A C 1
ATOM 1771 O O . SER A 1 234 ? 9.883 5.077 -25.070 1.00 86.00 234 SER A O 1
ATOM 1773 N N . VAL A 1 235 ? 8.991 4.344 -23.132 1.00 87.81 235 VAL A N 1
ATOM 1774 C CA . VAL A 1 235 ? 8.702 2.981 -23.568 1.00 87.81 235 VAL A CA 1
ATOM 1775 C C . VAL A 1 235 ? 7.194 2.908 -23.781 1.00 87.81 235 VAL A C 1
ATOM 1777 O O . VAL A 1 235 ? 6.425 3.121 -22.848 1.00 87.81 235 VAL A O 1
ATOM 1780 N N . SER A 1 236 ? 6.762 2.690 -25.022 1.00 84.44 236 SER A N 1
ATOM 1781 C CA . SER A 1 236 ? 5.339 2.642 -25.394 1.00 84.44 236 SER A CA 1
ATOM 1782 C C . SER A 1 236 ? 4.705 1.257 -25.227 1.00 84.44 236 SER A C 1
ATOM 1784 O O . SER A 1 236 ? 3.489 1.128 -25.356 1.00 84.44 236 SER A O 1
ATOM 1786 N N . GLY A 1 237 ? 5.520 0.236 -24.956 1.00 86.12 237 GLY A N 1
ATOM 1787 C CA . GLY A 1 237 ? 5.095 -1.126 -24.643 1.00 86.12 237 GLY A CA 1
ATOM 1788 C C . GLY A 1 237 ? 5.520 -1.547 -23.238 1.00 86.12 237 GLY A C 1
ATOM 1789 O O . GLY A 1 237 ? 5.692 -0.712 -22.349 1.00 86.12 237 GLY A O 1
ATOM 1790 N N . ASP A 1 238 ? 5.713 -2.850 -23.056 1.00 87.19 238 ASP A N 1
ATOM 1791 C CA . ASP A 1 238 ? 6.147 -3.409 -21.781 1.00 87.19 238 ASP A CA 1
ATOM 1792 C C . ASP A 1 238 ? 7.637 -3.139 -21.537 1.00 87.19 238 ASP A C 1
ATOM 1794 O O . ASP A 1 238 ? 8.473 -3.281 -22.431 1.00 87.19 238 ASP A O 1
ATOM 1798 N N . LEU A 1 239 ? 7.969 -2.782 -20.298 1.00 88.56 239 LEU A N 1
ATOM 1799 C CA . LEU A 1 239 ? 9.340 -2.702 -19.810 1.00 88.56 239 LEU A CA 1
ATOM 1800 C C . LEU A 1 239 ? 9.562 -3.839 -18.811 1.00 88.56 239 LEU A C 1
ATOM 1802 O O . LEU A 1 239 ? 9.069 -3.779 -17.685 1.00 88.56 239 LEU A O 1
ATOM 1806 N N . ASP A 1 240 ? 10.318 -4.855 -19.218 1.00 88.88 240 ASP A N 1
ATOM 1807 C CA . ASP A 1 240 ? 10.790 -5.906 -18.317 1.00 88.88 240 ASP A CA 1
ATOM 1808 C C . ASP A 1 240 ? 12.214 -5.584 -17.843 1.00 88.88 240 ASP A C 1
ATOM 1810 O O . ASP A 1 240 ? 13.140 -5.430 -18.643 1.00 88.88 240 ASP A O 1
ATOM 1814 N N . VAL A 1 241 ? 12.391 -5.467 -16.528 1.00 90.31 241 VAL A N 1
ATOM 1815 C CA . VAL A 1 241 ? 13.691 -5.229 -15.895 1.00 90.31 241 VAL A CA 1
ATOM 1816 C C . VAL A 1 241 ? 14.007 -6.432 -15.018 1.00 90.31 241 VAL A C 1
ATOM 1818 O O . VAL A 1 241 ? 13.624 -6.484 -13.854 1.00 90.31 241 VAL A O 1
ATOM 1821 N N . GLY A 1 242 ? 14.783 -7.380 -15.546 1.00 85.81 242 GLY A N 1
ATOM 1822 C CA . GLY A 1 242 ? 15.208 -8.576 -14.802 1.00 85.81 242 GLY A CA 1
ATOM 1823 C C . GLY A 1 242 ? 16.183 -8.314 -13.639 1.00 85.81 242 GLY A C 1
ATOM 1824 O O . GLY A 1 242 ? 16.661 -9.254 -13.009 1.00 85.81 242 GLY A O 1
ATOM 1825 N N . GLY A 1 243 ? 16.521 -7.050 -13.370 1.00 88.12 243 GLY A N 1
ATOM 1826 C CA . GLY A 1 243 ? 17.443 -6.621 -12.321 1.00 88.12 243 GLY A CA 1
ATOM 1827 C C . GLY A 1 243 ? 16.854 -5.533 -11.421 1.00 88.12 243 GLY A C 1
ATOM 1828 O O . GLY A 1 243 ? 15.645 -5.342 -11.336 1.00 88.12 243 GLY A O 1
ATOM 1829 N N . LYS A 1 244 ? 17.722 -4.785 -10.729 1.00 89.25 244 LYS A N 1
ATOM 1830 C CA . LYS A 1 244 ? 17.290 -3.668 -9.879 1.00 89.25 244 LYS A CA 1
ATOM 1831 C C . LYS A 1 244 ? 16.773 -2.513 -10.741 1.00 89.25 244 LYS A C 1
ATOM 1833 O O . LYS A 1 244 ? 17.560 -1.856 -11.417 1.00 89.25 244 LYS A O 1
ATOM 1838 N N . PHE A 1 245 ? 15.488 -2.204 -10.619 1.00 90.88 245 PHE A N 1
ATOM 1839 C CA . PHE A 1 245 ? 14.909 -0.960 -11.115 1.00 90.88 245 PHE A CA 1
ATOM 1840 C C . PHE A 1 245 ? 14.904 0.089 -9.996 1.00 90.88 245 PHE A C 1
ATOM 1842 O O . PHE A 1 245 ? 14.470 -0.186 -8.879 1.00 90.88 245 PHE A O 1
ATOM 1849 N N . SER A 1 246 ? 15.436 1.281 -10.264 1.00 92.31 246 SER A N 1
ATOM 1850 C CA . SER A 1 246 ? 15.525 2.360 -9.277 1.00 92.31 246 SER A CA 1
ATOM 1851 C C . SER A 1 246 ? 15.016 3.651 -9.890 1.00 92.31 246 SER A C 1
ATOM 1853 O O . SER A 1 246 ? 15.601 4.154 -10.844 1.00 92.31 246 SER A O 1
ATOM 1855 N N . VAL A 1 247 ? 13.977 4.222 -9.289 1.00 93.38 247 VAL A N 1
ATOM 1856 C CA . VAL A 1 247 ? 13.476 5.556 -9.623 1.00 93.38 247 VAL A CA 1
ATOM 1857 C C . VAL A 1 247 ? 13.874 6.485 -8.483 1.00 93.38 247 VAL A C 1
ATOM 1859 O O . VAL A 1 247 ? 13.489 6.265 -7.340 1.00 93.38 247 VAL A O 1
ATOM 1862 N N . THR A 1 248 ? 14.705 7.486 -8.768 1.00 90.12 248 THR A N 1
ATOM 1863 C CA . THR A 1 248 ? 15.150 8.474 -7.766 1.00 90.12 248 THR A CA 1
ATOM 1864 C C . THR A 1 248 ? 14.194 9.658 -7.641 1.00 90.12 248 THR A C 1
ATOM 1866 O O . THR A 1 248 ? 14.226 10.369 -6.640 1.00 90.12 248 THR A O 1
ATOM 1869 N N . GLY A 1 249 ? 13.362 9.878 -8.661 1.00 89.50 249 GLY A N 1
ATOM 1870 C CA . GLY A 1 249 ? 12.272 10.847 -8.652 1.00 89.50 249 GLY A CA 1
ATOM 1871 C C . GLY A 1 249 ? 10.924 10.209 -8.314 1.00 89.50 249 GLY A C 1
ATOM 1872 O O . GLY A 1 249 ? 10.843 9.141 -7.713 1.00 89.50 249 GLY A O 1
ATOM 1873 N N . ASN A 1 250 ? 9.848 10.864 -8.744 1.00 90.00 250 ASN A N 1
ATOM 1874 C CA . ASN A 1 250 ? 8.494 10.354 -8.556 1.00 90.00 250 ASN A CA 1
ATOM 1875 C C . ASN A 1 250 ? 8.198 9.230 -9.556 1.00 90.00 250 ASN A C 1
ATOM 1877 O O . ASN A 1 250 ? 8.475 9.369 -10.746 1.00 90.00 250 ASN A O 1
ATOM 1881 N N . SER A 1 251 ? 7.564 8.158 -9.084 1.00 93.31 251 SER A N 1
ATOM 1882 C CA . SER A 1 251 ? 6.955 7.134 -9.934 1.00 93.31 251 SER A CA 1
ATOM 1883 C C . SER A 1 251 ? 5.437 7.231 -9.822 1.00 93.31 251 SER A C 1
ATOM 1885 O O . SER A 1 251 ? 4.899 7.389 -8.728 1.00 93.31 251 SER A O 1
ATOM 1887 N N . THR A 1 252 ? 4.737 7.164 -10.950 1.00 93.44 252 THR A N 1
ATOM 1888 C CA . THR A 1 252 ? 3.274 7.071 -10.990 1.00 93.44 252 THR A CA 1
ATOM 1889 C C . THR A 1 252 ? 2.907 5.820 -11.763 1.00 93.44 252 THR A C 1
ATOM 1891 O O . THR A 1 252 ? 3.317 5.655 -12.907 1.00 93.44 252 THR A O 1
ATOM 1894 N N . THR A 1 253 ? 2.123 4.942 -11.144 1.00 94.19 253 THR A N 1
ATOM 1895 C CA . THR A 1 253 ? 1.546 3.772 -11.811 1.00 94.19 253 THR A CA 1
ATOM 1896 C C . THR A 1 253 ? 0.064 4.046 -12.019 1.00 94.19 253 THR A C 1
ATOM 1898 O O . THR A 1 253 ? -0.663 4.243 -11.052 1.00 94.19 253 THR A O 1
ATOM 1901 N N . GLY A 1 254 ? -0.379 4.115 -13.276 1.00 90.06 254 GLY A N 1
ATOM 1902 C CA . GLY A 1 254 ? -1.794 4.352 -13.596 1.00 90.06 254 GLY A CA 1
ATOM 1903 C C . GLY A 1 254 ? -2.684 3.117 -13.412 1.00 90.06 254 GLY A C 1
ATOM 1904 O O . GLY A 1 254 ? -3.895 3.252 -13.275 1.00 90.06 254 GLY A O 1
ATOM 1905 N N . GLY A 1 255 ? -2.085 1.923 -13.423 1.00 91.38 255 GLY A N 1
ATOM 1906 C CA . GLY A 1 255 ? -2.758 0.644 -13.199 1.00 91.38 255 GLY A CA 1
ATOM 1907 C C . GLY A 1 255 ? -2.434 0.031 -11.835 1.00 91.38 255 GLY A C 1
ATOM 1908 O O . GLY A 1 255 ? -2.105 0.726 -10.876 1.00 91.38 255 GLY A O 1
ATOM 1909 N N . ASN A 1 256 ? -2.506 -1.297 -11.761 1.00 92.12 256 ASN A N 1
ATOM 1910 C CA . ASN A 1 256 ? -2.180 -2.033 -10.544 1.00 92.12 256 ASN A CA 1
ATOM 1911 C C . ASN A 1 256 ? -0.662 -2.105 -10.345 1.00 92.12 256 ASN A C 1
ATOM 1913 O O . ASN A 1 256 ? 0.071 -2.429 -11.277 1.00 92.12 256 ASN A O 1
ATOM 1917 N N . SER A 1 257 ? -0.209 -1.890 -9.111 1.00 94.00 257 SER A N 1
ATOM 1918 C CA . SER A 1 257 ? 1.144 -2.237 -8.677 1.00 94.00 257 SER A CA 1
ATOM 1919 C C . SER A 1 257 ? 1.066 -3.460 -7.770 1.00 94.00 257 SER A C 1
ATOM 1921 O O . SER A 1 257 ? 0.256 -3.496 -6.844 1.00 94.00 257 SER A O 1
ATOM 1923 N N . THR A 1 258 ? 1.865 -4.484 -8.058 1.00 95.31 258 THR A N 1
ATOM 1924 C CA . THR A 1 258 ? 1.984 -5.680 -7.216 1.00 95.31 258 THR A CA 1
ATOM 1925 C C . THR A 1 258 ? 3.412 -5.768 -6.711 1.00 95.31 258 THR A C 1
ATOM 1927 O O . THR A 1 258 ? 4.343 -5.888 -7.501 1.00 95.31 258 THR A O 1
ATOM 1930 N N . VAL A 1 259 ? 3.575 -5.736 -5.390 1.00 95.25 259 VAL A N 1
ATOM 1931 C CA . VAL A 1 259 ? 4.853 -5.968 -4.716 1.00 95.25 259 VAL A CA 1
ATOM 1932 C C . VAL A 1 259 ? 4.754 -7.324 -4.030 1.00 95.25 259 VAL A C 1
ATOM 1934 O O . VAL A 1 259 ? 3.931 -7.512 -3.141 1.00 95.25 259 VAL A O 1
ATOM 1937 N N . THR A 1 260 ? 5.540 -8.298 -4.484 1.00 92.81 260 THR A N 1
ATOM 1938 C CA . THR A 1 260 ? 5.547 -9.658 -3.911 1.00 92.81 260 THR A CA 1
ATOM 1939 C C . THR A 1 260 ? 6.461 -9.785 -2.694 1.00 92.81 260 THR A C 1
ATOM 1941 O O . THR A 1 260 ? 6.341 -10.740 -1.932 1.00 92.81 260 THR A O 1
ATOM 1944 N N . GLY A 1 261 ? 7.405 -8.853 -2.545 1.00 92.88 261 GLY A N 1
ATOM 1945 C CA . GLY A 1 261 ? 8.262 -8.721 -1.374 1.00 92.88 261 GLY A CA 1
ATOM 1946 C C . GLY A 1 261 ? 7.716 -7.702 -0.375 1.00 92.88 261 GLY A C 1
ATOM 1947 O O . GLY A 1 261 ? 6.531 -7.382 -0.365 1.00 92.88 261 GLY A O 1
ATOM 1948 N N . ASN A 1 262 ? 8.611 -7.164 0.448 1.00 92.81 262 ASN A N 1
ATOM 1949 C CA . ASN A 1 262 ? 8.261 -6.127 1.412 1.00 92.81 262 ASN A CA 1
ATOM 1950 C C . ASN A 1 262 ? 8.239 -4.753 0.739 1.00 92.81 262 ASN A C 1
ATOM 1952 O O . ASN A 1 262 ? 9.171 -4.409 0.012 1.00 92.81 262 ASN A O 1
ATOM 1956 N N . GLU A 1 263 ? 7.225 -3.955 1.058 1.00 95.62 263 GLU A N 1
ATOM 1957 C CA . GLU A 1 263 ? 7.138 -2.544 0.685 1.00 95.62 263 GLU A CA 1
ATOM 1958 C C . GLU A 1 263 ? 7.346 -1.674 1.930 1.00 95.62 263 GLU A C 1
ATOM 1960 O O . GLU A 1 263 ? 6.729 -1.913 2.970 1.00 95.62 263 GLU A O 1
ATOM 1965 N N . THR A 1 264 ? 8.193 -0.650 1.822 1.00 94.94 264 THR A N 1
ATOM 1966 C CA . THR A 1 264 ? 8.431 0.314 2.904 1.00 94.94 264 THR A CA 1
ATOM 1967 C C . THR A 1 264 ? 8.046 1.706 2.431 1.00 94.94 264 THR A C 1
ATOM 1969 O O . THR A 1 264 ? 8.786 2.345 1.684 1.00 94.94 264 THR A O 1
ATOM 1972 N N . VAL A 1 265 ? 6.933 2.229 2.945 1.00 95.62 265 VAL A N 1
ATOM 1973 C CA . VAL A 1 265 ? 6.521 3.616 2.702 1.00 95.62 265 VAL A CA 1
ATOM 1974 C C . VAL A 1 265 ? 7.101 4.505 3.800 1.00 95.62 265 VAL A C 1
ATOM 1976 O O . VAL A 1 265 ? 6.598 4.539 4.917 1.00 95.62 265 VAL A O 1
ATOM 1979 N N . GLY A 1 266 ? 8.173 5.238 3.489 1.00 91.69 266 GLY A N 1
ATOM 1980 C CA . GLY A 1 266 ? 8.825 6.143 4.450 1.00 91.69 266 GLY A CA 1
ATOM 1981 C C . GLY A 1 266 ? 8.050 7.435 4.753 1.00 91.69 266 GLY A C 1
ATOM 1982 O O . GLY A 1 266 ? 8.442 8.191 5.637 1.00 91.69 266 GLY A O 1
ATOM 1983 N N . GLY A 1 267 ? 6.979 7.710 4.003 1.00 92.69 267 GLY A N 1
ATOM 1984 C CA . GLY A 1 267 ? 6.131 8.894 4.143 1.00 92.69 267 GLY A CA 1
ATOM 1985 C C . GLY A 1 267 ? 4.689 8.552 4.523 1.00 92.69 267 GLY A C 1
ATOM 1986 O O . GLY A 1 267 ? 4.410 7.540 5.155 1.00 92.69 267 GLY A O 1
ATOM 1987 N N . THR A 1 268 ? 3.750 9.413 4.127 1.00 93.75 268 THR A N 1
ATOM 1988 C CA . THR A 1 268 ? 2.316 9.165 4.340 1.00 93.75 268 THR A CA 1
ATOM 1989 C C . THR A 1 268 ? 1.770 8.220 3.273 1.00 93.75 268 THR A C 1
ATOM 1991 O O . THR A 1 268 ? 1.950 8.470 2.083 1.00 93.75 268 THR A O 1
ATOM 1994 N N . LEU A 1 269 ? 1.041 7.185 3.694 1.00 95.19 269 LEU A N 1
ATOM 1995 C CA . LEU A 1 269 ? 0.244 6.339 2.810 1.00 95.19 269 LEU A CA 1
ATOM 1996 C C . LEU A 1 269 ? -1.229 6.761 2.890 1.00 95.19 269 LEU A C 1
ATOM 1998 O O . LEU A 1 269 ? -1.857 6.623 3.937 1.00 95.19 269 LEU A O 1
ATOM 2002 N N . ASN A 1 270 ? -1.784 7.256 1.783 1.00 94.88 270 ASN A N 1
ATOM 2003 C CA . ASN A 1 270 ? -3.218 7.504 1.659 1.00 94.88 270 ASN A CA 1
ATOM 2004 C C . ASN A 1 270 ? -3.867 6.372 0.853 1.00 94.88 270 ASN A C 1
ATOM 2006 O O . ASN A 1 270 ? -3.481 6.133 -0.290 1.00 94.88 270 ASN A O 1
ATOM 2010 N N . VAL A 1 271 ? -4.863 5.703 1.433 1.00 95.25 271 VAL A N 1
ATOM 2011 C CA . VAL A 1 271 ? -5.607 4.616 0.784 1.00 95.25 271 VAL A CA 1
ATOM 2012 C C . VAL A 1 271 ? -7.076 5.011 0.719 1.00 95.25 271 VAL A C 1
ATOM 2014 O O . VAL A 1 271 ? -7.749 5.088 1.741 1.00 95.25 271 VAL A O 1
ATOM 2017 N N . ALA A 1 272 ? -7.581 5.267 -0.488 1.00 92.31 272 ALA A N 1
ATOM 2018 C CA . ALA A 1 272 ? -8.990 5.613 -0.694 1.00 92.31 272 ALA A CA 1
ATOM 2019 C C . ALA A 1 272 ? -9.922 4.385 -0.657 1.00 92.31 272 ALA A C 1
ATOM 2021 O O . ALA A 1 272 ? -11.118 4.513 -0.406 1.00 92.31 272 ALA A O 1
ATOM 2022 N N . GLY A 1 273 ? -9.379 3.203 -0.960 1.00 91.62 273 GLY A N 1
ATOM 2023 C CA . GLY A 1 273 ? -10.114 1.941 -1.000 1.00 91.62 273 GLY A CA 1
ATOM 2024 C C . GLY A 1 273 ? -10.080 1.164 0.316 1.00 91.62 273 GLY A C 1
ATOM 2025 O O . GLY A 1 273 ? -9.535 1.606 1.324 1.00 91.62 273 GLY A O 1
ATOM 2026 N N . LYS A 1 274 ? -10.652 -0.044 0.292 1.00 91.69 274 LYS A N 1
ATOM 2027 C CA . LYS A 1 274 ? -10.592 -0.985 1.416 1.00 91.69 274 LYS A CA 1
ATOM 2028 C C . LYS A 1 274 ? -9.160 -1.493 1.611 1.00 91.69 274 LYS A C 1
ATOM 2030 O O . LYS A 1 274 ? -8.574 -2.039 0.681 1.00 91.69 274 LYS A O 1
ATOM 2035 N N . THR A 1 275 ? -8.670 -1.433 2.844 1.00 94.94 275 THR A N 1
ATOM 2036 C CA . THR A 1 275 ? -7.435 -2.108 3.269 1.00 94.94 275 THR A CA 1
ATOM 2037 C C . THR A 1 275 ? -7.778 -3.450 3.912 1.00 94.94 275 THR A C 1
ATOM 2039 O O . THR A 1 275 ? -8.718 -3.546 4.699 1.00 94.94 275 THR A O 1
ATOM 2042 N N . THR A 1 276 ? -7.045 -4.506 3.566 1.00 95.31 276 THR A N 1
ATOM 2043 C CA . THR A 1 276 ? -7.112 -5.815 4.237 1.00 95.31 276 THR A CA 1
ATOM 2044 C C . THR A 1 276 ? -5.688 -6.233 4.574 1.00 95.31 276 THR A C 1
ATOM 2046 O O . THR A 1 276 ? -4.837 -6.219 3.689 1.00 95.31 276 THR A O 1
ATOM 2049 N N . LEU A 1 277 ? -5.438 -6.581 5.835 1.00 95.50 277 LEU A N 1
ATOM 2050 C CA . LEU A 1 277 ? -4.194 -7.200 6.283 1.00 95.50 277 LEU A CA 1
ATOM 2051 C C . LEU A 1 277 ? -4.503 -8.647 6.668 1.00 95.50 277 LEU A C 1
ATOM 2053 O O . LEU A 1 277 ? -5.523 -8.907 7.303 1.00 95.50 277 LEU A O 1
ATOM 2057 N N . SER A 1 278 ? -3.649 -9.575 6.247 1.00 94.00 278 SER A N 1
ATOM 2058 C CA . SER A 1 278 ? -3.789 -11.001 6.578 1.00 94.00 278 SER A CA 1
ATOM 2059 C C . SER A 1 278 ? -3.144 -11.374 7.914 1.00 94.00 278 SER A C 1
ATOM 2061 O O . SER A 1 278 ? -3.284 -12.508 8.355 1.00 94.00 278 SER A O 1
ATOM 2063 N N . ASP A 1 279 ? -2.418 -10.436 8.512 1.00 95.25 279 ASP A N 1
ATOM 2064 C CA . ASP A 1 279 ? -1.633 -10.598 9.730 1.00 95.25 279 ASP A CA 1
ATOM 2065 C C . ASP A 1 279 ? -1.810 -9.340 10.604 1.00 95.25 279 ASP A C 1
ATOM 2067 O O . ASP A 1 279 ? -2.688 -8.507 10.338 1.00 95.25 279 ASP A O 1
ATOM 2071 N N . ASP A 1 280 ? -0.979 -9.193 11.627 1.00 93.88 280 ASP A N 1
ATOM 2072 C CA . ASP A 1 280 ? -1.068 -8.134 12.625 1.00 93.88 280 ASP A CA 1
ATOM 2073 C C . ASP A 1 280 ? -0.941 -6.708 12.058 1.00 93.88 280 ASP A C 1
ATOM 2075 O O . ASP A 1 280 ? -0.143 -6.400 11.167 1.00 93.88 280 ASP A O 1
ATOM 2079 N N . LEU A 1 281 ? -1.694 -5.789 12.670 1.00 94.75 281 LEU A N 1
ATOM 2080 C CA . LEU A 1 281 ? -1.534 -4.346 12.511 1.00 94.75 281 LEU A CA 1
ATOM 2081 C C . LEU A 1 281 ? -0.987 -3.755 13.812 1.00 94.75 281 LEU A C 1
ATOM 2083 O O . LEU A 1 281 ? -1.685 -3.711 14.822 1.00 94.75 281 LEU A O 1
ATOM 2087 N N . SER A 1 282 ? 0.236 -3.226 13.765 1.00 95.06 282 SER A N 1
ATOM 2088 C CA . SER A 1 282 ? 0.801 -2.426 14.854 1.00 95.06 282 SER A CA 1
ATOM 2089 C C . SER A 1 282 ? 0.722 -0.936 14.524 1.00 95.06 282 SER A C 1
ATOM 2091 O O . SER A 1 282 ? 1.199 -0.494 13.478 1.00 95.06 282 SER A O 1
ATOM 2093 N N . VAL A 1 283 ? 0.127 -0.150 15.425 1.00 95.69 283 VAL A N 1
ATOM 2094 C CA . VAL A 1 283 ? 0.028 1.311 15.316 1.00 95.69 283 VAL A CA 1
ATOM 2095 C C . VAL A 1 283 ? 0.691 1.932 16.541 1.00 95.69 283 VAL A C 1
ATOM 2097 O O . VAL A 1 283 ? 0.174 1.839 17.647 1.00 95.69 283 VAL A O 1
ATOM 2100 N N . ASN A 1 284 ? 1.838 2.586 16.345 1.00 92.38 284 ASN A N 1
ATOM 2101 C CA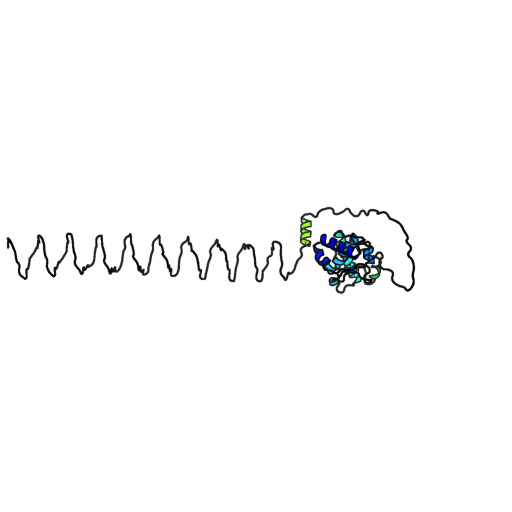 . ASN A 1 284 ? 2.577 3.238 17.438 1.00 92.38 284 ASN A CA 1
ATOM 2102 C C . ASN A 1 284 ? 1.983 4.597 17.855 1.00 92.38 284 ASN A C 1
ATOM 2104 O O . ASN A 1 284 ? 2.374 5.157 18.876 1.00 92.38 284 ASN A O 1
ATOM 2108 N N . GLY A 1 285 ? 1.090 5.156 17.038 1.00 92.06 285 GLY A N 1
ATOM 2109 C CA . GLY A 1 285 ? 0.390 6.411 17.302 1.00 92.06 285 GLY A CA 1
ATOM 2110 C C . GLY A 1 285 ? -1.102 6.206 17.556 1.00 92.06 285 GLY A C 1
ATOM 2111 O O . GLY A 1 285 ? -1.566 5.104 17.834 1.00 92.06 285 GLY A O 1
ATOM 2112 N N . ASN A 1 286 ? -1.873 7.281 17.417 1.00 92.00 286 ASN A N 1
ATOM 2113 C CA . ASN A 1 286 ? -3.322 7.226 17.585 1.00 92.00 286 ASN A CA 1
ATOM 2114 C C . ASN A 1 286 ? -3.991 6.579 16.363 1.00 92.00 286 ASN A C 1
ATOM 2116 O O . ASN A 1 286 ? -3.710 6.962 15.227 1.00 92.00 286 ASN A O 1
ATOM 2120 N N . ALA A 1 287 ? -4.935 5.668 16.601 1.00 95.06 287 ALA A N 1
ATOM 2121 C CA . ALA A 1 287 ? -5.821 5.120 15.578 1.00 95.06 287 ALA A CA 1
ATOM 2122 C C . ALA A 1 287 ? -7.252 5.637 15.795 1.00 95.06 287 ALA A C 1
ATOM 2124 O O . ALA A 1 287 ? -7.837 5.428 16.856 1.00 95.06 287 ALA A O 1
ATOM 2125 N N . GLY A 1 288 ? -7.818 6.318 14.794 1.00 93.56 288 GLY A N 1
ATOM 2126 C CA . GLY A 1 288 ? -9.212 6.768 14.806 1.00 93.56 288 GLY A CA 1
ATOM 2127 C C . GLY A 1 288 ? -10.093 5.868 13.943 1.00 93.56 288 GLY A C 1
ATOM 2128 O O . GLY A 1 288 ? -9.893 5.795 12.732 1.00 93.56 288 GLY A O 1
ATOM 2129 N N . ILE A 1 289 ? -11.089 5.217 14.546 1.00 94.44 289 ILE A N 1
ATOM 2130 C CA . ILE A 1 289 ? -12.083 4.402 13.836 1.00 94.44 289 ILE A CA 1
ATOM 2131 C C . ILE A 1 289 ? -13.407 5.170 13.811 1.00 94.44 289 ILE A C 1
ATOM 2133 O O . ILE A 1 289 ? -14.049 5.337 14.839 1.00 94.44 289 ILE A O 1
ATOM 2137 N N . HIS A 1 290 ? -13.808 5.662 12.636 1.00 87.44 290 HIS A N 1
ATOM 2138 C CA . HIS A 1 290 ? -15.038 6.458 12.466 1.00 87.44 290 HIS A CA 1
ATOM 2139 C C . HIS A 1 290 ? -16.291 5.606 12.198 1.00 87.44 290 HIS A C 1
ATOM 2141 O O . HIS A 1 290 ? -17.399 6.131 12.132 1.00 87.44 290 HIS A O 1
ATOM 2147 N N . GLY A 1 291 ? -16.109 4.300 11.998 1.00 89.88 291 GLY A N 1
ATOM 2148 C CA . GLY A 1 291 ? -17.184 3.322 11.868 1.00 89.88 291 GLY A CA 1
ATOM 2149 C C . GLY A 1 291 ? -17.215 2.370 13.060 1.00 89.88 291 GLY A C 1
ATOM 2150 O O . GLY A 1 291 ? -16.774 2.703 14.156 1.00 89.88 291 GLY A O 1
ATOM 2151 N N . ASN A 1 292 ? -17.701 1.154 12.831 1.00 92.31 292 ASN A N 1
ATOM 2152 C CA . ASN A 1 292 ? -17.726 0.122 13.862 1.00 92.31 292 ASN A CA 1
ATOM 2153 C C . ASN A 1 292 ? -16.340 -0.512 14.037 1.00 92.31 292 ASN A C 1
ATOM 2155 O O . ASN A 1 292 ? -15.677 -0.842 13.052 1.00 92.31 292 ASN A O 1
ATOM 2159 N N . LEU A 1 293 ? -15.952 -0.757 15.287 1.00 94.06 293 LEU A N 1
ATOM 2160 C CA . LEU A 1 293 ? -14.835 -1.626 15.644 1.00 94.06 293 LEU A CA 1
ATOM 2161 C C . LEU A 1 293 ? -15.400 -2.955 16.153 1.00 94.06 293 LEU A C 1
ATOM 2163 O O . LEU A 1 293 ? -16.170 -2.975 17.109 1.00 94.06 293 LEU A O 1
ATOM 2167 N N . SER A 1 294 ? -15.029 -4.059 15.507 1.00 94.19 294 SER A N 1
ATOM 2168 C CA . SER A 1 294 ? -15.341 -5.411 15.972 1.00 94.19 294 SER A CA 1
ATOM 2169 C C . SER A 1 294 ? -14.039 -6.121 16.311 1.00 94.19 294 SER A C 1
ATOM 2171 O O . SER A 1 294 ? -13.125 -6.158 15.489 1.00 94.19 294 SER A O 1
ATOM 2173 N N . ILE A 1 295 ? -13.962 -6.659 17.525 1.00 94.44 295 ILE A N 1
ATOM 2174 C CA . ILE A 1 295 ? -12.832 -7.443 18.015 1.00 94.44 295 ILE A CA 1
ATOM 2175 C C . ILE A 1 295 ? -13.404 -8.796 18.428 1.00 94.44 295 ILE A C 1
ATOM 2177 O O . ILE A 1 295 ? -14.310 -8.856 19.254 1.00 94.44 295 ILE A O 1
ATOM 2181 N N . THR A 1 296 ? -12.932 -9.870 17.800 1.00 91.19 296 THR A N 1
ATOM 2182 C CA . THR A 1 296 ? -13.410 -11.237 18.068 1.00 91.19 296 THR A CA 1
ATOM 2183 C C . THR A 1 296 ? -12.565 -11.974 19.101 1.00 91.19 296 THR A C 1
ATOM 2185 O O . THR A 1 296 ? -13.005 -12.990 19.625 1.00 91.19 296 THR A O 1
ATOM 2188 N N . GLY A 1 297 ? -11.340 -11.502 19.340 1.00 90.56 297 GLY A N 1
ATOM 2189 C CA . GLY A 1 297 ? -10.464 -11.983 20.404 1.00 90.56 297 GLY A CA 1
ATOM 2190 C C . GLY A 1 297 ? -10.497 -11.068 21.625 1.00 90.56 297 GLY A C 1
ATOM 2191 O O . GLY A 1 297 ? -11.317 -10.154 21.716 1.00 90.56 297 GLY A O 1
ATOM 2192 N N . ASP A 1 298 ? -9.565 -11.295 22.542 1.00 91.75 298 ASP A N 1
ATOM 2193 C CA . ASP A 1 298 ? -9.426 -10.468 23.736 1.00 91.75 298 ASP A CA 1
ATOM 2194 C C . ASP A 1 298 ? -8.934 -9.057 23.381 1.00 91.75 298 ASP A C 1
ATOM 2196 O O . ASP A 1 298 ? -8.063 -8.869 22.529 1.00 91.75 298 ASP A O 1
ATOM 2200 N N . SER A 1 299 ? -9.470 -8.053 24.075 1.00 94.56 299 SER A N 1
ATOM 2201 C CA . SER A 1 299 ? -9.018 -6.665 23.977 1.00 94.56 299 SER A CA 1
ATOM 2202 C C . SER A 1 299 ? -8.650 -6.129 25.352 1.00 94.56 299 SER A C 1
ATOM 2204 O O . SER A 1 299 ? -9.462 -6.191 26.275 1.00 94.56 299 SER A O 1
ATOM 2206 N N . THR A 1 300 ? -7.470 -5.525 25.464 1.00 94.44 300 THR A N 1
ATOM 2207 C CA . THR A 1 300 ? -7.028 -4.837 26.681 1.00 94.44 300 THR A CA 1
ATOM 2208 C C . THR A 1 300 ? -6.937 -3.341 26.414 1.00 94.44 300 THR A C 1
ATOM 2210 O O . THR A 1 300 ? -6.235 -2.913 25.500 1.00 94.44 300 THR A O 1
ATOM 2213 N N . LEU A 1 301 ? -7.610 -2.540 27.241 1.00 94.19 301 LEU A N 1
ATOM 2214 C CA . LEU A 1 301 ? -7.435 -1.090 27.299 1.00 94.19 301 LEU A CA 1
ATOM 2215 C C . LEU A 1 301 ? -6.714 -0.741 28.602 1.00 94.19 301 LEU A C 1
ATOM 2217 O O . LEU A 1 301 ? -7.261 -0.924 29.684 1.00 94.19 301 LEU A O 1
ATOM 2221 N N . SER A 1 302 ? -5.490 -0.226 28.500 1.00 91.31 302 SER A N 1
ATOM 2222 C CA . SER A 1 302 ? -4.712 0.206 29.674 1.00 91.31 302 SER A CA 1
ATOM 2223 C C . SER A 1 302 ? -5.122 1.587 30.200 1.00 91.31 302 SER A C 1
ATOM 2225 O O . SER A 1 302 ? -4.643 2.016 31.246 1.00 91.31 302 SER A O 1
ATOM 2227 N N . GLY A 1 303 ? -5.958 2.308 29.450 1.00 91.50 303 GLY A N 1
ATOM 2228 C CA . GLY A 1 303 ? -6.498 3.615 29.815 1.00 91.50 303 GLY A CA 1
ATOM 2229 C C . GLY A 1 303 ? -8.011 3.577 30.019 1.00 91.50 303 GLY A C 1
ATOM 2230 O O . GLY A 1 303 ? -8.621 2.515 30.121 1.00 91.50 303 GLY A O 1
ATOM 2231 N N . THR A 1 304 ? -8.627 4.755 30.051 1.00 91.56 304 THR A N 1
ATOM 2232 C CA . THR A 1 304 ? -10.079 4.898 30.206 1.00 91.56 304 THR A CA 1
ATOM 2233 C C . THR A 1 304 ? -10.828 4.427 28.960 1.00 91.56 304 THR A C 1
ATOM 2235 O O . THR A 1 304 ? -10.476 4.799 27.842 1.00 91.56 304 THR A O 1
ATOM 2238 N N . ALA A 1 305 ? -11.906 3.670 29.164 1.00 94.06 305 ALA A N 1
ATOM 2239 C CA . ALA A 1 305 ? -12.905 3.378 28.142 1.00 94.06 305 ALA A CA 1
ATOM 2240 C C . ALA A 1 305 ? -14.160 4.225 28.400 1.00 94.06 305 ALA A C 1
ATOM 2242 O O . ALA A 1 305 ? -14.791 4.094 29.448 1.00 94.06 305 ALA A O 1
ATOM 2243 N N . GLU A 1 306 ? -14.528 5.084 27.450 1.00 93.88 306 GLU A N 1
ATOM 2244 C CA . GLU A 1 306 ? -15.786 5.833 27.484 1.00 93.88 306 GLU A CA 1
ATOM 2245 C C . GLU A 1 306 ? -16.773 5.217 26.489 1.00 93.88 306 GLU A C 1
ATOM 2247 O O . GLU A 1 306 ? -16.464 5.052 25.309 1.00 93.88 306 GLU A O 1
ATOM 2252 N N . ILE A 1 307 ? -17.969 4.866 26.967 1.00 94.38 307 ILE A N 1
ATOM 2253 C CA . ILE A 1 307 ? -19.035 4.282 26.150 1.00 94.38 307 ILE A CA 1
ATOM 2254 C C . ILE A 1 307 ? -20.253 5.196 26.269 1.00 94.38 307 ILE A C 1
ATOM 2256 O O . ILE A 1 307 ? -20.931 5.206 27.291 1.00 94.38 307 ILE A O 1
ATOM 2260 N N . ALA A 1 308 ? -20.532 5.968 25.218 1.00 91.50 308 ALA A N 1
ATOM 2261 C CA . ALA A 1 308 ? -21.690 6.867 25.183 1.00 91.50 308 ALA A CA 1
ATOM 2262 C C . ALA A 1 308 ? -23.032 6.117 25.037 1.00 91.50 308 ALA A C 1
ATOM 2264 O O . ALA A 1 308 ? -24.088 6.653 25.366 1.00 91.50 308 ALA A O 1
ATOM 2265 N N . GLY A 1 309 ? -22.989 4.892 24.503 1.00 90.25 309 GLY A N 1
ATOM 2266 C CA . GLY A 1 309 ? -24.142 4.008 24.339 1.00 90.25 309 GLY A CA 1
ATOM 2267 C C . GLY A 1 309 ? -24.266 2.960 25.449 1.00 90.25 309 GLY A C 1
ATOM 2268 O O . GLY A 1 309 ? -23.720 3.095 26.539 1.00 90.25 309 GLY A O 1
ATOM 2269 N N . SER A 1 310 ? -24.984 1.876 25.161 1.00 91.38 310 SER A N 1
ATOM 2270 C CA . SER A 1 310 ? -25.078 0.727 26.063 1.00 91.38 310 SER A CA 1
ATOM 2271 C C . SER A 1 310 ? -23.807 -0.122 26.022 1.00 91.38 310 SER A C 1
ATOM 2273 O O . SER A 1 310 ? -23.346 -0.486 24.941 1.00 91.38 310 SER A O 1
ATOM 2275 N N . ALA A 1 311 ? -23.313 -0.520 27.193 1.00 95.00 311 ALA A N 1
ATOM 2276 C CA . ALA A 1 311 ? -22.318 -1.575 27.335 1.00 95.00 311 ALA A CA 1
ATOM 2277 C C . ALA A 1 311 ? -23.004 -2.870 27.786 1.00 95.00 311 ALA A C 1
ATOM 2279 O O . ALA A 1 311 ? -23.859 -2.854 28.673 1.00 95.00 311 ALA A O 1
ATOM 2280 N N . THR A 1 312 ? -22.631 -3.999 27.191 1.00 94.38 312 THR A N 1
ATOM 2281 C CA . THR A 1 312 ? -23.093 -5.325 27.613 1.00 94.38 312 THR A CA 1
ATOM 2282 C C . THR A 1 312 ? -21.880 -6.208 27.841 1.00 94.38 312 THR A C 1
ATOM 2284 O O . THR A 1 312 ? -21.013 -6.309 26.979 1.00 94.38 312 THR A O 1
ATOM 2287 N N . VAL A 1 313 ? -21.825 -6.837 29.012 1.00 94.75 313 VAL A N 1
ATOM 2288 C CA . VAL A 1 313 ? -20.816 -7.835 29.373 1.00 94.75 313 VAL A CA 1
ATOM 2289 C C . VAL A 1 313 ? -21.562 -9.149 29.557 1.00 94.75 313 VAL A C 1
ATOM 2291 O O . VAL A 1 313 ? -22.463 -9.219 30.388 1.00 94.75 313 VAL A O 1
ATOM 2294 N N . HIS A 1 314 ? -21.242 -10.156 28.743 1.00 90.25 314 HIS A N 1
ATOM 2295 C CA . HIS A 1 314 ? -21.967 -11.432 28.747 1.00 90.25 314 HIS A CA 1
ATOM 2296 C C . HIS A 1 314 ? -21.551 -12.361 29.891 1.00 90.25 314 HIS A C 1
ATOM 2298 O O . HIS A 1 314 ? -22.399 -13.068 30.428 1.00 90.25 314 HIS A O 1
ATOM 2304 N N . ASP A 1 315 ? -20.273 -12.333 30.265 1.00 91.75 315 ASP A N 1
ATOM 2305 C CA . ASP A 1 315 ? -19.731 -13.175 31.327 1.00 91.75 315 ASP A CA 1
ATOM 2306 C C . ASP A 1 315 ? -19.545 -12.363 32.618 1.00 91.75 315 ASP A C 1
ATOM 2308 O O . ASP A 1 315 ? -20.495 -11.835 33.195 1.00 91.75 315 ASP A O 1
ATOM 2312 N N . LYS A 1 316 ? -18.310 -12.255 33.109 1.00 93.62 316 LYS A N 1
ATOM 2313 C CA . LYS A 1 316 ? -18.006 -11.634 34.394 1.00 93.62 316 LYS A CA 1
ATOM 2314 C C . LYS A 1 316 ? -17.573 -10.182 34.221 1.00 93.62 316 LYS A C 1
ATOM 2316 O O . LYS A 1 316 ? -16.553 -9.909 33.595 1.00 93.62 316 LYS A O 1
ATOM 2321 N N . LEU A 1 317 ? -18.262 -9.270 34.904 1.00 94.88 317 LEU A N 1
ATOM 2322 C CA . LEU A 1 317 ? -17.754 -7.928 35.184 1.00 94.88 317 LEU A CA 1
ATOM 2323 C C . LEU A 1 317 ? -17.069 -7.917 36.558 1.00 94.88 317 LEU A C 1
ATOM 2325 O O . LEU A 1 317 ? -17.675 -8.286 37.562 1.00 94.88 317 LEU A O 1
ATOM 2329 N N . THR A 1 318 ? -15.805 -7.496 36.603 1.00 95.19 318 THR A N 1
ATOM 2330 C CA . THR A 1 318 ? -15.091 -7.201 37.855 1.00 95.19 318 THR A CA 1
ATOM 2331 C C . THR A 1 318 ? -14.737 -5.723 37.861 1.00 95.19 318 THR A C 1
ATOM 2333 O O . THR A 1 318 ? -14.166 -5.231 36.893 1.00 95.19 318 THR A O 1
ATOM 2336 N N . VAL A 1 319 ? -15.068 -5.029 38.947 1.00 95.81 319 VAL A N 1
ATOM 2337 C CA . VAL A 1 319 ? -14.675 -3.638 39.186 1.00 95.81 319 VAL A CA 1
ATOM 2338 C C . VAL A 1 319 ? -13.866 -3.640 40.476 1.00 95.81 319 VAL A C 1
ATOM 2340 O O . VAL A 1 319 ? -14.390 -4.025 41.516 1.00 95.81 319 VAL A O 1
ATOM 2343 N N . ASP A 1 320 ? -12.579 -3.306 40.385 1.00 92.69 320 ASP A N 1
ATOM 2344 C CA . ASP A 1 320 ? -11.667 -3.312 41.543 1.00 92.69 320 ASP A CA 1
ATOM 2345 C C . ASP A 1 320 ? -11.846 -2.063 42.425 1.00 92.69 320 ASP A C 1
ATOM 2347 O O . ASP A 1 320 ? -11.619 -2.098 43.630 1.00 92.69 320 ASP A O 1
ATOM 2351 N N . GLY A 1 321 ? -12.295 -0.960 41.816 1.00 91.88 321 GLY A N 1
ATOM 2352 C CA . GLY A 1 321 ? -12.665 0.277 42.502 1.00 91.88 321 GLY A CA 1
ATOM 2353 C C . GLY A 1 321 ? -14.175 0.446 42.678 1.00 91.88 321 GLY A C 1
ATOM 2354 O O . GLY A 1 321 ? -14.948 -0.511 42.649 1.00 91.88 321 GLY A O 1
ATOM 2355 N N . ASP A 1 322 ? -14.601 1.698 42.824 1.00 92.62 322 ASP A N 1
ATOM 2356 C CA . ASP A 1 322 ? -16.010 2.032 43.016 1.00 92.62 322 ASP A CA 1
ATOM 2357 C C . ASP A 1 322 ? -16.827 1.878 41.725 1.00 92.62 322 ASP A C 1
ATOM 2359 O O . ASP A 1 322 ? -16.420 2.308 40.642 1.00 92.62 322 ASP A O 1
ATOM 2363 N N . ALA A 1 323 ? -18.034 1.324 41.857 1.00 95.19 323 ALA A N 1
ATOM 2364 C CA . ALA A 1 323 ? -19.029 1.264 40.792 1.00 95.19 323 ALA A CA 1
ATOM 2365 C C . ALA A 1 323 ? -20.203 2.198 41.117 1.00 95.19 323 ALA A C 1
ATOM 2367 O O . ALA A 1 323 ? -21.036 1.899 41.973 1.00 95.19 323 ALA A O 1
ATOM 2368 N N . ASN A 1 324 ? -20.296 3.319 40.401 1.00 94.62 324 ASN A N 1
ATOM 2369 C CA . ASN A 1 324 ? -21.407 4.260 40.540 1.00 94.62 324 ASN A CA 1
ATOM 2370 C C . ASN A 1 324 ? -22.508 3.945 39.521 1.00 94.62 324 ASN A C 1
ATOM 2372 O O . ASN A 1 324 ? -22.343 4.175 38.324 1.00 94.62 324 ASN A O 1
ATOM 2376 N N . VAL A 1 325 ? -23.656 3.461 39.997 1.00 95.44 325 VAL A N 1
ATOM 2377 C CA . VAL A 1 325 ? -24.844 3.219 39.165 1.00 95.44 325 VAL A CA 1
ATOM 2378 C C . VAL A 1 325 ? -25.844 4.348 39.402 1.00 95.44 325 VAL A C 1
ATOM 2380 O O . VAL A 1 325 ? -26.599 4.327 40.366 1.00 95.44 325 VAL A O 1
ATOM 2383 N N . GLY A 1 326 ? -25.853 5.351 38.519 1.00 90.88 326 GLY A N 1
ATOM 2384 C CA . GLY A 1 326 ? -26.779 6.491 38.626 1.00 90.88 326 GLY A CA 1
ATOM 2385 C C . GLY A 1 326 ? -28.238 6.162 38.272 1.00 90.88 326 GLY A C 1
ATOM 2386 O O . GLY A 1 326 ? -29.132 6.972 38.505 1.00 90.88 326 GLY A O 1
ATOM 2387 N N . GLY A 1 327 ? -28.477 4.989 37.678 1.00 92.00 327 GLY A N 1
ATOM 2388 C CA . GLY A 1 327 ? -29.798 4.484 37.310 1.00 92.00 327 GLY A CA 1
ATOM 2389 C C . GLY A 1 327 ? -30.294 3.372 38.235 1.00 92.00 327 GLY A C 1
ATOM 2390 O O . GLY A 1 327 ? -29.871 3.237 39.379 1.00 92.00 327 GLY A O 1
ATOM 2391 N N . LYS A 1 328 ? -31.207 2.541 37.725 1.00 94.19 328 LYS A N 1
ATOM 2392 C CA . LYS A 1 328 ? -31.668 1.344 38.439 1.00 94.19 328 LYS A CA 1
ATOM 2393 C C . LYS A 1 328 ? -30.608 0.247 38.365 1.00 94.19 328 LYS A C 1
ATOM 2395 O O . LYS A 1 328 ? -30.130 -0.059 37.276 1.00 94.19 328 LYS A O 1
ATOM 2400 N N . LEU A 1 329 ? -30.329 -0.392 39.497 1.00 95.06 329 LEU A N 1
ATOM 2401 C CA . LEU A 1 329 ? -29.603 -1.657 39.556 1.00 95.06 329 LEU A CA 1
ATOM 2402 C C . LEU A 1 329 ? -30.619 -2.797 39.686 1.00 95.06 329 LEU A C 1
ATOM 2404 O O . LEU A 1 329 ? -31.381 -2.825 40.650 1.00 95.06 329 LEU A O 1
ATOM 2408 N N . ASN A 1 330 ? -30.635 -3.717 38.721 1.00 94.50 330 ASN A N 1
ATOM 2409 C CA . ASN A 1 330 ? -31.368 -4.976 38.829 1.00 94.50 330 ASN A CA 1
ATOM 2410 C C . ASN A 1 330 ? -30.370 -6.126 38.978 1.00 94.50 330 ASN A C 1
ATOM 2412 O O . ASN A 1 330 ? -29.411 -6.205 38.212 1.00 94.50 330 ASN A O 1
ATOM 2416 N N . ALA A 1 331 ? -30.609 -7.005 39.942 1.00 95.12 331 ALA A N 1
ATOM 2417 C CA . ALA A 1 331 ? -29.827 -8.213 40.152 1.00 95.12 331 ALA A CA 1
ATOM 2418 C C . ALA A 1 331 ? -30.790 -9.403 40.172 1.00 95.12 331 ALA A C 1
ATOM 2420 O O . ALA A 1 331 ? -31.519 -9.592 41.141 1.00 95.12 331 ALA A O 1
ATOM 2421 N N . ASP A 1 332 ? -30.797 -10.190 39.094 1.00 91.44 332 ASP A N 1
ATOM 2422 C CA . ASP A 1 332 ? -31.671 -11.369 38.980 1.00 91.44 332 ASP A CA 1
ATOM 2423 C C . ASP A 1 332 ? -31.185 -12.539 39.857 1.00 91.44 332 ASP A C 1
ATOM 2425 O O . ASP A 1 332 ? -31.953 -13.436 40.205 1.00 91.44 332 ASP A O 1
ATOM 2429 N N . GLY A 1 333 ? -29.895 -12.535 40.209 1.00 91.00 333 GLY A N 1
ATOM 2430 C CA . GLY A 1 333 ? -29.272 -13.480 41.132 1.00 91.00 333 GLY A CA 1
ATOM 2431 C C . GLY A 1 333 ? -29.114 -12.925 42.550 1.00 91.00 333 GLY A C 1
ATOM 2432 O O . GLY A 1 333 ? -29.524 -11.810 42.865 1.00 91.00 333 GLY A O 1
ATOM 2433 N N . ALA A 1 334 ? -28.469 -13.703 43.421 1.00 91.88 334 ALA A N 1
ATOM 2434 C CA . ALA A 1 334 ? -28.146 -13.252 44.771 1.00 91.88 334 ALA A CA 1
ATOM 2435 C C . ALA A 1 334 ? -27.158 -12.071 44.743 1.00 91.88 334 ALA A C 1
ATOM 2437 O O . ALA A 1 334 ? -26.111 -12.147 44.098 1.00 91.88 334 ALA A O 1
ATOM 2438 N N . ALA A 1 335 ? -27.469 -11.011 45.489 1.00 94.81 335 ALA A N 1
ATOM 2439 C CA . ALA A 1 335 ? -26.593 -9.864 45.694 1.00 94.81 335 ALA A CA 1
ATOM 2440 C C . ALA A 1 335 ? -26.108 -9.820 47.150 1.00 94.81 335 ALA A C 1
ATOM 2442 O O . ALA A 1 335 ? -26.912 -9.890 48.080 1.00 94.81 335 ALA A O 1
ATOM 2443 N N . THR A 1 336 ? -24.796 -9.668 47.342 1.00 94.69 336 THR A N 1
ATOM 2444 C CA . THR A 1 336 ? -24.169 -9.539 48.665 1.00 94.69 336 THR A CA 1
ATOM 2445 C C . THR A 1 336 ? -23.483 -8.183 48.771 1.00 94.69 336 THR A C 1
ATOM 2447 O O . THR A 1 336 ? -22.628 -7.854 47.953 1.00 94.69 336 THR A O 1
ATOM 2450 N N . LEU A 1 337 ? -23.825 -7.414 49.805 1.00 93.88 337 LEU A N 1
ATOM 2451 C CA . LEU A 1 337 ? -23.184 -6.143 50.142 1.00 93.88 337 LEU A CA 1
ATOM 2452 C C . LEU A 1 337 ? -22.414 -6.333 51.454 1.00 93.88 337 LEU A C 1
ATOM 2454 O O . LEU A 1 337 ? -23.008 -6.576 52.500 1.00 93.88 337 LEU A O 1
ATOM 2458 N N . ASN A 1 338 ? -21.082 -6.265 51.394 1.00 91.44 338 ASN A N 1
ATOM 2459 C CA . ASN A 1 338 ? -20.195 -6.608 52.519 1.00 91.44 338 ASN A CA 1
ATOM 2460 C C . ASN A 1 338 ? -19.945 -5.444 53.498 1.00 91.44 338 ASN A C 1
ATOM 2462 O O . ASN A 1 338 ? -19.118 -5.550 54.400 1.00 91.44 338 ASN A O 1
ATOM 2466 N N . SER A 1 339 ? -20.603 -4.306 53.297 1.00 93.06 339 SER A N 1
ATOM 2467 C CA . SER A 1 339 ? -20.448 -3.088 54.099 1.00 93.06 339 SER A CA 1
ATOM 2468 C C . SER A 1 339 ? -21.821 -2.490 54.417 1.00 93.06 339 SER A C 1
ATOM 2470 O O . SER A 1 339 ? -22.837 -3.173 54.309 1.00 93.06 339 SER A O 1
ATOM 2472 N N . GLY A 1 340 ? -21.864 -1.239 54.877 1.00 90.06 340 GLY A N 1
ATOM 2473 C CA . GLY A 1 340 ? -23.120 -0.558 55.178 1.00 90.06 340 GLY A CA 1
ATOM 2474 C C . GLY A 1 340 ? -23.999 -0.383 53.940 1.00 90.06 340 GLY A C 1
ATOM 2475 O O . GLY A 1 340 ? -23.508 -0.075 52.856 1.00 90.06 340 GLY A O 1
ATOM 2476 N N . VAL A 1 341 ? -25.306 -0.546 54.131 1.00 94.75 341 VAL A N 1
ATOM 2477 C CA . VAL A 1 341 ? -26.327 -0.251 53.126 1.00 94.75 341 VAL A CA 1
ATOM 2478 C C . VAL A 1 341 ? -27.224 0.839 53.688 1.00 94.75 341 VAL A C 1
ATOM 2480 O O . VAL A 1 341 ? -27.839 0.651 54.736 1.00 94.75 341 VAL A O 1
ATOM 2483 N N . THR A 1 342 ? -27.301 1.963 52.983 1.00 94.62 342 THR A N 1
ATOM 2484 C CA . THR A 1 342 ? -28.256 3.033 53.276 1.00 94.62 342 THR A CA 1
ATOM 2485 C C . THR A 1 342 ? -29.343 3.004 52.217 1.00 94.62 342 THR A C 1
ATOM 2487 O O . THR A 1 342 ? -29.050 3.043 51.025 1.00 94.62 342 THR A O 1
ATOM 2490 N N . VAL A 1 343 ? -30.599 2.955 52.652 1.00 95.31 343 VAL A N 1
ATOM 2491 C CA . VAL A 1 343 ? -31.762 3.104 51.776 1.00 95.31 343 VAL A CA 1
ATOM 2492 C C . VAL A 1 343 ? -32.479 4.376 52.206 1.00 95.31 343 VAL A C 1
ATOM 2494 O O . VAL A 1 343 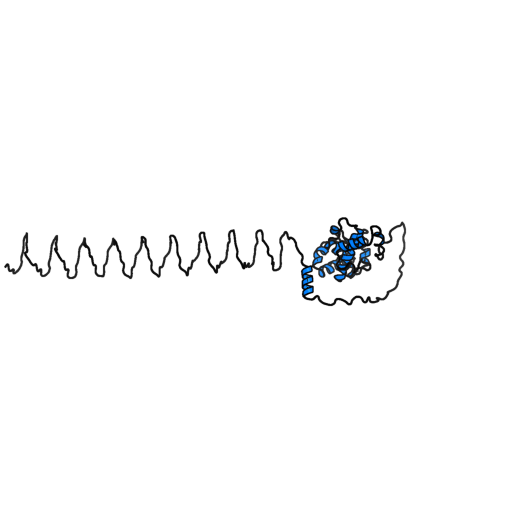? -32.962 4.467 53.327 1.00 95.31 343 VAL A O 1
ATOM 2497 N N . GLU A 1 344 ? -32.496 5.386 51.338 1.00 92.25 344 GLU A N 1
ATOM 2498 C CA . GLU A 1 344 ? -33.071 6.703 51.666 1.00 92.25 344 GLU A CA 1
ATOM 2499 C C . GLU A 1 344 ? -34.605 6.726 51.611 1.00 92.25 344 GLU A C 1
ATOM 2501 O O . GLU A 1 344 ? -35.243 7.632 52.143 1.00 92.25 344 GLU A O 1
ATOM 2506 N N . LYS A 1 345 ? -35.193 5.748 50.920 1.00 92.62 345 LYS A N 1
ATOM 2507 C CA . LYS A 1 345 ? -36.637 5.589 50.732 1.00 92.62 345 LYS A CA 1
ATOM 2508 C C . LYS A 1 345 ? -37.082 4.232 51.271 1.00 92.62 345 LYS A C 1
ATOM 2510 O O . LYS A 1 345 ? -36.357 3.566 52.002 1.00 92.62 345 LYS A O 1
ATOM 2515 N N . ASP A 1 346 ? -38.280 3.822 50.890 1.00 92.38 346 ASP A N 1
ATOM 2516 C CA . ASP A 1 346 ? -38.845 2.550 51.302 1.00 92.38 346 ASP A CA 1
ATOM 2517 C C . ASP A 1 346 ? -38.055 1.367 50.723 1.00 92.38 346 ASP A C 1
ATOM 2519 O O . ASP A 1 346 ? -37.630 1.376 49.563 1.00 92.38 346 ASP A O 1
ATOM 2523 N N . SER A 1 347 ? -37.899 0.328 51.541 1.00 95.06 347 SER A N 1
ATOM 2524 C CA . SER A 1 347 ? -37.393 -0.981 51.135 1.00 95.06 347 SER A CA 1
ATOM 2525 C C . SER A 1 347 ? -38.494 -2.017 51.337 1.00 95.06 347 SER A C 1
ATOM 2527 O O . SER A 1 347 ? -39.080 -2.093 52.417 1.00 95.06 347 SER A O 1
ATOM 2529 N N . ASP A 1 348 ? -38.776 -2.813 50.306 1.00 94.94 348 ASP A N 1
ATOM 2530 C CA . ASP A 1 348 ? -39.719 -3.930 50.369 1.00 94.94 348 ASP A CA 1
ATOM 2531 C C . ASP A 1 348 ? -38.946 -5.250 50.290 1.00 94.94 348 ASP A C 1
ATOM 2533 O O . ASP A 1 348 ? -38.457 -5.647 49.231 1.00 94.94 348 ASP A O 1
ATOM 2537 N N . LEU A 1 349 ? -38.813 -5.923 51.430 1.00 94.44 349 LEU A N 1
ATOM 2538 C CA . LEU A 1 349 ? -38.096 -7.187 51.549 1.00 94.44 349 LEU A CA 1
ATOM 2539 C C . LEU A 1 349 ? -39.104 -8.333 51.606 1.00 94.44 349 LEU A C 1
ATOM 2541 O O . LEU A 1 349 ? -39.912 -8.427 52.531 1.00 94.44 349 LEU A O 1
ATOM 2545 N N . LYS A 1 350 ? -39.054 -9.226 50.616 1.00 89.25 350 LYS A N 1
ATOM 2546 C CA . LYS A 1 350 ? -39.877 -10.439 50.598 1.00 89.25 350 LYS A CA 1
ATOM 2547 C C . LYS A 1 350 ? -39.120 -11.598 51.239 1.00 89.25 350 LYS A C 1
ATOM 2549 O O . LYS A 1 350 ? -37.956 -11.832 50.932 1.00 89.25 350 LYS A O 1
ATOM 2554 N N . GLY A 1 351 ? -39.809 -12.350 52.094 1.00 91.50 351 GLY A N 1
ATOM 2555 C CA . GLY A 1 351 ? -39.234 -13.479 52.823 1.00 91.50 351 GLY A CA 1
ATOM 2556 C C . GLY A 1 351 ? -38.717 -13.093 54.207 1.00 91.50 351 GLY A C 1
ATOM 2557 O O . GLY A 1 351 ? -39.200 -12.145 54.823 1.00 91.50 351 GLY A O 1
ATOM 2558 N N . ASN A 1 352 ? -37.765 -13.870 54.718 1.00 92.38 352 ASN A N 1
ATOM 2559 C CA . ASN A 1 352 ? -37.253 -13.693 56.072 1.00 92.38 352 ASN A CA 1
ATOM 2560 C C . ASN A 1 352 ? -36.206 -12.578 56.117 1.00 92.38 352 ASN A C 1
ATOM 2562 O O . ASN A 1 352 ? -35.234 -12.603 55.363 1.00 92.38 352 ASN A O 1
ATOM 2566 N N . VAL A 1 353 ? -36.370 -11.652 57.060 1.00 94.56 353 VAL A N 1
ATOM 2567 C CA . VAL A 1 353 ? -35.380 -10.618 57.373 1.00 94.56 353 VAL A CA 1
ATOM 2568 C C . VAL A 1 353 ? -34.752 -10.943 58.723 1.00 94.56 353 VAL A C 1
ATOM 2570 O O . VAL A 1 353 ? -35.446 -11.001 59.735 1.00 94.56 353 VAL A O 1
ATOM 2573 N N . THR A 1 354 ? -33.434 -11.140 58.739 1.00 94.19 354 THR A N 1
ATOM 2574 C CA . THR A 1 354 ? -32.664 -11.396 59.963 1.00 94.19 354 THR A CA 1
ATOM 2575 C C . THR A 1 354 ? -31.757 -10.208 60.251 1.00 94.19 354 THR A C 1
ATOM 2577 O O . THR A 1 354 ? -30.919 -9.851 59.426 1.00 94.19 354 THR A O 1
ATOM 2580 N N . VAL A 1 355 ? -31.878 -9.626 61.445 1.00 94.44 355 VAL A N 1
ATOM 2581 C CA . VAL A 1 355 ? -30.989 -8.561 61.926 1.00 94.44 355 VAL A CA 1
ATOM 2582 C C . VAL A 1 355 ? -30.038 -9.152 62.962 1.00 94.44 355 VAL A C 1
ATOM 2584 O O . VAL A 1 355 ? -30.471 -9.619 64.008 1.00 94.44 355 VAL A O 1
ATOM 2587 N N . GLY A 1 356 ? -28.737 -9.163 62.662 1.00 89.75 356 GLY A N 1
ATOM 2588 C CA . GLY A 1 356 ? -27.746 -9.847 63.505 1.00 89.75 356 GLY A CA 1
ATOM 2589 C C . GLY A 1 356 ? -27.347 -9.101 64.784 1.00 89.75 356 GLY A C 1
ATOM 2590 O O . GLY A 1 356 ? -26.885 -9.730 65.731 1.00 89.75 356 GLY A O 1
ATOM 2591 N N . LYS A 1 357 ? -27.485 -7.768 64.808 1.00 92.19 357 LYS A N 1
ATOM 2592 C CA . LYS A 1 357 ? -27.205 -6.928 65.986 1.00 92.19 357 LYS A CA 1
ATOM 2593 C C . LYS A 1 357 ? -28.497 -6.272 66.475 1.00 92.19 357 LYS A C 1
ATOM 2595 O O . LYS A 1 357 ? -29.389 -6.962 66.946 1.00 92.19 357 LYS A O 1
ATOM 2600 N N . ASN A 1 358 ? -28.612 -4.955 66.334 1.00 93.06 358 ASN A N 1
ATOM 2601 C CA . ASN A 1 358 ? -29.744 -4.189 66.837 1.00 93.06 358 ASN A CA 1
ATOM 2602 C C . ASN A 1 358 ? -30.670 -3.800 65.685 1.00 93.06 358 ASN A C 1
ATOM 2604 O O . ASN A 1 358 ? -30.193 -3.369 64.635 1.00 93.06 358 ASN A O 1
ATOM 2608 N N . LEU A 1 359 ? -31.977 -3.905 65.916 1.00 94.25 359 LEU A N 1
ATOM 2609 C CA . LEU A 1 359 ? -33.003 -3.250 65.114 1.00 94.25 359 LEU A CA 1
ATOM 2610 C C . LEU A 1 359 ? -33.542 -2.064 65.919 1.00 94.25 359 LEU A C 1
ATOM 2612 O O . LEU A 1 359 ? -34.076 -2.260 67.009 1.00 94.25 359 LEU A O 1
ATOM 2616 N N . THR A 1 360 ? -33.415 -0.860 65.372 1.00 93.75 360 THR A N 1
ATOM 2617 C CA . THR A 1 360 ? -34.040 0.354 65.909 1.00 93.75 360 THR A CA 1
ATOM 2618 C C . THR A 1 360 ? -35.104 0.815 64.924 1.00 93.75 360 THR A C 1
ATOM 2620 O O . THR A 1 360 ? -34.849 0.852 63.721 1.00 93.75 360 THR A O 1
ATOM 2623 N N . VAL A 1 361 ? -36.287 1.161 65.427 1.00 94.12 361 VAL A N 1
ATOM 2624 C CA . VAL A 1 361 ? -37.368 1.759 64.638 1.00 94.12 361 VAL A CA 1
ATOM 2625 C C . VAL A 1 361 ? -37.699 3.105 65.268 1.00 94.12 361 VAL A C 1
ATOM 2627 O O . VAL A 1 361 ? -38.133 3.152 66.414 1.00 94.12 361 VAL A O 1
ATOM 2630 N N . ASP A 1 362 ? -37.464 4.192 64.533 1.00 91.12 362 ASP A N 1
ATOM 2631 C CA . ASP A 1 362 ? -37.577 5.556 65.075 1.00 91.12 362 ASP A CA 1
ATOM 2632 C C . ASP A 1 362 ? -39.027 6.017 65.279 1.00 91.12 362 ASP A C 1
ATOM 2634 O O . ASP A 1 362 ? -39.295 6.932 66.056 1.00 91.12 362 ASP A O 1
ATOM 2638 N N . LYS A 1 363 ? -39.960 5.418 64.535 1.00 89.81 363 LYS A N 1
ATOM 2639 C CA . LYS A 1 363 ? -41.395 5.709 64.608 1.00 89.81 363 LYS A CA 1
ATOM 2640 C C . LYS A 1 363 ? -42.149 4.432 64.969 1.00 89.81 363 LYS A C 1
ATOM 2642 O O . LYS A 1 363 ? -41.799 3.747 65.923 1.00 89.81 363 LYS A O 1
ATOM 2647 N N . ASP A 1 364 ? -43.167 4.096 64.192 1.00 89.94 364 ASP A N 1
ATOM 2648 C CA . ASP A 1 364 ? -44.047 2.981 64.482 1.00 89.94 364 ASP A CA 1
ATOM 2649 C C . ASP A 1 364 ? -43.520 1.686 63.858 1.00 89.94 364 ASP A C 1
ATOM 2651 O O . ASP A 1 364 ? -43.131 1.649 62.688 1.00 89.94 364 ASP A O 1
ATOM 2655 N N . ALA A 1 365 ? -43.567 0.602 64.632 1.00 92.62 365 ALA A N 1
ATOM 2656 C CA . ALA A 1 365 ? -43.392 -0.759 64.145 1.00 92.62 365 ALA A CA 1
ATOM 2657 C C . ALA A 1 365 ? -44.720 -1.512 64.282 1.00 92.62 365 ALA A C 1
ATOM 2659 O O . ALA A 1 365 ? -45.250 -1.654 65.383 1.00 92.62 365 ALA A O 1
ATOM 2660 N N . ALA A 1 366 ? -45.248 -2.029 63.173 1.00 92.19 366 ALA A N 1
ATOM 2661 C CA . ALA A 1 366 ? -46.374 -2.956 63.184 1.00 92.19 366 ALA A CA 1
ATOM 2662 C C . ALA A 1 366 ? -45.847 -4.371 62.943 1.00 92.19 366 ALA A C 1
ATOM 2664 O O . ALA A 1 366 ? -45.335 -4.665 61.864 1.00 92.19 366 ALA A O 1
ATOM 2665 N N . ILE A 1 367 ? -45.973 -5.247 63.940 1.00 90.50 367 ILE A N 1
ATOM 2666 C CA . ILE A 1 367 ? -45.524 -6.636 63.829 1.00 90.50 367 ILE A CA 1
ATOM 2667 C C . ILE A 1 367 ? -46.733 -7.558 63.955 1.00 90.50 367 ILE A C 1
ATOM 2669 O O . ILE A 1 367 ? -47.407 -7.587 64.983 1.00 90.50 367 ILE A O 1
ATOM 2673 N N . GLY A 1 368 ? -47.034 -8.277 62.876 1.00 87.31 368 GLY A N 1
ATOM 2674 C CA . GLY A 1 368 ? -48.114 -9.259 62.835 1.00 87.31 368 GLY A CA 1
ATOM 2675 C C . GLY A 1 368 ? -47.673 -10.641 63.323 1.00 87.31 368 GLY A C 1
ATOM 2676 O O . GLY A 1 368 ? -46.487 -10.967 63.326 1.00 87.31 368 GLY A O 1
ATOM 2677 N N . GLY A 1 369 ? -48.645 -11.480 63.687 1.00 90.62 369 GLY A N 1
ATOM 2678 C CA . GLY A 1 369 ? -48.398 -12.849 64.146 1.00 90.62 369 GLY A CA 1
ATOM 2679 C C . GLY A 1 369 ? -47.806 -12.936 65.557 1.00 90.62 369 GLY A C 1
ATOM 2680 O O . GLY A 1 369 ? -47.731 -11.947 66.286 1.00 90.62 369 GLY A O 1
ATOM 2681 N N . ASN A 1 370 ? -47.397 -14.144 65.953 1.00 90.31 370 ASN A N 1
ATOM 2682 C CA . ASN A 1 370 ? -46.880 -14.402 67.297 1.00 90.31 370 ASN A CA 1
ATOM 2683 C C . ASN A 1 370 ? -45.491 -13.790 67.483 1.00 90.31 370 ASN A C 1
ATOM 2685 O O . ASN A 1 370 ? -44.574 -14.069 66.713 1.00 90.31 370 ASN A O 1
ATOM 2689 N N . GLN A 1 371 ? -45.333 -13.021 68.557 1.00 92.31 371 GLN A N 1
ATOM 2690 C CA . GLN A 1 371 ? -44.053 -12.453 68.965 1.00 92.31 371 GLN A CA 1
ATOM 2691 C C . GLN A 1 371 ? -43.453 -13.297 70.087 1.00 92.31 371 GLN A C 1
ATOM 2693 O O . GLN A 1 371 ? -44.146 -13.671 71.031 1.00 92.31 371 GLN A O 1
ATOM 2698 N N . THR A 1 372 ? -42.164 -13.613 69.996 1.00 91.38 372 THR A N 1
ATOM 2699 C CA . THR A 1 372 ? -41.428 -14.316 71.056 1.00 91.38 372 THR A CA 1
ATOM 2700 C C . THR A 1 372 ? -40.201 -13.503 71.430 1.00 91.38 372 THR A C 1
ATOM 2702 O O . THR A 1 372 ? -39.359 -13.218 70.583 1.00 91.38 372 THR A O 1
ATOM 2705 N N . VAL A 1 373 ? -40.093 -13.147 72.710 1.00 92.56 373 VAL A N 1
ATOM 2706 C CA . VAL A 1 373 ? -38.948 -12.424 73.269 1.00 92.56 373 VAL A CA 1
ATOM 2707 C C . VAL A 1 373 ? -38.240 -13.359 74.244 1.00 92.56 373 VAL A C 1
ATOM 2709 O O . VAL A 1 373 ? -38.739 -13.623 75.331 1.00 92.56 373 VAL A O 1
ATOM 2712 N N . ASN A 1 374 ? -37.067 -13.865 73.863 1.00 90.81 374 ASN A N 1
ATOM 2713 C CA . ASN A 1 374 ? -36.266 -14.781 74.691 1.00 90.81 374 ASN A CA 1
ATOM 2714 C C . ASN A 1 374 ? -35.375 -14.043 75.713 1.00 90.81 374 ASN A C 1
ATOM 2716 O O . ASN A 1 374 ? -34.336 -14.550 76.129 1.00 90.81 374 ASN A O 1
ATOM 2720 N N . GLY A 1 375 ? -35.760 -12.824 76.087 1.00 91.88 375 GLY A N 1
ATOM 2721 C CA . GLY A 1 375 ? -35.002 -11.924 76.951 1.00 91.88 375 GLY A CA 1
ATOM 2722 C C . GLY A 1 375 ? -35.917 -10.901 77.619 1.00 91.88 375 GLY A C 1
ATOM 2723 O O . GLY A 1 375 ? -37.112 -11.136 77.785 1.00 91.88 375 GLY A O 1
ATOM 2724 N N . THR A 1 376 ? -35.361 -9.757 78.003 1.00 92.25 376 THR A N 1
ATOM 2725 C CA . THR A 1 376 ? -36.128 -8.699 78.669 1.00 92.25 376 THR A CA 1
ATOM 2726 C C . THR A 1 376 ? -36.906 -7.867 77.657 1.00 92.25 376 THR A C 1
ATOM 2728 O O . THR A 1 376 ? -36.324 -7.307 76.731 1.00 92.25 376 THR A O 1
ATOM 2731 N N . LEU A 1 377 ? -38.212 -7.734 77.882 1.00 92.31 377 LEU A N 1
ATOM 2732 C CA . LEU A 1 377 ? -39.051 -6.734 77.232 1.00 92.31 377 LEU A CA 1
ATOM 2733 C C . LEU A 1 377 ? -39.312 -5.591 78.217 1.00 92.31 377 LEU A C 1
ATOM 2735 O O . LEU A 1 377 ? -39.913 -5.810 79.268 1.00 92.31 377 LEU A O 1
ATOM 2739 N N . THR A 1 378 ? -38.900 -4.379 77.857 1.00 91.00 378 THR A N 1
ATOM 2740 C CA . THR A 1 378 ? -39.263 -3.153 78.578 1.00 91.00 378 THR A CA 1
ATOM 2741 C C . THR A 1 378 ? -40.272 -2.385 77.742 1.00 91.00 378 THR A C 1
ATOM 2743 O O . THR A 1 378 ? -40.026 -2.118 76.568 1.00 91.00 378 THR A O 1
ATOM 2746 N N . VAL A 1 379 ? -41.403 -2.027 78.346 1.00 90.31 379 VAL A N 1
ATOM 2747 C CA . VAL A 1 379 ? -42.427 -1.191 77.715 1.00 90.31 379 VAL A CA 1
ATOM 2748 C C . VAL A 1 379 ? -42.599 0.058 78.558 1.00 90.31 379 VAL A C 1
ATOM 2750 O O . VAL A 1 379 ? -42.957 -0.024 79.731 1.00 90.31 379 VAL A O 1
ATOM 2753 N N . GLU A 1 380 ? -42.345 1.212 77.956 1.00 87.75 380 GLU A N 1
ATOM 2754 C CA . GLU A 1 380 ? -42.543 2.509 78.591 1.00 87.75 380 GLU A CA 1
ATOM 2755 C C . GLU A 1 380 ? -43.828 3.154 78.055 1.00 87.75 380 GLU A C 1
ATOM 2757 O O . GLU A 1 380 ? -44.154 3.047 76.873 1.00 87.75 380 GLU A O 1
ATOM 2762 N N . GLY A 1 381 ? -44.590 3.810 78.933 1.00 89.75 381 GLY A N 1
ATOM 2763 C CA . GLY A 1 381 ? -45.889 4.393 78.588 1.00 89.75 381 GLY A CA 1
ATOM 2764 C C . GLY A 1 381 ? -47.075 3.426 78.718 1.00 89.75 381 GLY A C 1
ATOM 2765 O O . GLY A 1 381 ? -46.990 2.368 79.341 1.00 89.75 381 GLY A O 1
ATOM 2766 N N . LYS A 1 382 ? -48.237 3.828 78.183 1.00 87.62 382 LYS A N 1
ATOM 2767 C CA . LYS A 1 382 ? -49.475 3.034 78.257 1.00 87.62 382 LYS A CA 1
ATOM 2768 C C . LYS A 1 382 ? -49.427 1.874 77.269 1.00 87.62 382 LYS A C 1
ATOM 2770 O O . LYS A 1 382 ? -49.333 2.088 76.066 1.00 87.62 382 LYS A O 1
ATOM 2775 N N . SER A 1 383 ? -49.591 0.666 77.786 1.00 89.19 383 SER A N 1
ATOM 2776 C CA . SER A 1 383 ? -49.685 -0.571 77.013 1.00 89.19 383 SER A CA 1
ATOM 2777 C C . SER A 1 383 ? -51.017 -1.269 77.277 1.00 89.19 383 SER A C 1
ATOM 2779 O O . SER A 1 383 ? -51.605 -1.134 78.349 1.00 89.19 383 SER A O 1
ATOM 2781 N N . THR A 1 384 ? -51.503 -2.002 76.277 1.00 83.56 384 THR A N 1
ATOM 2782 C CA . THR A 1 384 ? -52.671 -2.883 76.400 1.00 83.56 384 THR A CA 1
ATOM 2783 C C . THR A 1 384 ? -52.216 -4.287 76.036 1.00 83.56 384 THR A C 1
ATOM 2785 O O . THR A 1 384 ? -51.753 -4.510 74.921 1.00 83.56 384 THR A O 1
ATOM 2788 N N . LEU A 1 385 ? -52.300 -5.205 76.994 1.00 79.00 385 LEU A N 1
ATOM 2789 C CA . LEU A 1 385 ? -52.041 -6.629 76.801 1.00 79.00 385 LEU A CA 1
ATOM 2790 C C . LEU A 1 385 ? -53.406 -7.314 76.745 1.00 79.00 385 LEU A C 1
ATOM 2792 O O . LEU A 1 385 ? -54.196 -7.161 77.679 1.00 79.00 385 LEU A O 1
ATOM 2796 N N . GLY A 1 386 ? -53.695 -7.970 75.624 1.00 70.81 386 GLY A N 1
ATOM 2797 C CA . GLY A 1 386 ? -54.959 -8.656 75.352 1.00 70.81 386 GLY A CA 1
ATOM 2798 C C . GLY A 1 386 ? -54.785 -10.156 75.231 1.00 70.81 386 GLY A C 1
ATOM 2799 O O . GLY A 1 386 ? -53.646 -10.585 74.935 1.00 70.81 386 GLY A O 1
#

Sequence (386 aa):
MLSIAERIMKARISLSLRQPYLASALMRLPIVEARGGCPTFATDGFTLFYSERYAQGLDDAELRGVLAHELMHVVLDSAGRRQDRSHALWNVATDYVINGILTQCGFTLPRGGLLSSRFSLMTAEQVYEELLDRKGGRAIEEFIASDSLPILQKEQEGDGRSGRLPEVSAPLVERSANPALELASEEPDAEQKEAILRGIRLEIASASGSLDVAGTITADAVQTGSSTVTGSESVSGDLDVGGKFSVTGNSTTGGNSTVTGNETVGGTLNVAGKTTLSDDLSVNGNAGIHGNLSITGDSTLSGTAEIAGSATVHDKLTVDGDANVGGKLNADGAATLNSGVTVEKDSDLKGNVTVGKNLTVDKDAAIGGNQTVNGTLTVEGKSTLG

pLDDT: mean 76.83, std 20.63, range [23.47, 95.81]

Secondary structure (DSSP, 8-state):
---HHHHHHHHHHHHHHH-HHHHHHHHHS-EEE-TTT-SSEEE-SS-EEE-HHHHHHS-HHHHHHHHHHHHHHHHTTHHHHTTTS-HHHHHHHHHHHHHHHHHHTTPPPPTT----GGGTT--HHHHHHHHHHTS-SS-HHHHTTTSS-SS--------------------PPP-PPPS---S--PPPPHHHHHHHHHHT----S---S----SS---------S-----S----SS----SS----SS----SS----SS-----S-----S----SS----SS----SS----SS----SS----SS----SS----SS-----S----SS-----S----SS-----S----SS----SS-----S----SS-----S-----

Radius of gyration: 59.65 Å; chains: 1; bounding box: 133×50×162 Å

Foldseek 3Di:
DDQLVVLLVVLLVVCCVVPVVLNVVSVQAAEEEDPPNDLAWADPLRHIYGHSVNSVPDDSLQSSLVSQLRSVCNVVVLVVVCPPHDPLLLVLLSQQVSVLVSVVVVGDHDPFGNYDPVCPPHDSVRSSVVVPVVDPPPDSVVVCVVSGDDDDDDDDDDDDDDDDDDDDDDDDDDDDDDPPPPDDPDDDDPVSVVVVVVVPPPPPVDDDDDDDDPDDDDDPDDDDDDDDDPDDDDDPDDDDDPDDDDDPDDDDDPDDDDDPDDDDDPDDDDDPDDDDDPDDDDDPDDDDDPDDDDDPDDDDDPDDDDDPDDDDDPDDDDDPDDDDDPDDDDDPDDDDDPDDDDDPDDDDDPDDDDDPDDDDDPDDDDDDDDDDDPDDDDDPDDDDDD